Protein 2EKG (pdb70)

GO terms:
  GO:0071949 FAD binding (F, IDA)
  GO:0004657 proline dehydrogenase activity (F, IDA)
  GO:0042803 protein homodimerization activity (F, IDA)
  GO:0006562 L-proline catabolic process (P, IDA)

Solvent-accessible surface area: 26560 Å² total

Nearest PDB structures (foldseek):
  2g37-assembly1_A  TM=1.003E+00  e=1.013E-52  Thermus thermophilus HB27
  2ekg-assembly1_B  TM=9.801E-01  e=4.721E-52  Thermus thermophilus HB27
  5m42-assembly1_A  TM=9.997E-01  e=8.543E-42  Thermus thermophilus HB27
  4h6r-assembly1_A  TM=9.701E-01  e=1.235E-29  Deinococcus radiodurans R1 = ATCC 13939 = DSM 20539
  5ur2-assembly2_C  TM=8.873E-01  e=3.168E-20  Bdellovibrio bacteriovorus HD100

Radius of gyration: 29.41 Å; Cα contacts (8 Å, |Δi|>4): 914; chains: 2; bounding box: 54×85×44 Å

InterPro domains:
  IPR002872 Proline dehydrogenase domain [PF01619] (44-292)
  IPR008219 Proline dehydrogenase, bacteria and archaea [PIRSF000196] (6-304)
  IPR015659 Proline oxidase family [PTHR13914] (111-297)
  IPR029041 FAD-linked oxidoreductase-like [SSF51730] (38-303)

Foldseek 3Di:
DVLLVVLVVVLPDPVNVVCCVPPVVVLLCQFAQEADLVSVVVVQVVCVVLLAGAEEEEDDPQDDDQVQLVVLLVVLLVNLVVCQPVPDQAEYEDASSNVVVPDLVSSLVSVLVSLVSRVVRNHAYEYEDDDPVCPVSSVVSVVVVLVVPRDRYAYEAAQFFPCRVVVLVVCLVSLGAYEYYNDDDDDDVVTGPPDPVNSLVSSLVVVVVCVVSQHQYEHEDPDVVSVVVVVVVCVVVVPDLVRYAYEYARNRPVVVQSVCSVVVHHYYYYHYHHDPCSVVSSCVSSVD/DADPHGRDVLVVLLVVLCVQLPPPVNVVCCVPPVVVVLCQFAQEADLVSQVVVQVVCVVLQAGAEEEEDDDQDDDQVQLVVLLVVLLVNLVVCLPDPDQAEYEDASSNVCVPDLVSRLVSVLVSLVSNQVSNHAYEYEDDDDVCVVSSLVSVVVNVVVPGQSYAYEAALFFPCRVVVCVVCLVSLGAYEYYNDQDDDDVVTGPPDPVNSLVSSLVVVVVNQVSQHQYEHEDPDVVSVVVVVVVCVVVVPDLVRYAYEYARNRPVVVQSVCSVVPHHYYYYHYHHPCSSVVVSVVSSGD

Secondary structure (DSSP, 8-state):
-HHHHHHHHHHTSHHHHHHHHHH-HHHHHHH---SSHHHHHHHHHHHHHTT-EEEEEEE-SPP-SHHHHHHHHHHHHHHHHHHTT-SS-EEEE--GGGTTTT-HHHHHHHHHHHHHHHGGGTEEEEE----GGGHHHHHHHHHHHHHTT--SEEEEEETTBTTHHHHHHHHGGG---EEEE---S---TTTB-S-HHHHHHHHHHHHHHHHHTT--EEEE---HHHHHHHHHHHHHTT--GGGEEEEEETTSSHHHHHHHHHTT-EEEEEEEEETTHHHHHHHHHHH-/-EETTEE-HHHHHHHHHHHHHHSHHHHHHHHHH-HHH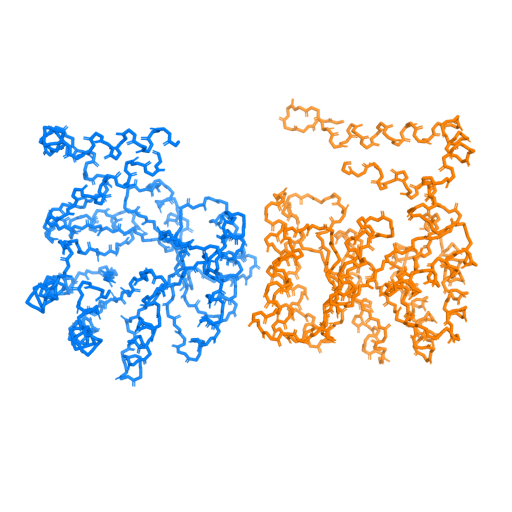HHHHS--SSHHHHHHHHHHHHHTT-EEEEEE--SPP-SHHHHHHHHHHHHHHHHHHTT-SS-EEEE--GGGTTTT-HHHHHHHHHHHHHHHGGGTEEEEE----GGGHHHHHHHHHHHHHTT--SEEEEEETTBTTHHHHHHHHGGG---EEEE---S---TTTB---HHHHHHHHHHHHHHHHHHT--EEEE---HHHHHHHHHHHHHTT--GGGEEEEEETTSSHHHHHHHHHTT--EEEEEEESTTHHHHHHHHHT--

Organism: Thermus thermophilus (strain ATCC BAA-163 / DSM 7039 / HB27) (NCBI:txid262724)

CATH classification: 6.10.250.3270 (+1 more: 3.20.20.220)

B-factor: mean 32.66, std 6.43, range [18.38, 64.25]

Structure (mmCIF, N/CA/C/O backbone):
data_2EKG
#
_entry.id   2EKG
#
_cell.length_a   82.383
_cell.length_b   90.104
_cell.length_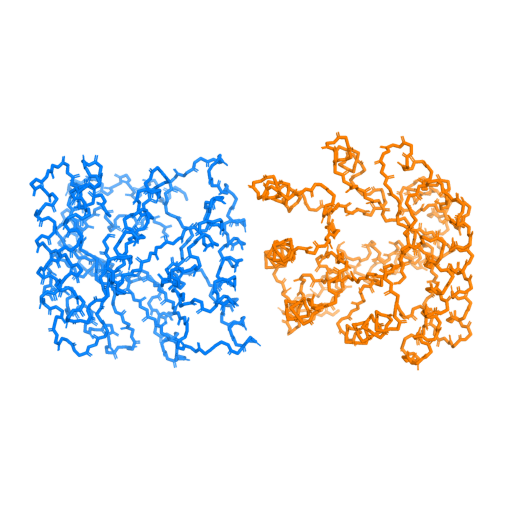c   94.830
_cell.angle_alpha   90.000
_cell.angle_beta   90.000
_cell.angle_gamma   90.000
#
_symmetry.space_group_name_H-M   'P 21 21 21'
#
loop_
_entity.id
_entity.type
_entity.pdbx_description
1 polymer 'Proline dehydrogenase/delta-1-pyrroline-5-carboxylate dehydrogenase'
2 non-polymer 'FLAVIN-ADENINE DINUCLEOTIDE'
3 non-polymer (4S)-2-METHYL-2,4-PENTANEDIOL
4 water water
#
loop_
_atom_site.group_PDB
_atom_site.id
_atom_site.type_symbol
_atom_site.label_atom_id
_atom_site.label_alt_id
_atom_site.label_comp_id
_atom_site.label_asym_id
_atom_site.label_entity_id
_atom_site.label_seq_id
_atom_site.pdbx_PDB_ins_code
_atom_site.Cartn_x
_atom_site.Cartn_y
_atom_site.Cartn_z
_atom_site.occupancy
_atom_site.B_iso_or_equiv
_atom_site.auth_seq_id
_atom_site.auth_comp_id
_atom_site.auth_asym_id
_atom_site.auth_atom_id
_atom_site.pdbx_PDB_model_num
ATOM 1 N N . LEU A 1 25 ? 6.096 18.798 27.060 1.00 51.23 5 LEU A N 1
ATOM 2 C CA . LEU A 1 25 ? 7.114 18.264 28.013 1.00 51.29 5 LEU A CA 1
ATOM 3 C C . LEU A 1 25 ? 6.512 17.215 28.951 1.00 51.32 5 LEU A C 1
ATOM 4 O O . LEU A 1 25 ? 7.142 16.190 29.226 1.00 51.33 5 LEU A O 1
ATOM 9 N N . ALA A 1 26 ? 5.299 17.479 29.439 1.00 51.32 6 ALA A N 1
ATOM 10 C CA . ALA A 1 26 ? 4.568 16.531 30.287 1.00 51.33 6 ALA A CA 1
ATOM 11 C C . ALA A 1 26 ? 4.136 15.291 29.502 1.00 51.34 6 ALA A C 1
ATOM 12 O O . ALA A 1 26 ? 4.038 14.198 30.061 1.00 51.11 6 ALA A O 1
ATOM 14 N N . TYR A 1 27 ? 3.874 15.479 28.209 1.00 51.49 7 TYR A N 1
ATOM 15 C CA . TYR A 1 27 ? 3.527 14.381 27.309 1.00 51.74 7 TYR A CA 1
ATOM 16 C C . TYR A 1 27 ? 4.692 13.395 27.148 1.00 51.80 7 TYR A C 1
ATOM 17 O O . TYR A 1 27 ? 4.480 12.177 27.115 1.00 51.84 7 TYR A O 1
ATOM 26 N N . ARG A 1 28 ? 5.908 13.934 27.042 1.00 51.79 8 ARG A N 1
ATOM 27 C CA . ARG A 1 28 ? 7.131 13.133 26.933 1.00 51.85 8 ARG A CA 1
ATOM 28 C C . ARG A 1 28 ? 7.311 12.212 28.139 1.00 51.79 8 ARG A C 1
ATOM 29 O O . ARG A 1 28 ? 7.472 11.002 27.974 1.00 51.90 8 ARG A O 1
ATOM 37 N N . SER A 1 29 ? 7.283 12.796 29.340 1.00 51.68 9 SER A N 1
ATOM 38 C CA . SER A 1 29 ? 7.391 12.045 30.596 1.00 51.74 9 SER A CA 1
ATOM 39 C C . SER A 1 29 ? 6.384 10.895 30.662 1.00 51.67 9 SER A C 1
ATOM 40 O O . SER A 1 29 ? 6.776 9.739 30.847 1.00 51.86 9 SER A O 1
ATOM 43 N N . PHE A 1 30 ? 5.100 11.225 30.489 1.00 51.43 10 PHE A N 1
ATOM 44 C CA . PHE A 1 30 ? 4.003 10.249 30.475 1.00 51.13 10 PHE A CA 1
ATOM 45 C C . PHE A 1 30 ? 4.272 9.081 29.527 1.00 50.95 10 PHE A C 1
ATOM 46 O O . PHE A 1 30 ? 4.172 7.921 29.931 1.00 50.80 10 PHE A O 1
ATOM 54 N N . VAL A 1 31 ? 4.610 9.399 28.276 1.00 50.65 11 VAL A N 1
ATOM 55 C CA . VAL A 1 31 ? 4.887 8.385 27.256 1.00 50.38 11 VAL A CA 1
ATOM 56 C C . VAL A 1 31 ? 6.035 7.469 27.685 1.00 50.15 11 VAL A C 1
ATOM 57 O O . VAL A 1 31 ? 5.844 6.258 27.822 1.00 50.11 11 VAL A O 1
ATOM 59 N N . LEU A 1 32 ? 7.211 8.048 27.924 1.00 49.77 12 LEU A N 1
ATOM 60 C CA . LEU A 1 32 ? 8.370 7.282 28.394 1.00 49.75 12 LEU A CA 1
ATOM 61 C C . LEU A 1 32 ? 8.051 6.445 29.646 1.00 49.70 12 LEU A C 1
ATOM 62 O O . LEU A 1 32 ? 8.532 5.317 29.785 1.00 49.51 12 LEU A O 1
ATOM 64 N N . GLY A 1 33 ? 7.230 7.007 30.535 1.00 49.58 13 GLY A N 1
ATOM 65 C CA . GLY A 1 33 ? 6.796 6.334 31.762 1.00 49.72 13 GLY A CA 1
ATOM 66 C C . GLY A 1 33 ? 5.896 5.132 31.529 1.00 49.76 13 GLY A C 1
ATOM 67 O O . GLY A 1 33 ? 6.182 4.031 32.006 1.00 50.16 13 GLY A O 1
ATOM 68 N N . VAL A 1 34 ? 4.810 5.338 30.788 1.00 49.72 14 VAL A N 1
ATOM 69 C CA . VAL A 1 34 ? 3.847 4.268 30.496 1.00 49.72 14 VAL A CA 1
ATOM 70 C C . VAL A 1 34 ? 4.459 3.143 29.641 1.00 49.41 14 VAL A C 1
ATOM 71 O O . VAL A 1 34 ? 4.159 1.964 29.847 1.00 49.29 14 VAL A O 1
ATOM 75 N N . ALA A 1 35 ? 5.343 3.524 28.717 1.00 49.18 15 ALA A N 1
ATOM 76 C CA . ALA A 1 35 ? 5.902 2.614 27.710 1.00 48.70 15 ALA A CA 1
ATOM 77 C C . ALA A 1 35 ? 6.581 1.354 28.259 1.00 48.24 15 ALA A C 1
ATOM 78 O O . ALA A 1 35 ? 6.464 0.282 27.664 1.00 48.35 15 ALA A O 1
ATOM 80 N N . GLY A 1 36 ? 7.274 1.486 29.390 1.00 47.80 16 GLY A N 1
ATOM 81 C CA . GLY A 1 36 ? 8.041 0.380 29.980 1.00 46.94 16 GLY A CA 1
ATOM 82 C C . GLY A 1 36 ? 7.258 -0.784 30.578 1.00 46.50 16 GLY A C 1
ATOM 83 O O . GLY A 1 36 ? 7.827 -1.845 30.848 1.00 46.58 16 GLY A O 1
ATOM 84 N N . HIS A 1 37 ? 5.958 -0.587 30.790 1.00 45.80 17 HIS A N 1
ATOM 85 C CA . HIS A 1 37 ? 5.091 -1.593 31.410 1.00 45.08 17 HIS A CA 1
ATOM 86 C C . HIS A 1 37 ? 4.804 -2.743 30.435 1.00 44.54 17 HIS A C 1
ATOM 87 O O . HIS A 1 37 ? 4.449 -2.489 29.283 1.00 44.70 17 HIS A O 1
ATOM 94 N N . PRO A 1 38 ? 4.961 -4.006 30.889 1.00 43.87 18 PRO A N 1
ATOM 95 C CA . PRO A 1 38 ? 4.788 -5.202 30.045 1.00 43.37 18 PRO A CA 1
ATOM 96 C C . PRO A 1 38 ? 3.412 -5.360 29.384 1.00 42.77 18 PRO A C 1
ATOM 97 O O . PRO A 1 38 ? 3.331 -5.874 28.260 1.00 42.79 18 PRO A O 1
ATOM 101 N N . GLN A 1 39 ? 2.354 -4.939 30.075 1.00 41.69 19 GLN A N 1
ATOM 102 C CA . GLN A 1 39 ? 0.988 -5.017 29.545 1.00 40.66 19 GLN A CA 1
ATOM 103 C C . GLN A 1 39 ? 0.764 -3.992 28.434 1.00 39.84 19 GLN A C 1
ATOM 104 O O . GLN A 1 39 ? -0.026 -4.221 27.515 1.00 39.64 19 GLN A O 1
ATOM 106 N N . VAL A 1 40 ? 1.463 -2.864 28.537 1.00 38.79 20 VAL A N 1
ATOM 107 C CA . VAL A 1 40 ? 1.474 -1.849 27.493 1.00 37.93 20 VAL A CA 1
ATOM 108 C C . VAL A 1 40 ? 2.171 -2.398 26.242 1.00 37.54 20 VAL A C 1
ATOM 109 O O . VAL A 1 40 ? 1.648 -2.277 25.135 1.00 37.30 20 VAL A O 1
ATOM 113 N N . GLU A 1 41 ? 3.331 -3.026 26.433 1.00 37.03 21 GLU A N 1
ATOM 114 C CA . GLU A 1 41 ? 4.086 -3.639 25.335 1.00 36.67 21 GLU A CA 1
ATOM 115 C C . GLU A 1 41 ? 3.286 -4.743 24.638 1.00 36.23 21 GLU A C 1
ATOM 116 O O . GLU A 1 41 ? 3.331 -4.867 23.414 1.00 36.17 21 GLU A O 1
ATOM 122 N N . ARG A 1 42 ? 2.548 -5.528 25.421 1.00 35.66 22 ARG A N 1
ATOM 123 C CA . ARG A 1 42 ? 1.679 -6.569 24.880 1.00 35.11 22 ARG A CA 1
ATOM 124 C C . ARG A 1 42 ? 0.543 -5.975 24.045 1.00 34.84 22 ARG A C 1
ATOM 125 O O . ARG A 1 42 ? 0.198 -6.512 22.987 1.00 34.73 22 ARG A O 1
ATOM 127 N N . LEU A 1 43 ? -0.022 -4.865 24.520 1.00 34.49 23 LEU A N 1
ATOM 128 C CA . LEU A 1 43 ? -1.119 -4.184 23.828 1.00 34.27 23 LEU A CA 1
ATOM 129 C C . LEU A 1 43 ? -0.664 -3.612 22.488 1.00 33.85 23 LEU A C 1
ATOM 130 O O . LEU A 1 43 ? -1.352 -3.753 21.480 1.00 33.53 23 LEU A O 1
ATOM 135 N N . ILE A 1 44 ? 0.497 -2.964 22.495 1.00 33.50 24 ILE A N 1
ATOM 136 C CA . ILE A 1 44 ? 1.063 -2.354 21.296 1.00 33.33 24 ILE A CA 1
ATOM 137 C C . ILE A 1 44 ? 1.386 -3.414 20.237 1.00 33.19 24 ILE A C 1
ATOM 138 O O . ILE A 1 44 ? 1.106 -3.220 19.051 1.00 33.18 24 ILE A O 1
ATOM 143 N N . LYS A 1 45 ? 1.942 -4.538 20.680 1.00 32.98 25 LYS A N 1
ATOM 144 C CA . LYS A 1 45 ? 2.330 -5.630 19.786 1.00 32.99 25 LYS A CA 1
ATOM 145 C C . LYS A 1 45 ? 1.144 -6.370 19.173 1.00 32.50 25 LYS A C 1
ATOM 146 O O . LYS A 1 45 ? 1.257 -6.934 18.079 1.00 32.73 25 LYS A O 1
ATOM 152 N N . HIS A 1 46 ? 0.013 -6.361 19.875 1.00 31.59 26 HIS A N 1
ATOM 153 C CA . HIS A 1 46 ? -1.182 -7.060 19.416 1.00 30.88 26 HIS A CA 1
ATOM 154 C C . HIS A 1 46 ? -2.239 -6.136 18.807 1.00 30.26 26 HIS A C 1
ATOM 155 O O . HIS A 1 46 ? -2.935 -6.523 17.867 1.00 30.64 26 HIS A O 1
ATOM 157 N N . ARG A 1 47 ? -2.355 -4.923 19.339 1.00 29.13 27 ARG A N 1
ATOM 158 C CA . ARG A 1 47 ? -3.485 -4.050 19.029 1.00 28.36 27 ARG A CA 1
ATOM 159 C C . ARG A 1 47 ? -3.101 -2.794 18.264 1.00 27.20 27 ARG A C 1
ATOM 160 O O . ARG A 1 47 ? -3.960 -2.147 17.665 1.00 26.81 27 ARG A O 1
ATOM 168 N N . ALA A 1 48 ? -1.817 -2.450 18.278 1.00 26.19 28 ALA A N 1
ATOM 169 C CA . ALA A 1 48 ? -1.356 -1.239 17.617 1.00 25.48 28 ALA A CA 1
ATOM 170 C C . ALA A 1 48 ? -0.312 -1.534 16.530 1.00 24.76 28 ALA A C 1
ATOM 171 O O . ALA A 1 48 ? 0.636 -0.783 16.371 1.00 23.79 28 ALA A O 1
ATOM 173 N N . LYS A 1 49 ? -0.514 -2.615 15.771 1.00 24.60 29 LYS A N 1
ATOM 174 C CA . LYS A 1 49 ? 0.398 -2.971 14.674 1.00 24.77 29 LYS A CA 1
ATOM 175 C C . LYS A 1 49 ? 0.481 -1.877 13.614 1.00 24.19 29 LYS A C 1
ATOM 176 O O . LYS A 1 49 ? 1.531 -1.680 13.015 1.00 24.04 29 LYS A O 1
ATOM 182 N N . GLY A 1 50 ? -0.638 -1.201 13.360 1.00 24.04 30 GLY A N 1
ATOM 183 C CA . GLY A 1 50 ? -0.658 -0.084 12.415 1.00 24.91 30 GLY A CA 1
ATOM 184 C C . GLY A 1 50 ? 0.234 1.050 12.884 1.00 25.43 30 GLY A C 1
ATOM 185 O O . GLY A 1 50 ? 0.909 1.699 12.080 1.00 26.06 30 GLY A O 1
ATOM 186 N N . LEU A 1 51 ? 0.257 1.290 14.192 1.00 25.31 31 LEU A N 1
ATOM 187 C CA . LEU A 1 51 ? 1.137 2.317 14.745 1.00 25.25 31 LEU A CA 1
ATOM 188 C C . LEU A 1 51 ? 2.600 1.914 14.597 1.00 24.75 31 LEU A C 1
ATOM 189 O O . LEU A 1 51 ? 3.425 2.709 14.152 1.00 25.03 31 LEU A O 1
ATOM 194 N N . VAL A 1 52 ? 2.922 0.681 14.986 1.00 24.13 32 VAL A N 1
ATOM 195 C CA . VAL A 1 52 ? 4.290 0.174 14.897 1.00 23.63 32 VAL A CA 1
ATOM 196 C C . VAL A 1 52 ? 4.818 0.275 13.462 1.00 23.39 32 VAL A C 1
ATOM 197 O O . VAL A 1 52 ? 5.906 0.797 13.221 1.00 22.54 32 VAL A O 1
ATOM 201 N N . ARG A 1 53 ? 4.021 -0.200 12.510 1.00 23.58 33 ARG A N 1
ATOM 202 C CA . ARG A 1 53 ? 4.460 -0.282 11.131 1.00 24.38 33 ARG A CA 1
ATOM 203 C C . ARG A 1 53 ? 4.599 1.069 10.436 1.00 24.79 33 ARG A C 1
ATOM 204 O O . ARG A 1 53 ? 5.190 1.147 9.358 1.00 25.61 33 ARG A O 1
ATOM 212 N N . ARG A 1 54 ? 4.086 2.127 11.056 1.00 24.95 34 ARG A N 1
ATOM 213 C CA . ARG A 1 54 ? 4.309 3.475 10.537 1.00 27.28 34 ARG A CA 1
ATOM 214 C C . ARG A 1 54 ? 5.793 3.859 10.676 1.00 26.99 34 ARG A C 1
ATOM 215 O O . ARG A 1 54 ? 6.357 4.550 9.806 1.00 27.01 34 ARG A O 1
ATOM 223 N N . TYR A 1 55 ? 6.417 3.394 11.759 1.00 26.73 35 TYR A N 1
ATOM 224 C CA . TYR A 1 55 ? 7.759 3.862 12.139 1.00 27.32 35 TYR A CA 1
ATOM 225 C C . TYR A 1 55 ? 8.870 2.830 11.996 1.00 27.17 35 TYR A C 1
ATOM 226 O O . TYR A 1 55 ? 10.046 3.191 11.973 1.00 26.58 35 TYR A O 1
ATOM 235 N N . VAL A 1 56 ? 8.503 1.558 11.945 1.00 26.82 36 VAL A N 1
ATOM 236 C CA . VAL A 1 56 ? 9.491 0.486 11.776 1.00 28.43 36 VAL A CA 1
ATOM 237 C C . VAL A 1 56 ? 8.956 -0.512 10.759 1.00 29.13 36 VAL A C 1
ATOM 238 O O . VAL A 1 56 ? 7.751 -0.742 10.690 1.00 29.10 36 VAL A O 1
ATOM 242 N N . ALA A 1 57 ? 9.843 -1.097 9.965 1.00 29.93 37 ALA A N 1
ATOM 243 C CA . ALA A 1 57 ? 9.398 -1.986 8.889 1.00 31.73 37 ALA A CA 1
ATOM 244 C C . ALA A 1 57 ? 8.937 -3.344 9.416 1.00 32.23 37 ALA A C 1
ATOM 245 O O . ALA A 1 57 ? 8.088 -4.003 8.811 1.00 33.38 37 ALA A O 1
ATOM 247 N N . GLY A 1 58 ? 9.483 -3.741 10.557 1.00 32.64 38 GLY A N 1
ATOM 248 C CA . GLY A 1 58 ? 9.163 -5.024 11.170 1.00 32.98 38 GLY A CA 1
ATOM 249 C C . GLY A 1 58 ? 10.392 -5.603 11.835 1.00 32.96 38 GLY A C 1
ATOM 250 O O . GLY A 1 58 ? 11.397 -4.910 12.023 1.00 32.29 38 GLY A O 1
ATOM 251 N N . GLU A 1 59 ? 10.315 -6.886 12.175 1.00 32.41 39 GLU A N 1
ATOM 252 C CA . GLU A 1 59 ? 11.398 -7.555 12.877 1.00 32.54 39 GLU A CA 1
ATOM 253 C C . GLU A 1 59 ? 12.402 -8.211 11.945 1.00 32.18 39 GLU A C 1
ATOM 254 O O . GLU A 1 59 ? 13.500 -8.569 12.373 1.00 32.10 39 GLU A O 1
ATOM 260 N N . THR A 1 60 ? 12.025 -8.369 10.678 1.00 31.56 40 THR A N 1
ATOM 261 C CA . THR A 1 60 ? 12.832 -9.139 9.736 1.00 31.29 40 THR A CA 1
ATOM 262 C C . THR A 1 60 ? 13.301 -8.322 8.535 1.00 31.40 40 THR A C 1
ATOM 263 O O . THR A 1 60 ? 12.676 -7.321 8.133 1.00 30.68 40 THR A O 1
ATOM 267 N N . LEU A 1 61 ? 14.416 -8.774 7.968 1.00 31.50 41 LEU A N 1
ATOM 268 C CA . LEU A 1 61 ? 14.976 -8.213 6.749 1.00 31.20 41 LEU A CA 1
ATOM 269 C C . LEU A 1 61 ? 13.956 -8.274 5.603 1.00 31.31 41 LEU A C 1
ATOM 270 O O . LEU A 1 61 ? 13.816 -7.332 4.839 1.00 30.50 41 LEU A O 1
ATOM 275 N N . GLU A 1 62 ? 13.233 -9.388 5.518 1.00 31.39 42 GLU A N 1
ATOM 276 C CA . GLU A 1 62 ? 12.173 -9.574 4.525 1.00 32.17 42 GLU A CA 1
ATOM 277 C C . GLU A 1 62 ? 11.176 -8.412 4.574 1.00 31.75 42 GLU A C 1
ATOM 278 O O . GLU A 1 62 ? 10.802 -7.852 3.540 1.00 31.45 42 GLU A O 1
ATOM 284 N N . GLU A 1 63 ? 10.783 -8.023 5.784 1.00 31.74 43 GLU A N 1
ATOM 285 C CA . GLU A 1 63 ? 9.835 -6.918 5.963 1.00 31.89 43 GLU A CA 1
ATOM 286 C C . GLU A 1 63 ? 10.467 -5.574 5.602 1.00 31.27 43 GLU A C 1
ATOM 287 O O . GLU A 1 63 ? 9.799 -4.705 5.028 1.00 30.91 43 GLU A O 1
ATOM 293 N N . ALA A 1 64 ? 11.748 -5.397 5.942 1.00 30.52 44 ALA A N 1
ATOM 294 C CA . ALA A 1 64 ? 12.461 -4.173 5.564 1.00 30.07 44 ALA A CA 1
ATOM 295 C C . ALA A 1 64 ? 12.514 -3.976 4.034 1.00 29.34 44 ALA A C 1
ATOM 296 O O . ALA A 1 64 ? 12.291 -2.874 3.532 1.00 28.97 44 ALA A O 1
ATOM 298 N N . LEU A 1 65 ? 12.819 -5.042 3.307 1.00 28.88 45 LEU A N 1
ATOM 299 C CA . LEU A 1 65 ? 12.883 -4.976 1.844 1.00 28.75 45 LEU A CA 1
ATOM 300 C C . LEU A 1 65 ? 11.518 -4.620 1.242 1.00 28.58 45 LEU A C 1
ATOM 301 O O . LEU A 1 65 ? 11.428 -3.790 0.332 1.00 28.23 45 LEU A O 1
ATOM 306 N N . LYS A 1 66 ? 10.452 -5.205 1.785 1.00 28.28 46 LYS A N 1
ATOM 307 C CA . LYS A 1 66 ? 9.091 -4.876 1.347 1.00 28.75 46 LYS A CA 1
ATOM 308 C C . LYS A 1 66 ? 8.744 -3.417 1.613 1.00 28.44 46 LYS A C 1
ATOM 309 O O . LYS A 1 66 ? 8.062 -2.789 0.801 1.00 28.80 46 LYS A O 1
ATOM 315 N N . ALA A 1 67 ? 9.197 -2.893 2.755 1.00 27.71 47 ALA A N 1
ATOM 316 C CA . ALA A 1 67 ? 9.008 -1.474 3.084 1.00 27.70 47 ALA A CA 1
ATOM 317 C C . ALA A 1 67 ? 9.749 -0.578 2.098 1.00 27.33 47 ALA A C 1
ATOM 318 O O . ALA A 1 67 ? 9.218 0.449 1.654 1.00 26.50 47 ALA A O 1
ATOM 320 N N . ALA A 1 68 ? 10.983 -0.956 1.770 1.00 27.94 48 ALA A N 1
ATOM 321 C CA . ALA A 1 68 ? 11.765 -0.227 0.768 1.00 28.26 48 ALA A CA 1
ATOM 322 C C . ALA A 1 68 ? 11.083 -0.240 -0.616 1.00 28.63 48 ALA A C 1
ATOM 323 O O . ALA A 1 68 ? 11.035 0.790 -1.291 1.00 28.34 48 ALA A O 1
ATOM 325 N N . GLU A 1 69 ? 10.550 -1.390 -1.035 1.00 29.16 49 GLU A N 1
ATOM 326 C CA . GLU A 1 69 ? 9.801 -1.474 -2.309 1.00 29.92 49 GLU A CA 1
ATOM 327 C C . GLU A 1 69 ? 8.605 -0.515 -2.313 1.00 29.43 49 GLU A C 1
ATOM 328 O O . GLU A 1 69 ? 8.356 0.185 -3.309 1.00 29.19 49 GLU A O 1
ATOM 334 N N . ALA A 1 70 ? 7.879 -0.461 -1.195 1.00 28.81 50 ALA A N 1
ATOM 335 C CA . ALA A 1 70 ? 6.695 0.414 -1.092 1.00 28.90 50 ALA A CA 1
ATOM 336 C C . ALA A 1 70 ? 7.053 1.897 -1.225 1.00 28.09 50 ALA A C 1
ATOM 337 O O . ALA A 1 70 ? 6.354 2.669 -1.896 1.00 27.81 50 ALA A O 1
ATOM 339 N N . LEU A 1 71 ? 8.142 2.288 -0.580 1.00 27.75 51 LEU A N 1
ATOM 340 C CA . LEU A 1 71 ? 8.669 3.643 -0.699 1.00 27.56 51 LEU A CA 1
ATOM 341 C C . LEU A 1 71 ? 9.024 3.958 -2.146 1.00 27.44 51 LEU A C 1
ATOM 342 O O . LEU A 1 71 ? 8.653 5.018 -2.674 1.00 27.05 51 LEU A O 1
ATOM 347 N N . GLU A 1 72 ? 9.721 3.021 -2.791 1.00 27.18 52 GLU A N 1
ATOM 348 C CA . GLU A 1 72 ? 10.203 3.216 -4.163 1.00 27.88 52 GLU A CA 1
ATOM 349 C C . GLU A 1 72 ? 9.066 3.420 -5.156 1.00 28.36 52 GLU A C 1
ATOM 350 O O . GLU A 1 72 ? 9.198 4.169 -6.131 1.00 27.79 52 GLU A O 1
ATOM 356 N N . ARG A 1 73 ? 7.950 2.750 -4.898 1.00 28.86 53 ARG A N 1
ATOM 357 C CA . ARG A 1 73 ? 6.739 2.949 -5.695 1.00 29.74 53 ARG A CA 1
ATOM 358 C C . ARG A 1 73 ? 6.194 4.389 -5.635 1.00 30.00 53 ARG A C 1
ATOM 359 O O . ARG A 1 73 ? 5.495 4.825 -6.562 1.00 30.71 53 ARG A O 1
ATOM 367 N N . GLU A 1 74 ? 6.524 5.110 -4.558 1.00 30.34 54 GLU A N 1
ATOM 368 C CA . GLU A 1 74 ? 6.170 6.525 -4.365 1.00 30.27 54 GLU A CA 1
ATOM 369 C C . GLU A 1 74 ? 7.307 7.502 -4.733 1.00 29.74 54 GLU A C 1
ATOM 370 O O . GLU A 1 74 ? 7.170 8.714 -4.521 1.00 30.02 54 GLU A O 1
ATOM 376 N N . GLY A 1 75 ? 8.419 6.986 -5.264 1.00 28.52 55 GLY A N 1
ATOM 377 C CA . GLY A 1 75 ? 9.553 7.818 -5.677 1.00 27.47 55 GLY A CA 1
ATOM 378 C C . GLY A 1 75 ? 10.475 8.221 -4.532 1.00 26.72 55 GLY A C 1
ATOM 379 O O . GLY A 1 75 ? 11.320 9.100 -4.687 1.00 26.80 55 GLY A O 1
ATOM 380 N N . VAL A 1 76 ? 10.323 7.553 -3.397 1.00 26.40 56 VAL A N 1
ATOM 381 C CA . VAL A 1 76 ? 11.134 7.812 -2.210 1.00 26.61 56 VAL A CA 1
ATOM 382 C C . VAL A 1 76 ? 12.092 6.632 -2.039 1.00 26.86 56 VAL A C 1
ATOM 383 O O . VAL A 1 76 ? 11.705 5.471 -2.196 1.00 27.07 56 VAL A O 1
ATOM 387 N N . HIS A 1 77 ? 13.352 6.923 -1.737 1.00 27.50 57 HIS A N 1
ATOM 388 C CA . HIS A 1 77 ? 14.330 5.845 -1.540 1.00 28.25 57 HIS A CA 1
ATOM 389 C C . HIS A 1 77 ? 14.436 5.431 -0.075 1.00 28.62 57 HIS A C 1
ATOM 390 O O . HIS A 1 77 ? 13.926 6.115 0.820 1.00 28.81 57 HIS A O 1
ATOM 397 N N . ALA A 1 78 ? 15.093 4.305 0.170 1.00 28.15 58 ALA A N 1
ATOM 398 C CA . ALA A 1 78 ? 15.178 3.784 1.523 1.00 28.31 58 ALA A CA 1
ATOM 399 C C . ALA A 1 78 ? 16.613 3.724 2.018 1.00 28.52 58 ALA A C 1
ATOM 400 O O . ALA A 1 78 ? 17.523 3.402 1.251 1.00 28.59 58 ALA A O 1
ATOM 402 N N . ILE A 1 79 ? 16.794 4.045 3.302 1.00 27.66 59 ILE A N 1
ATOM 403 C CA . ILE A 1 79 ? 18.022 3.742 4.031 1.00 27.35 59 ILE A CA 1
ATOM 404 C C . ILE A 1 79 ? 17.669 2.627 5.017 1.00 27.80 59 ILE A C 1
ATOM 405 O O . ILE A 1 79 ? 16.801 2.813 5.881 1.00 28.05 59 ILE A O 1
ATOM 410 N N . LEU A 1 80 ? 18.317 1.467 4.902 1.00 27.55 60 LEU A N 1
ATOM 411 C CA . LEU A 1 80 ? 17.975 0.367 5.813 1.00 28.20 60 LEU A CA 1
ATOM 412 C C . LEU A 1 80 ? 18.857 0.325 7.080 1.00 28.96 60 LEU A C 1
ATOM 413 O O . LEU A 1 80 ? 20.086 0.287 6.983 1.00 29.30 60 LEU A O 1
ATOM 418 N N . ASP A 1 81 ? 18.219 0.376 8.258 1.00 28.63 61 ASP A N 1
ATOM 419 C CA . ASP A 1 81 ? 18.924 0.444 9.547 1.00 28.72 61 ASP A CA 1
ATOM 420 C C . ASP A 1 81 ? 18.574 -0.759 10.429 1.00 28.33 61 ASP A C 1
ATOM 421 O O . ASP A 1 81 ? 17.487 -0.819 11.001 1.00 28.47 61 ASP A O 1
ATOM 426 N N . LEU A 1 82 ? 19.510 -1.696 10.553 1.00 27.84 62 LEU A N 1
ATOM 427 C CA . LEU A 1 82 ? 19.346 -2.855 11.417 1.00 27.58 62 LEU A CA 1
ATOM 428 C C . LEU A 1 82 ? 19.370 -2.440 12.875 1.00 28.52 62 LEU A C 1
ATOM 429 O O . LEU A 1 82 ? 20.328 -1.793 13.320 1.00 28.64 62 LEU A O 1
ATOM 434 N N . LEU A 1 83 ? 18.330 -2.823 13.613 1.00 29.00 63 LEU A N 1
ATOM 435 C CA . LEU A 1 83 ? 18.263 -2.625 15.065 1.00 29.86 63 LEU A CA 1
ATOM 436 C C . LEU A 1 83 ? 18.622 -3.909 15.798 1.00 31.05 63 LEU A C 1
ATOM 437 O O . LEU A 1 83 ? 18.168 -4.982 15.427 1.00 31.81 63 LEU A O 1
ATOM 442 N N . GLY A 1 84 ? 19.431 -3.790 16.841 1.00 31.19 64 GLY A N 1
ATOM 443 C CA . GLY A 1 84 ? 19.746 -4.930 17.689 1.00 31.93 64 GLY A CA 1
ATOM 444 C C . GLY A 1 84 ? 20.027 -4.407 19.076 1.00 32.36 64 GLY A C 1
ATOM 445 O O . GLY A 1 84 ? 20.334 -3.213 19.248 1.00 31.66 64 GLY A O 1
ATOM 446 N N . GLU A 1 85 ? 19.934 -5.293 20.069 1.00 32.85 65 GLU A N 1
ATOM 447 C CA . GLU A 1 85 ? 20.281 -4.935 21.445 1.00 34.03 65 GLU A CA 1
ATOM 448 C C . GLU A 1 85 ? 21.715 -4.404 21.490 1.00 34.02 65 GLU A C 1
ATOM 449 O O . GLU A 1 85 ? 22.547 -4.722 20.623 1.00 33.13 65 GLU A O 1
ATOM 455 N N . MET A 1 86 ? 21.989 -3.571 22.487 1.00 34.81 66 MET A N 1
ATOM 456 C CA . MET A 1 86 ? 23.293 -2.928 22.610 1.00 36.55 66 MET A CA 1
ATOM 457 C C . MET A 1 86 ? 24.399 -3.975 22.679 1.00 34.77 66 MET A C 1
ATOM 458 O O . MET A 1 86 ? 24.339 -4.914 23.456 1.00 34.48 66 MET A O 1
ATOM 463 N N . VAL A 1 87 ? 25.381 -3.822 21.804 1.00 33.76 67 VAL A N 1
ATOM 464 C CA . VAL A 1 87 ? 26.517 -4.734 21.725 1.00 32.52 67 VAL A CA 1
ATOM 465 C C . VAL A 1 87 ? 27.464 -4.505 22.913 1.00 32.48 67 VAL A C 1
ATOM 466 O O . VAL A 1 87 ? 27.869 -3.371 23.169 1.00 31.96 67 VAL A O 1
ATOM 470 N N . ARG A 1 88 ? 27.791 -5.588 23.625 1.00 31.43 68 ARG A N 1
ATOM 471 C CA . ARG A 1 88 ? 28.628 -5.529 24.839 1.00 31.84 68 ARG A CA 1
ATOM 472 C C . ARG A 1 88 ? 29.857 -6.448 24.813 1.00 30.62 68 ARG A C 1
ATOM 473 O O . ARG A 1 88 ? 30.727 -6.341 25.673 1.00 30.14 68 ARG A O 1
ATOM 481 N N . THR A 1 89 ? 29.917 -7.359 23.840 1.00 29.50 69 THR A N 1
ATOM 482 C CA . THR A 1 89 ? 31.010 -8.339 23.744 1.00 28.29 69 THR A CA 1
ATOM 483 C C . THR A 1 89 ? 31.425 -8.496 22.277 1.00 28.51 69 THR A C 1
ATOM 484 O O . THR A 1 89 ? 30.675 -8.109 21.367 1.00 28.15 69 THR A O 1
ATOM 488 N N . GLU A 1 90 ? 32.612 -9.050 22.045 1.00 28.17 70 GLU A N 1
ATOM 489 C CA . GLU A 1 90 ? 33.080 -9.314 20.691 1.00 29.52 70 GLU A CA 1
ATOM 490 C C . GLU A 1 90 ? 32.124 -10.234 19.937 1.00 28.19 70 GLU A C 1
ATOM 491 O O . GLU A 1 90 ? 31.849 -10.024 18.762 1.00 27.86 70 GLU A O 1
ATOM 497 N N . GLU A 1 91 ? 31.631 -11.261 20.624 1.00 27.53 71 GLU A N 1
ATOM 498 C CA . GLU A 1 91 ? 30.661 -12.182 20.052 1.00 27.20 71 GLU A CA 1
ATOM 499 C C . GLU A 1 91 ? 29.410 -11.444 19.543 1.00 26.88 71 GLU A C 1
ATOM 500 O O . GLU A 1 91 ? 28.952 -11.670 18.416 1.00 25.43 71 GLU A O 1
ATOM 506 N N . GLU A 1 92 ? 28.886 -10.535 20.365 1.00 26.21 72 GLU A N 1
ATOM 507 C CA . GLU A 1 92 ? 27.730 -9.747 19.985 1.00 26.90 72 GLU A CA 1
ATOM 508 C C . GLU A 1 92 ? 28.037 -8.827 18.802 1.00 26.30 72 GLU A C 1
ATOM 509 O O . GLU A 1 92 ? 27.193 -8.656 17.922 1.00 26.14 72 GLU A O 1
ATOM 515 N N . ALA A 1 93 ? 29.240 -8.244 18.773 1.00 25.99 73 ALA A N 1
ATOM 516 C CA . ALA A 1 93 ? 29.666 -7.389 17.644 1.00 26.89 73 ALA A CA 1
ATOM 517 C C . ALA A 1 93 ? 29.696 -8.166 16.324 1.00 27.21 73 ALA A C 1
ATOM 518 O O . ALA A 1 93 ? 29.223 -7.693 15.287 1.00 26.62 73 ALA A O 1
ATOM 520 N N . ARG A 1 94 ? 30.250 -9.370 16.375 1.00 26.75 74 ARG A N 1
ATOM 521 C CA . ARG A 1 94 ? 30.317 -10.221 15.203 1.00 27.74 74 ARG A CA 1
ATOM 522 C C . ARG A 1 94 ? 28.937 -10.682 14.762 1.00 27.40 74 ARG A C 1
ATOM 523 O O . ARG A 1 94 ? 28.680 -10.773 13.568 1.00 27.96 74 ARG A O 1
ATOM 531 N N . ALA A 1 95 ? 28.052 -10.953 15.723 1.00 27.12 75 ALA A N 1
ATOM 532 C CA . ALA A 1 95 ? 26.653 -11.286 15.420 1.00 26.69 75 ALA A CA 1
ATOM 533 C C . ALA A 1 95 ? 25.959 -10.137 14.682 1.00 26.51 75 ALA A C 1
ATOM 534 O O . ALA A 1 95 ? 25.240 -10.362 13.711 1.00 25.89 75 ALA A O 1
ATOM 536 N N . PHE A 1 96 ? 26.188 -8.908 15.141 1.00 25.92 76 PHE A N 1
ATOM 537 C CA . PHE A 1 96 ? 25.597 -7.743 14.500 1.00 26.94 76 PHE A CA 1
ATOM 538 C C . PHE A 1 96 ? 26.144 -7.587 13.093 1.00 27.43 76 PHE A C 1
ATOM 539 O O . PHE A 1 96 ? 25.376 -7.365 12.156 1.00 27.62 76 PHE A O 1
ATOM 547 N N . GLN A 1 97 ? 27.464 -7.731 12.942 1.00 27.55 77 GLN A N 1
ATOM 548 C CA . GLN A 1 97 ? 28.099 -7.702 11.626 1.00 27.76 77 GLN A CA 1
ATOM 549 C C . GLN A 1 97 ? 27.482 -8.748 10.682 1.00 27.46 77 GLN A C 1
ATOM 550 O O . GLN A 1 97 ? 27.262 -8.461 9.507 1.00 27.40 77 GLN A O 1
ATOM 556 N N . ARG A 1 98 ? 27.199 -9.948 11.187 1.00 27.57 78 ARG A N 1
ATOM 557 C CA . ARG A 1 98 ? 26.541 -10.970 10.361 1.00 28.20 78 ARG A CA 1
ATOM 558 C C . ARG A 1 98 ? 25.163 -10.519 9.844 1.00 27.94 78 ARG A C 1
ATOM 559 O O . ARG A 1 98 ? 24.806 -10.795 8.691 1.00 27.26 78 ARG A O 1
ATOM 567 N N . GLY A 1 99 ? 24.399 -9.857 10.713 1.00 27.35 79 GLY A N 1
ATOM 568 C CA . GLY A 1 99 ? 23.110 -9.252 10.350 1.00 27.77 79 GLY A CA 1
ATOM 569 C C . GLY A 1 99 ? 23.249 -8.227 9.238 1.00 26.97 79 GLY A C 1
ATOM 570 O O . GLY A 1 99 ? 22.450 -8.223 8.301 1.00 26.52 79 GLY A O 1
ATOM 571 N N . LEU A 1 100 ? 24.264 -7.360 9.346 1.00 27.33 80 LEU A N 1
ATOM 572 C CA . LEU A 1 100 ? 24.612 -6.413 8.288 1.00 27.18 80 LEU A CA 1
ATOM 573 C C . LEU A 1 100 ? 25.020 -7.093 6.988 1.00 27.21 80 LEU A C 1
ATOM 574 O O . LEU A 1 100 ? 24.647 -6.614 5.912 1.00 27.77 80 LEU A O 1
ATOM 579 N N . LEU A 1 101 ? 25.792 -8.180 7.073 1.00 27.22 81 LEU A N 1
ATOM 580 C CA . LEU A 1 101 ? 26.199 -8.915 5.866 1.00 27.82 81 LEU A CA 1
ATOM 581 C C . LEU A 1 101 ? 24.980 -9.491 5.143 1.00 27.98 81 LEU A C 1
ATOM 582 O O . LEU A 1 101 ? 24.892 -9.430 3.909 1.00 28.35 81 LEU A O 1
ATOM 587 N N . GLU A 1 102 ? 24.031 -10.024 5.912 1.00 28.32 82 GLU A N 1
ATOM 588 C CA . GLU A 1 102 ? 22.795 -10.603 5.339 1.00 28.66 82 GLU A CA 1
ATOM 589 C C . GLU A 1 102 ? 21.985 -9.538 4.614 1.00 27.69 82 GLU A C 1
ATOM 590 O O . GLU A 1 102 ? 21.398 -9.800 3.570 1.00 26.86 82 GLU A O 1
ATOM 596 N N . LEU A 1 103 ? 21.919 -8.354 5.214 1.00 27.79 83 LEU A N 1
ATOM 597 C CA . LEU A 1 103 ? 21.304 -7.181 4.600 1.00 27.78 83 LEU A CA 1
ATOM 598 C C . LEU A 1 103 ? 21.980 -6.821 3.267 1.00 28.02 83 LEU A C 1
ATOM 599 O O . LEU A 1 103 ? 21.324 -6.712 2.225 1.00 28.70 83 LEU A O 1
ATOM 604 N N . VAL A 1 104 ? 23.299 -6.666 3.298 1.00 28.01 84 VAL A N 1
ATOM 605 C CA . VAL A 1 104 ? 24.088 -6.401 2.098 1.00 28.62 84 VAL A CA 1
ATOM 606 C C . VAL A 1 104 ? 23.867 -7.453 0.997 1.00 29.17 84 VAL A C 1
ATOM 607 O O . VAL A 1 104 ? 23.678 -7.113 -0.176 1.00 29.05 84 VAL A O 1
ATOM 611 N N . TRP A 1 105 ? 23.888 -8.726 1.375 1.00 29.80 85 TRP A N 1
ATOM 612 C CA . TRP A 1 105 ? 23.710 -9.807 0.411 1.00 30.56 85 TRP A CA 1
ATOM 613 C C . TRP A 1 105 ? 22.300 -9.802 -0.183 1.00 31.05 85 TRP A C 1
ATOM 614 O O . TRP A 1 105 ? 22.122 -10.088 -1.370 1.00 31.29 85 TRP A O 1
ATOM 625 N N . ALA A 1 106 ? 21.312 -9.438 0.632 1.00 30.87 86 ALA A N 1
ATOM 626 C CA . ALA A 1 106 ? 19.908 -9.387 0.197 1.00 30.84 86 ALA A CA 1
ATOM 627 C C . ALA A 1 106 ? 19.613 -8.190 -0.706 1.00 30.54 86 ALA A C 1
ATOM 628 O O . ALA A 1 106 ? 18.736 -8.259 -1.562 1.00 29.71 86 ALA A O 1
ATOM 630 N N . LEU A 1 107 ? 20.345 -7.101 -0.508 1.00 30.81 87 LEU A N 1
ATOM 631 C CA . LEU A 1 107 ? 20.166 -5.875 -1.293 1.00 31.90 87 LEU A CA 1
ATOM 632 C C . LEU A 1 107 ? 20.757 -6.003 -2.690 1.00 32.87 87 LEU A C 1
ATOM 633 O O . LEU A 1 107 ? 20.376 -5.273 -3.609 1.00 33.43 87 LEU A O 1
ATOM 638 N N . ALA A 1 108 ? 21.689 -6.937 -2.845 1.00 34.01 88 ALA A N 1
ATOM 639 C CA . ALA A 1 108 ? 22.343 -7.170 -4.117 1.00 34.17 88 ALA A CA 1
ATOM 640 C C . ALA A 1 108 ? 21.317 -7.454 -5.210 1.00 34.55 88 ALA A C 1
ATOM 641 O O . ALA A 1 108 ? 20.407 -8.289 -5.046 1.00 34.13 88 ALA A O 1
ATOM 643 N N . GLY A 1 109 ? 21.447 -6.743 -6.319 1.00 34.25 89 GLY A N 1
ATOM 644 C CA . GLY A 1 109 ? 20.569 -7.004 -7.467 1.00 35.11 89 GLY A CA 1
ATOM 645 C C . GLY A 1 109 ? 19.189 -6.369 -7.392 1.00 35.29 89 GLY A C 1
ATOM 646 O O . GLY A 1 109 ? 18.452 -6.400 -8.386 1.00 35.51 89 GLY A O 1
ATOM 647 N N . LYS A 1 110 ? 18.819 -5.800 -6.232 1.00 34.98 90 LYS A N 1
ATOM 648 C CA . LYS A 1 110 ? 17.609 -4.971 -6.162 1.00 35.05 90 LYS A CA 1
ATOM 649 C C . LYS A 1 110 ? 17.820 -3.851 -7.168 1.00 34.99 90 LYS A C 1
ATOM 650 O O . LYS A 1 110 ? 18.936 -3.329 -7.266 1.00 35.46 90 LYS A O 1
ATOM 656 N N . PRO A 1 111 ? 16.775 -3.485 -7.935 1.00 34.90 91 PRO A N 1
ATOM 657 C CA . PRO A 1 111 ? 17.054 -2.531 -9.012 1.00 34.79 91 PRO A CA 1
ATOM 658 C C . PRO A 1 111 ? 17.333 -1.106 -8.518 1.00 34.93 91 PRO A C 1
ATOM 659 O O . PRO A 1 111 ? 17.982 -0.327 -9.231 1.00 36.00 91 PRO A O 1
ATOM 663 N N . TRP A 1 112 ? 16.894 -0.793 -7.298 1.00 33.00 92 TRP A N 1
ATOM 664 C CA . TRP A 1 112 ? 16.855 0.579 -6.787 1.00 31.82 92 TRP A CA 1
ATOM 665 C C . TRP A 1 112 ? 18.072 0.910 -5.901 1.00 30.67 92 TRP A C 1
ATOM 666 O O . TRP A 1 112 ? 18.812 0.000 -5.525 1.00 29.96 92 TRP A O 1
ATOM 677 N N . PRO A 1 113 ? 18.300 2.211 -5.597 1.00 29.98 93 PRO A N 1
ATOM 678 C CA . PRO A 1 113 ? 19.470 2.619 -4.797 1.00 29.64 93 PRO A CA 1
ATOM 679 C C . PRO A 1 113 ? 19.577 1.910 -3.442 1.00 29.19 93 PRO A C 1
ATOM 680 O O . PRO A 1 113 ? 18.619 1.904 -2.662 1.00 29.47 93 PRO A O 1
ATOM 684 N N . LYS A 1 114 ? 20.749 1.335 -3.180 1.00 28.79 94 LYS A N 1
ATOM 685 C CA . LYS A 1 114 ? 21.004 0.522 -1.995 1.00 28.17 94 LYS A CA 1
ATOM 686 C C . LYS A 1 114 ? 21.848 1.302 -0.972 1.00 28.08 94 LYS A C 1
ATOM 687 O O . LYS A 1 114 ? 22.967 1.732 -1.255 1.00 28.08 94 LYS A O 1
ATOM 693 N N . TYR A 1 115 ? 21.296 1.504 0.222 1.00 28.03 95 TYR A N 1
ATOM 694 C CA . TYR A 1 115 ? 21.925 2.367 1.227 1.00 27.57 95 TYR A CA 1
ATOM 695 C C . TYR A 1 115 ? 21.621 1.768 2.605 1.00 27.75 95 TYR A C 1
ATOM 696 O O . TYR A 1 115 ? 20.457 1.546 2.960 1.00 28.08 95 TYR A O 1
ATOM 705 N N . ILE A 1 116 ? 22.672 1.466 3.356 1.00 26.74 96 ILE A N 1
ATOM 706 C CA . ILE A 1 116 ? 22.507 1.004 4.735 1.00 27.17 96 ILE A CA 1
ATOM 707 C C . ILE A 1 116 ? 23.195 1.957 5.714 1.00 26.98 96 ILE A C 1
ATOM 708 O O . ILE A 1 116 ? 24.125 2.687 5.339 1.00 27.11 96 ILE A O 1
ATOM 713 N N . SER A 1 117 ? 22.711 1.968 6.952 1.00 26.99 97 SER A N 1
ATOM 714 C CA . SER A 1 117 ? 23.305 2.801 8.018 1.00 27.48 97 SER A CA 1
ATOM 715 C C . SER A 1 117 ? 23.703 1.915 9.182 1.00 28.22 97 SER A C 1
ATOM 716 O O . SER A 1 117 ? 23.005 0.928 9.487 1.00 28.82 97 SER A O 1
ATOM 719 N N . LEU A 1 118 ? 24.821 2.252 9.827 1.00 28.24 98 LEU A N 1
ATOM 720 C CA . LEU A 1 118 ? 25.245 1.521 11.015 1.00 28.85 98 LEU A CA 1
ATOM 721 C C . LEU A 1 118 ? 25.892 2.417 12.065 1.00 28.60 98 LEU A C 1
ATOM 722 O O . LEU A 1 118 ? 26.409 3.486 11.736 1.00 27.60 98 LEU A O 1
ATOM 739 N N . LEU A 1 120 ? 28.897 2.462 14.848 1.00 28.30 100 LEU A N 1
ATOM 740 C CA . LEU A 1 120 ? 30.159 1.755 15.125 1.00 28.29 100 LEU A CA 1
ATOM 741 C C . LEU A 1 120 ? 30.223 1.034 16.476 1.00 27.87 100 LEU A C 1
ATOM 742 O O . LEU A 1 120 ? 30.914 0.015 16.585 1.00 27.07 100 LEU A O 1
ATOM 747 N N . THR A 1 121 ? 29.495 1.530 17.483 1.00 27.51 101 THR A N 1
ATOM 748 C CA . THR A 1 121 ? 29.431 0.814 18.777 1.00 27.89 101 THR A CA 1
ATOM 749 C C . THR A 1 121 ? 28.792 -0.563 18.616 1.00 27.56 101 THR A C 1
ATOM 750 O O . THR A 1 121 ? 29.141 -1.503 19.348 1.00 27.37 101 THR A O 1
ATOM 754 N N . GLN A 1 122 ? 27.874 -0.686 17.650 1.00 27.23 102 GLN A N 1
ATOM 755 C CA . GLN A 1 122 ? 27.296 -1.990 17.304 1.00 27.39 102 GLN A CA 1
ATOM 756 C C . GLN A 1 122 ? 28.293 -2.954 16.646 1.00 27.57 102 GLN A C 1
ATOM 757 O O . GLN A 1 122 ? 28.082 -4.161 16.674 1.00 27.60 102 GLN A O 1
ATOM 763 N N . LEU A 1 123 ? 29.391 -2.423 16.098 1.00 27.16 103 LEU A N 1
ATOM 764 C CA . LEU A 1 123 ? 30.523 -3.252 15.658 1.00 27.30 103 LEU A CA 1
ATOM 765 C C . LEU A 1 123 ? 31.689 -3.318 16.658 1.00 27.38 103 LEU A C 1
ATOM 766 O O . LEU A 1 123 ? 32.806 -3.688 16.296 1.00 27.78 103 LEU A O 1
ATOM 771 N N . GLY A 1 124 ? 31.411 -2.995 17.916 1.00 26.53 104 GLY A N 1
ATOM 772 C CA . GLY A 1 124 ? 32.384 -3.197 18.990 1.00 26.09 104 GLY A CA 1
ATOM 773 C C . GLY A 1 124 ? 33.396 -2.082 19.171 1.00 25.95 104 GLY A C 1
ATOM 774 O O . GLY A 1 124 ? 34.412 -2.277 19.820 1.00 25.60 104 GLY A O 1
ATOM 775 N N . LEU A 1 125 ? 33.104 -0.898 18.630 1.00 26.43 105 LEU A N 1
ATOM 776 C CA . LEU A 1 125 ? 33.968 0.283 18.829 1.00 27.00 105 LEU A CA 1
ATOM 777 C C . LEU A 1 125 ? 34.465 0.471 20.260 1.00 27.18 105 LEU A C 1
ATOM 778 O O . LEU A 1 125 ? 35.654 0.768 20.481 1.00 26.39 105 LEU A O 1
ATOM 783 N N . ASP A 1 126 ? 33.560 0.349 21.230 1.00 26.89 106 ASP A N 1
ATOM 784 C CA . ASP A 1 126 ? 33.926 0.583 22.630 1.00 27.82 106 ASP A CA 1
ATOM 785 C C . ASP A 1 126 ? 34.831 -0.524 23.163 1.00 27.58 106 ASP A C 1
ATOM 786 O O . ASP A 1 126 ? 35.544 -0.331 24.148 1.00 27.51 106 ASP A O 1
ATOM 791 N N . LEU A 1 127 ? 34.799 -1.680 22.506 1.00 26.41 107 LEU A N 1
ATOM 792 C CA . LEU A 1 127 ? 35.641 -2.800 22.893 1.00 26.74 107 LEU A CA 1
ATOM 793 C C . LEU A 1 127 ? 37.033 -2.628 22.317 1.00 26.71 107 LEU A C 1
ATOM 794 O O . LEU A 1 127 ? 38.012 -2.755 23.038 1.00 26.81 107 LEU A O 1
ATOM 799 N N . SER A 1 128 ? 37.107 -2.329 21.022 1.00 26.79 108 SER A N 1
ATOM 800 C CA . SER A 1 128 ? 38.389 -2.150 20.346 1.00 27.39 108 SER A CA 1
ATOM 801 C C . SER A 1 128 ? 38.147 -1.407 19.040 1.00 27.25 108 SER A C 1
ATOM 802 O O . SER A 1 128 ? 37.268 -1.796 18.256 1.00 27.38 108 SER A O 1
ATOM 805 N N . GLU A 1 129 ? 38.903 -0.333 18.796 1.00 26.55 109 GLU A N 1
ATOM 806 C CA . GLU A 1 129 ? 38.871 0.304 17.472 1.00 27.45 109 GLU A CA 1
ATOM 807 C C . GLU A 1 129 ? 39.310 -0.677 16.384 1.00 27.08 109 GLU A C 1
ATOM 808 O O . GLU A 1 129 ? 38.748 -0.668 15.306 1.00 27.07 109 GLU A O 1
ATOM 814 N N . ASP A 1 130 ? 40.303 -1.522 16.695 1.00 26.69 110 ASP A N 1
ATOM 815 C CA . ASP A 1 130 ? 40.826 -2.516 15.748 1.00 26.40 110 ASP A CA 1
ATOM 816 C C . ASP A 1 130 ? 39.717 -3.481 15.318 1.00 26.15 110 ASP A C 1
ATOM 817 O O . ASP A 1 130 ? 39.618 -3.836 14.137 1.00 25.31 110 ASP A O 1
ATOM 822 N N . LEU A 1 131 ? 38.901 -3.907 16.285 1.00 25.63 111 LEU A N 1
ATOM 823 C CA . LEU A 1 131 ? 37.789 -4.819 16.034 1.00 25.99 111 LEU A CA 1
ATOM 824 C C . LEU A 1 131 ? 36.767 -4.156 15.112 1.00 26.47 111 LEU A C 1
ATOM 825 O O . LEU A 1 131 ? 36.393 -4.740 14.103 1.00 26.55 111 LEU A O 1
ATOM 830 N N . ALA A 1 132 ? 36.319 -2.948 15.477 1.00 26.15 112 ALA A N 1
ATOM 831 C CA . ALA A 1 132 ? 35.297 -2.237 14.694 1.00 27.00 112 ALA A CA 1
ATOM 832 C C . ALA A 1 132 ? 35.782 -2.044 13.260 1.00 26.86 112 ALA A C 1
ATOM 833 O O . ALA A 1 132 ? 35.015 -2.256 12.320 1.00 27.65 112 ALA A O 1
ATOM 835 N N . LEU A 1 133 ? 37.045 -1.643 13.118 1.00 26.83 113 LEU A N 1
ATOM 836 C CA . LEU A 1 133 ? 37.677 -1.457 11.800 1.00 26.80 113 LEU A CA 1
ATOM 837 C C . LEU A 1 133 ? 37.691 -2.768 10.987 1.00 26.84 113 LEU A C 1
ATOM 838 O O . LEU A 1 133 ? 37.334 -2.755 9.806 1.00 26.45 113 LEU A O 1
ATOM 843 N N . ALA A 1 134 ? 38.096 -3.882 11.615 1.00 26.25 114 ALA A N 1
ATOM 844 C CA . ALA A 1 134 ? 38.111 -5.180 10.930 1.00 26.69 114 ALA A CA 1
ATOM 845 C C . ALA A 1 134 ? 36.702 -5.597 10.480 1.00 26.88 114 ALA A C 1
ATOM 846 O O . ALA A 1 134 ? 36.515 -6.007 9.340 1.00 26.86 114 ALA A O 1
ATOM 848 N N . LEU A 1 135 ? 35.718 -5.479 11.376 1.00 26.79 115 LEU A N 1
ATOM 849 C CA . LEU A 1 135 ? 34.342 -5.832 11.048 1.00 27.00 115 LEU A CA 1
ATOM 850 C C . LEU A 1 135 ? 33.786 -4.901 9.967 1.00 27.17 115 LEU A C 1
ATOM 851 O O . LEU A 1 135 ? 33.141 -5.358 9.032 1.00 27.98 115 LEU A O 1
ATOM 856 N N . LEU A 1 136 ? 34.068 -3.613 10.083 1.00 27.02 116 LEU A N 1
ATOM 857 C CA . LEU A 1 136 ? 33.549 -2.643 9.101 1.00 27.69 116 LEU A CA 1
ATOM 858 C C . LEU A 1 136 ? 34.187 -2.881 7.725 1.00 27.57 116 LEU A C 1
ATOM 859 O O . LEU A 1 136 ? 33.486 -2.856 6.708 1.00 26.86 1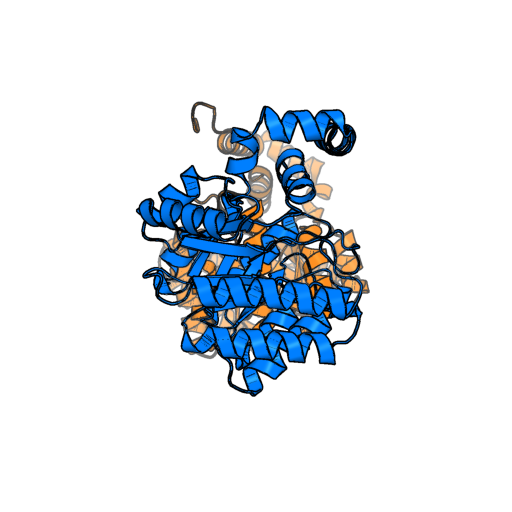16 LEU A O 1
ATOM 864 N N . ARG A 1 137 ? 35.499 -3.131 7.701 1.00 27.08 117 ARG A N 1
ATOM 865 C CA . ARG A 1 137 ? 36.196 -3.393 6.436 1.00 27.33 117 ARG A CA 1
ATOM 866 C C . ARG A 1 137 ? 35.551 -4.550 5.661 1.00 28.21 117 ARG A C 1
ATOM 867 O O . ARG A 1 137 ? 35.364 -4.461 4.443 1.00 27.74 117 ARG A O 1
ATOM 875 N N . GLU A 1 138 ? 35.219 -5.625 6.373 1.00 29.13 118 GLU A N 1
ATOM 876 C CA . GLU A 1 138 ? 34.546 -6.782 5.768 1.00 30.69 118 GLU A CA 1
ATOM 877 C C . GLU A 1 138 ? 33.183 -6.414 5.183 1.00 29.91 118 GLU A C 1
ATOM 878 O O . GLU A 1 138 ? 32.832 -6.905 4.110 1.00 30.09 118 GLU A O 1
ATOM 884 N N . VAL A 1 139 ? 32.415 -5.577 5.885 1.00 29.00 119 VAL A N 1
ATOM 885 C CA . VAL A 1 139 ? 31.101 -5.110 5.377 1.00 29.37 119 VAL A CA 1
ATOM 886 C C . VAL A 1 139 ? 31.303 -4.301 4.084 1.00 29.03 119 VAL A C 1
ATOM 887 O O . VAL A 1 139 ? 30.593 -4.521 3.094 1.00 28.77 119 VAL A O 1
ATOM 891 N N . LEU A 1 140 ? 32.284 -3.397 4.087 1.00 28.19 120 LEU A N 1
ATOM 892 C CA . LEU A 1 140 ? 32.559 -2.562 2.900 1.00 28.56 120 LEU A CA 1
ATOM 893 C C . LEU A 1 140 ? 33.048 -3.397 1.717 1.00 28.46 120 LEU A C 1
ATOM 894 O O . LEU A 1 140 ? 32.682 -3.142 0.563 1.00 28.31 120 LEU A O 1
ATOM 899 N N . ARG A 1 141 ? 33.865 -4.399 2.013 1.00 28.61 121 ARG A N 1
ATOM 900 C CA . ARG A 1 141 ? 34.312 -5.360 0.993 1.00 30.32 121 ARG A CA 1
ATOM 901 C C . ARG A 1 141 ? 33.139 -6.077 0.321 1.00 29.49 121 ARG A C 1
ATOM 902 O O . ARG A 1 141 ? 33.162 -6.301 -0.884 1.00 30.00 121 ARG A O 1
ATOM 910 N N . GLU A 1 142 ? 32.124 -6.448 1.090 1.00 29.29 122 GLU A N 1
ATOM 911 C CA . GLU A 1 142 ? 30.953 -7.110 0.494 1.00 30.00 122 GLU A CA 1
ATOM 912 C C . GLU A 1 142 ? 30.010 -6.094 -0.180 1.00 30.22 122 GLU A C 1
ATOM 913 O O . GLU A 1 142 ? 29.351 -6.411 -1.188 1.00 30.08 122 GLU A O 1
ATOM 919 N N . ALA A 1 143 ? 29.969 -4.877 0.366 1.00 30.15 123 ALA A N 1
ATOM 920 C CA . ALA A 1 143 ? 29.019 -3.849 -0.074 1.00 30.55 123 ALA A CA 1
ATOM 921 C C . ALA A 1 143 ? 29.392 -3.228 -1.407 1.00 31.90 123 ALA A C 1
ATOM 922 O O . ALA A 1 143 ? 28.543 -3.089 -2.292 1.00 31.24 123 ALA A O 1
ATOM 924 N N . GLU A 1 144 ? 30.658 -2.837 -1.554 1.00 33.57 124 GLU A N 1
ATOM 925 C CA . GLU A 1 144 ? 31.062 -2.019 -2.705 1.00 35.42 124 GLU A CA 1
ATOM 926 C C . GLU A 1 144 ? 30.796 -2.663 -4.074 1.00 35.33 124 GLU A C 1
ATOM 927 O O . GLU A 1 144 ? 30.179 -2.016 -4.929 1.00 35.62 124 GLU A O 1
ATOM 933 N N . PRO A 1 145 ? 31.232 -3.929 -4.276 1.00 35.42 125 PRO A N 1
ATOM 934 C CA . PRO A 1 145 ? 30.955 -4.657 -5.521 1.00 35.14 125 PRO A CA 1
ATOM 935 C C . PRO A 1 145 ? 29.469 -4.881 -5.797 1.00 34.37 125 PRO A C 1
ATOM 936 O O . PRO A 1 145 ? 29.093 -5.101 -6.949 1.00 34.32 125 PRO A O 1
ATOM 940 N N . ARG A 1 146 ? 28.635 -4.818 -4.758 1.00 33.09 126 ARG A N 1
ATOM 941 C CA . ARG A 1 146 ? 27.186 -4.990 -4.917 1.00 32.01 126 ARG A CA 1
ATOM 942 C C . ARG A 1 146 ? 26.429 -3.660 -5.021 1.00 31.39 126 ARG A C 1
ATOM 943 O O . ARG A 1 146 ? 25.193 -3.640 -5.089 1.00 30.60 126 ARG A O 1
ATOM 951 N N . GLY A 1 147 ? 27.180 -2.560 -5.021 1.00 30.07 127 GLY A N 1
ATOM 952 C CA . GLY A 1 147 ? 26.608 -1.220 -5.165 1.00 29.87 127 GLY A CA 1
ATOM 953 C C . GLY A 1 147 ? 25.842 -0.735 -3.945 1.00 29.31 127 GLY A C 1
ATOM 954 O O . GLY A 1 147 ? 24.951 0.099 -4.067 1.00 29.43 127 GLY A O 1
ATOM 955 N N . VAL A 1 148 ? 26.204 -1.249 -2.769 1.00 27.77 128 VAL A N 1
ATOM 956 C CA . VAL A 1 148 ? 25.544 -0.867 -1.533 1.00 27.44 128 VAL A CA 1
ATOM 957 C C . VAL A 1 148 ? 26.363 0.220 -0.852 1.00 27.29 128 VAL A C 1
ATOM 958 O O . VAL A 1 148 ? 27.545 0.017 -0.552 1.00 28.09 128 VAL A O 1
ATOM 962 N N . PHE A 1 149 ? 25.725 1.362 -0.615 1.00 27.00 129 PHE A N 1
ATOM 963 C CA . PHE A 1 149 ? 26.357 2.475 0.091 1.00 27.62 129 PHE A CA 1
ATOM 964 C C . PHE A 1 149 ? 26.208 2.265 1.585 1.00 27.48 129 PHE A C 1
ATOM 965 O O . PHE A 1 149 ? 25.181 1.789 2.030 1.00 27.67 129 PHE A O 1
ATOM 973 N N . VAL A 1 150 ? 27.237 2.621 2.350 1.00 27.63 130 VAL A N 1
ATOM 974 C CA . VAL A 1 150 ? 27.242 2.411 3.794 1.00 27.55 130 VAL A CA 1
ATOM 975 C C . VAL A 1 150 ? 27.472 3.747 4.517 1.00 27.79 130 VAL A C 1
ATOM 976 O O . VAL A 1 150 ? 28.493 4.391 4.304 1.00 28.59 130 VAL A O 1
ATOM 980 N N . ARG A 1 151 ? 26.521 4.155 5.360 1.00 27.75 131 ARG A N 1
ATOM 981 C CA . ARG A 1 151 ? 26.678 5.370 6.178 1.00 27.74 131 ARG A CA 1
ATOM 982 C C . ARG A 1 151 ? 27.116 5.011 7.606 1.00 27.48 131 ARG A C 1
ATOM 983 O O . ARG A 1 151 ? 26.484 4.185 8.279 1.00 27.67 131 ARG A O 1
ATOM 991 N N . LEU A 1 152 ? 28.167 5.670 8.066 1.00 27.67 132 LEU A N 1
ATOM 992 C CA . LEU A 1 152 ? 28.587 5.580 9.474 1.00 28.02 132 LEU A CA 1
ATOM 993 C C . LEU A 1 152 ? 27.824 6.629 10.273 1.00 28.43 132 LEU A C 1
ATOM 994 O O . LEU A 1 152 ? 28.118 7.819 10.174 1.00 28.71 132 LEU A O 1
ATOM 999 N N . ASP A 1 153 ? 26.826 6.195 11.042 1.00 28.47 133 ASP A N 1
ATOM 1000 C CA . ASP A 1 153 ? 26.015 7.140 11.801 1.00 29.70 133 ASP A CA 1
ATOM 1001 C C . ASP A 1 153 ? 26.924 7.761 12.878 1.00 30.31 133 ASP A C 1
ATOM 1002 O O . ASP A 1 153 ? 27.889 7.141 13.319 1.00 31.47 133 ASP A O 1
ATOM 1007 N N . MET A 1 154 ? 26.666 8.997 13.273 1.00 29.67 134 MET A N 1
ATOM 1008 C CA . MET A 1 154 ? 27.525 9.609 14.288 1.00 29.04 134 MET A CA 1
ATOM 1009 C C . MET A 1 154 ? 26.893 9.477 15.667 1.00 28.78 134 MET A C 1
ATOM 1010 O O . MET A 1 154 ? 25.730 9.835 15.858 1.00 28.17 134 MET A O 1
ATOM 1015 N N . GLU A 1 155 ? 27.655 8.922 16.616 1.00 28.02 135 GLU A N 1
ATOM 1016 C CA . GLU A 1 155 ? 27.177 8.776 17.979 1.00 28.05 135 GLU A CA 1
ATOM 1017 C C . GLU A 1 155 ? 27.551 9.987 18.853 1.00 28.24 135 GLU A C 1
ATOM 1018 O O . GLU A 1 155 ? 27.633 11.118 18.333 1.00 27.92 135 GLU A O 1
ATOM 1024 N N . ASP A 1 156 ? 27.705 9.794 20.159 1.00 28.53 136 ASP A N 1
ATOM 1025 C CA . ASP A 1 156 ? 27.948 10.946 21.046 1.00 29.62 136 ASP A CA 1
ATOM 1026 C C . ASP A 1 156 ? 29.367 11.522 20.933 1.00 29.41 136 ASP A C 1
ATOM 1027 O O . ASP A 1 156 ? 30.226 10.949 20.237 1.00 28.40 136 ASP A O 1
ATOM 1032 N N . SER A 1 157 ? 29.611 12.674 21.565 1.00 29.62 137 SER A N 1
ATOM 1033 C CA . SER A 1 157 ? 30.857 13.401 21.293 1.00 29.61 137 SER A CA 1
ATOM 1034 C C . SER A 1 157 ? 32.140 12.631 21.667 1.00 29.59 137 SER A C 1
ATOM 1035 O O . SER A 1 157 ? 33.152 12.787 20.975 1.00 29.97 137 SER A O 1
ATOM 1038 N N . PRO A 1 158 ? 32.107 11.795 22.737 1.00 29.39 138 PRO A N 1
ATOM 1039 C CA . PRO A 1 158 ? 33.315 11.030 23.047 1.00 29.30 138 PRO A CA 1
ATOM 1040 C C . PRO A 1 158 ? 33.721 10.033 21.968 1.00 28.71 138 PRO A C 1
ATOM 1041 O O . PRO A 1 158 ? 34.844 9.515 22.014 1.00 28.91 138 PRO A O 1
ATOM 1045 N N . ARG A 1 159 ? 32.825 9.767 21.015 1.00 28.03 139 ARG A N 1
ATOM 1046 C CA . ARG A 1 159 ? 33.093 8.799 19.924 1.00 27.74 139 ARG A CA 1
ATOM 1047 C C . ARG A 1 159 ? 33.422 9.400 18.563 1.00 27.00 139 ARG A C 1
ATOM 1048 O O . ARG A 1 159 ? 33.788 8.678 17.619 1.00 26.67 139 ARG A O 1
ATOM 1056 N N . VAL A 1 160 ? 33.330 10.720 18.461 1.00 26.96 140 VAL A N 1
ATOM 1057 C CA . VAL A 1 160 ? 33.567 11.390 17.174 1.00 27.57 140 VAL A CA 1
ATOM 1058 C C . VAL A 1 160 ? 34.974 11.111 16.643 1.00 27.23 140 VAL A C 1
ATOM 1059 O O . VAL A 1 160 ? 35.134 10.755 15.485 1.00 26.97 140 VAL A O 1
ATOM 1063 N N . GLU A 1 161 ? 35.995 11.277 17.488 1.00 27.30 141 GLU A N 1
ATOM 1064 C CA . GLU A 1 161 ? 37.370 11.145 17.016 1.00 28.11 141 GLU A CA 1
ATOM 1065 C C . GLU A 1 161 ? 37.662 9.768 16.404 1.00 28.11 141 GLU A C 1
ATOM 1066 O O . GLU A 1 161 ? 38.231 9.680 15.300 1.00 28.17 141 GLU A O 1
ATOM 1072 N N . ALA A 1 162 ? 37.289 8.703 17.122 1.00 27.71 142 ALA A N 1
ATOM 1073 C CA . ALA A 1 162 ? 37.443 7.325 16.620 1.00 27.45 142 ALA A CA 1
ATOM 1074 C C 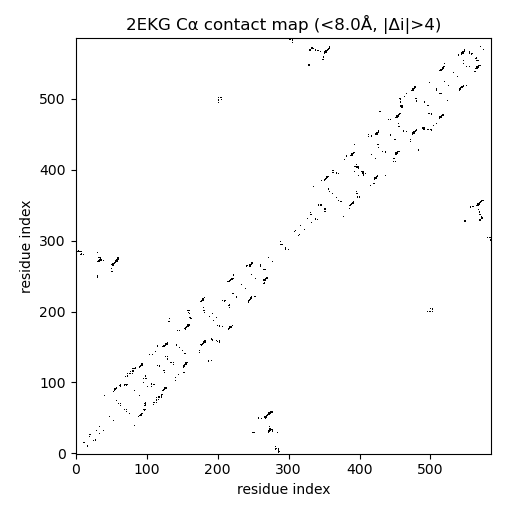. ALA A 1 162 ? 36.669 7.093 15.323 1.00 27.63 142 ALA A C 1
ATOM 1075 O O . ALA A 1 162 ? 37.170 6.431 14.408 1.00 27.16 142 ALA A O 1
ATOM 1077 N N . THR A 1 163 ? 35.449 7.634 15.236 1.00 27.76 143 THR A N 1
ATOM 1078 C CA . THR A 1 163 ? 34.627 7.485 14.030 1.00 27.97 143 THR A CA 1
ATOM 1079 C C . THR A 1 163 ? 35.332 8.087 12.818 1.00 28.09 143 THR A C 1
ATOM 1080 O O . THR A 1 163 ? 35.411 7.472 11.732 1.00 27.24 143 THR A O 1
ATOM 1084 N N . LEU A 1 164 ? 35.858 9.289 12.998 1.00 28.61 144 LEU A N 1
ATOM 1085 C CA . LEU A 1 164 ? 36.579 9.942 11.904 1.00 29.45 144 LEU A CA 1
ATOM 1086 C C . LEU A 1 164 ? 37.893 9.222 11.559 1.00 28.85 144 LEU A C 1
ATOM 1087 O O . LEU A 1 164 ? 38.240 9.121 10.385 1.00 28.82 144 LEU A O 1
ATOM 1092 N N . ARG A 1 165 ? 38.617 8.723 12.566 1.00 28.46 145 ARG A N 1
ATOM 1093 C CA . ARG A 1 165 ? 39.789 7.874 12.309 1.00 28.89 145 ARG A CA 1
ATOM 1094 C C . ARG A 1 165 ? 39.464 6.659 11.460 1.00 28.59 145 ARG A C 1
ATOM 1095 O O . ARG A 1 165 ? 40.261 6.270 10.593 1.00 28.63 145 ARG A O 1
ATOM 1103 N N . LEU A 1 166 ? 38.349 6.002 11.760 1.00 28.17 146 LEU A N 1
ATOM 1104 C CA . LEU A 1 166 ? 37.968 4.810 10.990 1.00 29.20 146 LEU A CA 1
ATOM 1105 C C . LEU A 1 166 ? 37.575 5.195 9.563 1.00 28.64 146 LEU A C 1
ATOM 1106 O O . LEU A 1 166 ? 37.971 4.521 8.596 1.00 28.62 146 LEU A O 1
ATOM 1111 N N . TYR A 1 167 ? 36.848 6.301 9.440 1.00 27.98 147 TYR A N 1
ATOM 1112 C CA . TYR A 1 167 ? 36.451 6.802 8.122 1.00 28.39 147 TYR A CA 1
ATOM 1113 C C . TYR A 1 167 ? 37.666 7.095 7.246 1.00 28.59 147 TYR A C 1
ATOM 1114 O O . TYR A 1 167 ? 37.738 6.600 6.111 1.00 27.89 147 TYR A O 1
ATOM 1123 N N . ARG A 1 168 ? 38.612 7.880 7.780 1.00 28.60 148 ARG A N 1
ATOM 1124 C CA . ARG A 1 168 ? 39.806 8.283 7.036 1.00 30.48 148 ARG A CA 1
ATOM 1125 C C . ARG A 1 168 ? 40.644 7.075 6.645 1.00 30.16 148 ARG A C 1
ATOM 1126 O O . ARG A 1 168 ? 41.129 7.003 5.515 1.00 30.16 148 ARG A O 1
ATOM 1134 N N . ALA A 1 169 ? 40.788 6.120 7.572 1.00 29.64 149 ALA A N 1
ATOM 1135 C CA . ALA A 1 169 ? 41.566 4.909 7.332 1.00 30.01 149 ALA A CA 1
ATOM 1136 C C . ALA A 1 169 ? 41.000 4.123 6.138 1.00 29.92 149 ALA A C 1
ATOM 1137 O O . ALA A 1 169 ? 41.752 3.692 5.258 1.00 29.93 149 ALA A O 1
ATOM 1139 N N . LEU A 1 170 ? 39.681 3.934 6.123 1.00 29.41 150 LEU A N 1
ATOM 1140 C CA . LEU A 1 170 ? 39.032 3.166 5.057 1.00 29.79 150 LEU A CA 1
ATOM 1141 C C . LEU A 1 170 ? 39.056 3.902 3.716 1.00 29.38 150 LEU A C 1
ATOM 1142 O O . LEU A 1 170 ? 39.223 3.269 2.669 1.00 28.73 150 LEU A O 1
ATOM 1147 N N . ARG A 1 171 ? 38.886 5.222 3.756 1.00 28.87 151 ARG A N 1
ATOM 1148 C CA . ARG A 1 171 ? 39.054 6.038 2.559 1.00 30.10 151 ARG A CA 1
ATOM 1149 C C . ARG A 1 171 ? 40.449 5.839 1.954 1.00 30.70 151 ARG A C 1
ATOM 1150 O O . ARG A 1 171 ? 40.590 5.621 0.744 1.00 30.98 151 ARG A O 1
ATOM 1158 N N . GLU A 1 172 ? 41.470 5.904 2.798 1.00 31.32 152 GLU A N 1
ATOM 1159 C CA . GLU A 1 172 ? 42.867 5.708 2.375 1.00 32.53 152 GLU A CA 1
ATOM 1160 C C . GLU A 1 172 ? 43.164 4.303 1.833 1.00 32.87 152 GLU A C 1
ATOM 1161 O O . GLU A 1 172 ? 44.058 4.127 0.999 1.00 32.26 152 GLU A O 1
ATOM 1167 N N . GLU A 1 173 ? 42.401 3.311 2.285 1.00 33.22 153 GLU A N 1
ATOM 1168 C CA . GLU A 1 173 ? 42.511 1.951 1.760 1.00 34.75 153 GLU A CA 1
ATOM 1169 C C . GLU A 1 173 ? 41.819 1.814 0.403 1.00 34.14 153 GLU A C 1
ATOM 1170 O O . GLU A 1 173 ? 41.919 0.762 -0.240 1.00 34.53 153 GLU A O 1
ATOM 1176 N N . GLY A 1 174 ? 41.094 2.857 -0.007 1.00 33.35 154 GLY A N 1
ATOM 1177 C CA . GLY A 1 174 ? 40.477 2.902 -1.327 1.00 32.75 154 GLY A CA 1
ATOM 1178 C C . GLY A 1 174 ? 38.967 2.743 -1.377 1.00 32.12 154 GLY A C 1
ATOM 1179 O O . GLY A 1 174 ? 38.389 2.775 -2.457 1.00 32.20 154 GLY A O 1
ATOM 1180 N N . PHE A 1 175 ? 38.318 2.568 -0.228 1.00 31.45 155 PHE A N 1
ATOM 1181 C CA . PHE A 1 175 ? 36.859 2.481 -0.207 1.00 31.55 155 PHE A CA 1
ATOM 1182 C C . PHE A 1 175 ? 36.238 3.838 -0.496 1.00 32.05 155 PHE A C 1
ATOM 1183 O O . PHE A 1 175 ? 36.703 4.849 0.014 1.00 32.32 155 PHE A O 1
ATOM 1191 N N . SER A 1 176 ? 35.196 3.861 -1.319 1.00 32.55 156 SER A N 1
ATOM 1192 C CA . SER A 1 176 ? 34.558 5.127 -1.683 1.00 33.88 156 SER A CA 1
ATOM 1193 C C . SER A 1 176 ? 33.067 5.203 -1.340 1.00 34.13 156 SER A C 1
ATOM 1194 O O . SER A 1 176 ? 32.523 6.306 -1.192 1.00 35.07 156 SER A O 1
ATOM 1197 N N . GLN A 1 177 ? 32.417 4.046 -1.207 1.00 33.68 157 GLN A N 1
ATOM 1198 C CA . GLN A 1 177 ? 30.961 3.990 -0.997 1.00 33.64 157 GLN A CA 1
ATOM 1199 C C . GLN A 1 177 ? 30.635 3.938 0.485 1.00 32.68 157 GLN A C 1
ATOM 1200 O O . GLN A 1 177 ? 29.840 3.114 0.964 1.00 32.85 157 GLN A O 1
ATOM 1206 N N . VAL A 1 178 ? 31.280 4.845 1.209 1.00 31.28 158 VAL A N 1
ATOM 1207 C CA . VAL A 1 178 ? 31.111 4.974 2.639 1.00 30.60 158 VAL A CA 1
ATOM 1208 C C . VAL A 1 178 ? 30.988 6.468 2.930 1.00 30.48 158 VAL A C 1
ATOM 1209 O O . VAL A 1 178 ? 31.692 7.287 2.338 1.00 31.24 158 VAL A O 1
ATOM 1213 N N . GLY A 1 179 ? 30.064 6.820 3.810 1.00 30.29 159 GLY A N 1
ATOM 1214 C CA . GLY A 1 179 ? 29.827 8.230 4.129 1.00 29.77 159 GLY A CA 1
ATOM 1215 C C . GLY A 1 179 ? 29.816 8.453 5.624 1.00 29.44 159 GLY A C 1
ATOM 1216 O O . GLY A 1 179 ? 29.794 7.489 6.420 1.00 28.11 159 GLY A O 1
ATOM 1217 N N . ILE A 1 180 ? 29.827 9.721 6.023 1.00 29.21 160 ILE A N 1
ATOM 1218 C CA . ILE A 1 180 ? 29.780 10.053 7.441 1.00 29.94 160 ILE A CA 1
ATOM 1219 C C . ILE A 1 180 ? 28.632 11.008 7.740 1.00 28.93 160 ILE A C 1
ATOM 1220 O O . ILE A 1 180 ? 27.995 11.539 6.828 1.00 29.33 160 ILE A O 1
ATOM 1225 N N . VAL A 1 181 ? 28.385 11.203 9.026 1.00 28.65 161 VAL A N 1
ATOM 1226 C CA . VAL A 1 181 ? 27.313 12.079 9.496 1.00 28.67 161 VAL A CA 1
ATOM 1227 C C . VAL A 1 181 ? 27.998 13.129 10.332 1.00 29.17 161 VAL A C 1
ATOM 1228 O O . VAL A 1 181 ? 28.827 12.794 11.176 1.00 29.18 161 VAL A O 1
ATOM 1232 N N . LEU A 1 182 ? 27.651 14.385 10.106 1.00 28.93 162 LEU A N 1
ATOM 1233 C CA . LEU A 1 182 ? 28.090 15.418 11.014 1.00 28.84 162 LEU A CA 1
ATOM 1234 C C . LEU A 1 182 ? 26.903 16.105 11.657 1.00 28.01 162 LEU A C 1
ATOM 1235 O O . LEU A 1 182 ? 25.851 16.243 11.031 1.00 27.90 162 LEU A O 1
ATOM 1240 N N . GLN A 1 183 ? 27.078 16.505 12.916 1.00 27.15 163 GLN A N 1
ATOM 1241 C CA . GLN A 1 183 ? 26.006 17.070 13.740 1.00 27.04 163 GLN A CA 1
ATOM 1242 C C . GLN A 1 183 ? 26.217 18.554 13.976 1.00 27.14 163 GLN A C 1
ATOM 1243 O O . GLN A 1 183 ? 27.269 18.964 14.499 1.00 27.70 163 GLN A O 1
ATOM 1249 N N . SER A 1 184 ? 25.220 19.351 13.606 1.00 27.63 164 SER A N 1
ATOM 1250 C CA . SER A 1 184 ? 25.354 20.810 13.671 1.00 28.05 164 SER A CA 1
ATOM 1251 C C . SER A 1 184 ? 25.436 21.351 15.088 1.00 27.40 164 SER A C 1
ATOM 1252 O O . SER A 1 184 ? 25.923 22.455 15.285 1.00 27.36 164 SER A O 1
ATOM 1255 N N . TYR A 1 185 ? 24.970 20.597 16.087 1.00 26.59 165 TYR A N 1
ATOM 1256 C CA . TYR A 1 185 ? 25.022 21.140 17.453 1.00 26.75 165 TYR A CA 1
ATOM 1257 C C . TYR A 1 185 ? 26.414 21.187 18.120 1.00 26.87 165 TYR A C 1
ATOM 1258 O O . TYR A 1 185 ? 26.563 21.847 19.131 1.00 27.79 165 TYR A O 1
ATOM 1267 N N . LEU A 1 186 ? 27.419 20.516 17.550 1.00 26.82 166 LEU A N 1
ATOM 1268 C CA . LEU A 1 186 ? 28.763 20.507 18.156 1.00 26.97 166 LEU A CA 1
ATOM 1269 C C . LEU A 1 186 ? 29.616 21.675 17.666 1.00 26.59 166 LEU A C 1
ATOM 1270 O O . LEU A 1 186 ? 29.706 21.924 16.480 1.00 26.70 166 LEU A O 1
ATOM 1275 N N . TYR A 1 187 ? 30.258 22.358 18.597 1.00 27.51 167 TYR A N 1
ATOM 1276 C CA . TYR A 1 187 ? 31.230 23.395 18.261 1.00 28.13 167 TYR A CA 1
ATOM 1277 C C . TYR A 1 187 ? 32.333 22.894 17.331 1.00 27.86 167 TYR A C 1
ATOM 1278 O O . TYR A 1 187 ? 32.805 23.645 16.491 1.00 28.58 167 TYR A O 1
ATOM 1287 N N . ARG A 1 188 ? 32.751 21.635 17.504 1.00 27.37 168 ARG A N 1
ATOM 1288 C CA . ARG A 1 188 ? 33.862 21.066 16.729 1.00 26.81 168 ARG A CA 1
ATOM 1289 C C . ARG A 1 188 ? 33.537 20.803 15.253 1.00 26.66 168 ARG A C 1
ATOM 1290 O O . ARG A 1 188 ? 34.451 20.566 14.453 1.00 26.33 168 ARG A O 1
ATOM 1298 N N . THR A 1 189 ? 32.254 20.810 14.888 1.00 25.56 169 THR A N 1
ATOM 1299 C CA . THR A 1 189 ? 31.858 20.329 13.557 1.00 26.14 169 THR A CA 1
ATOM 1300 C C . THR A 1 189 ? 32.403 21.093 12.356 1.00 26.65 169 THR A C 1
ATOM 1301 O O . THR A 1 189 ? 32.810 20.480 11.355 1.00 26.46 169 THR A O 1
ATOM 1305 N N . GLU A 1 190 ? 32.432 22.426 12.433 1.00 27.22 170 GLU A N 1
ATOM 1306 C CA . GLU A 1 190 ? 32.964 23.175 11.289 1.00 27.87 170 GLU A CA 1
ATOM 1307 C C . GLU A 1 190 ? 34.422 22.768 11.001 1.00 27.96 170 GLU A C 1
ATOM 1308 O O . GLU A 1 190 ? 34.770 22.478 9.849 1.00 27.55 170 GLU A O 1
ATOM 1314 N N . LYS A 1 191 ? 35.249 22.720 12.050 1.00 27.43 171 LYS A N 1
ATOM 1315 C CA . LYS A 1 191 ? 36.642 22.289 11.916 1.00 28.27 171 LYS A CA 1
ATOM 1316 C C . LYS A 1 191 ? 36.735 20.872 11.356 1.00 28.12 171 LYS A C 1
ATOM 1317 O O . LYS A 1 191 ? 37.536 20.623 10.460 1.00 28.28 171 LYS A O 1
ATOM 1323 N N . ASP A 1 192 ? 35.899 19.966 11.859 1.00 28.38 172 ASP A N 1
ATOM 1324 C CA . ASP A 1 192 ? 35.827 18.603 11.320 1.00 29.29 172 ASP A CA 1
ATOM 1325 C C . ASP A 1 192 ? 35.564 18.610 9.823 1.00 29.44 172 ASP A C 1
ATOM 1326 O O . ASP A 1 192 ? 36.242 17.894 9.067 1.00 29.30 172 ASP A O 1
ATOM 1331 N N . LEU A 1 193 ? 34.617 19.447 9.407 1.00 29.14 173 LEU A N 1
ATOM 1332 C CA . LEU A 1 193 ? 34.195 19.520 8.020 1.00 30.45 173 LEU A CA 1
ATOM 1333 C C . LEU A 1 193 ? 35.338 20.034 7.157 1.00 29.68 173 LEU A C 1
ATOM 1334 O O . LEU A 1 193 ? 35.650 19.455 6.116 1.00 30.07 173 LEU A O 1
ATOM 1339 N N . LEU A 1 194 ? 35.962 21.120 7.603 1.00 29.60 174 LEU A N 1
ATOM 1340 C CA . LEU A 1 194 ? 37.092 21.697 6.887 1.00 30.12 174 LEU A CA 1
ATOM 1341 C C . LEU A 1 194 ? 38.274 20.720 6.825 1.00 30.26 174 LEU A C 1
ATOM 1342 O O . LEU A 1 194 ? 38.900 20.574 5.773 1.00 30.21 174 LEU A O 1
ATOM 1347 N N . ASP A 1 195 ? 38.537 20.024 7.930 1.00 30.28 175 ASP A N 1
ATOM 1348 C CA . ASP A 1 195 ? 39.616 19.021 7.995 1.00 31.66 175 ASP A CA 1
ATOM 1349 C C . ASP A 1 195 ? 39.392 17.870 6.997 1.00 31.34 175 ASP A C 1
ATOM 1350 O O . ASP A 1 195 ? 40.354 17.266 6.495 1.00 31.11 175 ASP A O 1
ATOM 1355 N N . LEU A 1 196 ? 38.127 17.532 6.764 1.00 30.57 176 LEU A N 1
ATOM 1356 C CA . LEU A 1 196 ? 37.784 16.402 5.900 1.00 31.57 176 LEU A CA 1
ATOM 1357 C C . LEU A 1 196 ? 37.694 16.737 4.417 1.00 31.58 176 LEU A C 1
ATOM 1358 O O . LEU A 1 196 ? 37.543 15.829 3.593 1.00 31.16 176 LEU A O 1
ATOM 1363 N N . LEU A 1 197 ? 37.800 18.026 4.075 1.00 32.01 177 LEU A N 1
ATOM 1364 C CA . LEU A 1 197 ? 37.636 18.460 2.679 1.00 32.61 177 LEU A CA 1
ATOM 1365 C C . LEU A 1 197 ? 38.479 17.669 1.653 1.00 32.40 177 LEU A C 1
ATOM 1366 O O . LEU A 1 197 ? 37.929 17.292 0.612 1.00 33.05 177 LEU A O 1
ATOM 1371 N N . PRO A 1 198 ? 39.782 17.396 1.939 1.00 32.36 178 PRO A N 1
ATOM 1372 C CA . PRO A 1 198 ? 40.583 16.605 0.969 1.00 31.86 178 PRO A CA 1
ATOM 1373 C C . PRO A 1 198 ? 40.037 15.206 0.662 1.00 31.53 178 PRO A C 1
ATOM 1374 O O . PRO A 1 198 ? 40.355 14.652 -0.396 1.00 30.87 178 PRO A O 1
ATOM 1378 N N . TYR A 1 199 ? 39.243 14.641 1.575 1.00 30.49 179 TYR A N 1
ATOM 1379 C CA . TYR A 1 199 ? 38.605 13.332 1.376 1.00 30.92 179 TYR A CA 1
ATOM 1380 C C . TYR A 1 199 ? 37.370 13.392 0.488 1.00 31.41 179 TYR A C 1
ATOM 1381 O O . TYR A 1 199 ? 36.843 12.342 0.091 1.00 31.90 179 TYR A O 1
ATOM 1390 N N . ARG A 1 200 ? 36.911 14.608 0.183 1.00 31.75 180 ARG A N 1
ATOM 1391 C CA . ARG A 1 200 ? 35.677 14.820 -0.595 1.00 32.28 180 ARG A CA 1
ATOM 1392 C C . ARG A 1 200 ? 34.532 13.979 -0.016 1.00 31.91 180 ARG A C 1
ATOM 1393 O O . ARG A 1 200 ? 33.935 13.162 -0.741 1.00 31.57 180 ARG A O 1
ATOM 1401 N N . PRO A 1 201 ? 34.229 14.165 1.288 1.00 31.74 181 PRO A N 1
ATOM 1402 C CA . PRO A 1 201 ? 33.312 13.236 1.948 1.00 31.52 181 PRO A CA 1
ATOM 1403 C C . PRO A 1 201 ? 31.877 13.371 1.455 1.00 31.42 181 PRO A C 1
ATOM 1404 O O . PRO A 1 201 ? 31.412 14.483 1.133 1.00 31.36 181 PRO A O 1
ATOM 1408 N N . ASN A 1 202 ? 31.211 12.230 1.351 1.00 30.90 182 ASN A N 1
ATOM 1409 C CA . ASN A 1 202 ? 29.769 12.194 1.198 1.00 30.61 182 ASN A CA 1
ATOM 1410 C C . ASN A 1 202 ? 29.164 12.366 2.594 1.00 30.40 182 ASN A C 1
ATOM 1411 O O . ASN A 1 202 ? 29.410 11.539 3.480 1.00 30.24 182 ASN A O 1
ATOM 1416 N N . LEU A 1 203 ? 28.401 13.444 2.805 1.00 30.21 183 LEU A N 1
ATOM 1417 C CA . LEU A 1 203 ? 27.992 13.831 4.165 1.00 30.15 183 LEU A CA 1
ATOM 1418 C C . LEU A 1 203 ? 26.496 13.732 4.343 1.00 29.83 183 LEU A C 1
ATOM 1419 O O . LEU A 1 203 ? 25.743 14.147 3.461 1.00 29.09 183 LEU A O 1
ATOM 1424 N N . ARG A 1 204 ? 26.071 13.238 5.503 1.00 29.01 184 ARG A N 1
ATOM 1425 C CA . ARG A 1 204 ? 24.710 13.489 5.991 1.00 28.58 184 ARG A CA 1
ATOM 1426 C C . ARG A 1 204 ? 24.813 14.510 7.120 1.00 28.70 184 ARG A C 1
ATOM 1427 O O . ARG A 1 204 ? 25.592 14.317 8.056 1.00 29.14 184 ARG A O 1
ATOM 1435 N N . LEU A 1 205 ? 24.041 15.587 7.027 1.00 27.71 185 LEU A N 1
ATOM 1436 C CA . LEU A 1 205 ? 24.053 16.628 8.035 1.00 28.22 185 LEU A CA 1
ATOM 1437 C C . LEU A 1 205 ? 22.795 16.479 8.880 1.00 27.43 185 LEU A C 1
ATOM 1438 O O . LEU A 1 205 ? 21.692 16.450 8.346 1.00 27.22 185 LEU A O 1
ATOM 1443 N N . VAL A 1 206 ? 22.976 16.374 10.192 1.00 27.12 186 VAL A N 1
ATOM 1444 C CA . VAL A 1 206 ? 21.866 16.294 11.158 1.00 26.84 186 VAL A CA 1
ATOM 1445 C C . VAL A 1 206 ? 22.034 17.376 12.213 1.00 27.59 186 VAL A C 1
ATOM 1446 O O . VAL A 1 206 ? 23.106 17.950 12.326 1.00 27.82 186 VAL A O 1
ATOM 1450 N N . LYS A 1 207 ? 20.981 17.647 12.987 1.00 27.59 187 LYS A N 1
ATOM 1451 C CA . LYS A 1 207 ? 21.101 18.609 14.074 1.00 28.00 187 LYS A CA 1
ATOM 1452 C C . LYS A 1 207 ? 21.900 18.002 15.235 1.00 28.24 187 LYS A C 1
ATOM 1453 O O . LYS A 1 207 ? 22.747 18.688 15.810 1.00 28.26 187 LYS A O 1
ATOM 1459 N N . GLY A 1 208 ? 21.654 16.724 15.531 1.00 27.30 188 GLY A N 1
ATOM 1460 C CA . GLY A 1 208 ? 22.325 16.017 16.644 1.00 28.17 188 GLY A CA 1
ATOM 1461 C C . GLY A 1 208 ? 21.283 15.546 17.652 1.00 29.15 188 GLY A C 1
ATOM 1462 O O . GLY A 1 208 ? 20.354 16.297 17.990 1.00 29.53 188 GLY A O 1
ATOM 1463 N N . ALA A 1 209 ? 21.408 14.297 18.095 1.00 28.67 189 ALA A N 1
ATOM 1464 C CA . ALA A 1 209 ? 20.366 13.659 18.890 1.00 30.18 189 ALA A CA 1
ATOM 1465 C C . ALA A 1 209 ? 20.701 13.410 20.358 1.00 30.84 189 ALA A C 1
ATOM 1466 O O . ALA A 1 209 ? 19.838 12.962 21.120 1.00 30.30 189 ALA A O 1
ATOM 1468 N N . TYR A 1 210 ? 21.941 13.682 20.764 1.00 30.54 190 TYR A N 1
ATOM 1469 C CA . TYR A 1 210 ? 22.381 13.279 22.100 1.00 31.63 190 TYR A CA 1
ATOM 1470 C C . TYR A 1 210 ? 22.351 14.443 23.072 1.00 32.84 190 TYR A C 1
ATOM 1471 O O . TYR A 1 210 ? 22.253 15.591 22.663 1.00 32.11 190 TYR A O 1
ATOM 1480 N N . ARG A 1 211 ? 22.433 14.126 24.357 1.00 34.19 191 ARG A N 1
ATOM 1481 C CA . ARG A 1 211 ? 22.471 15.141 25.397 1.00 36.73 191 ARG A CA 1
ATOM 1482 C C . ARG A 1 211 ? 23.925 15.548 25.630 1.00 35.97 191 ARG A C 1
ATOM 1483 O O . ARG A 1 211 ? 24.689 14.821 26.254 1.00 37.51 191 ARG A O 1
ATOM 1491 N N . GLU A 1 212 ? 24.313 16.700 25.107 1.00 34.78 192 GLU A N 1
ATOM 1492 C CA . GLU A 1 212 ? 25.694 17.163 25.223 1.00 34.21 192 GLU A CA 1
ATOM 1493 C C . GLU A 1 212 ? 25.736 18.428 26.083 1.00 34.02 192 GLU A C 1
ATOM 1494 O O . GLU A 1 212 ? 24.850 19.272 25.969 1.00 34.26 192 GLU A O 1
ATOM 1500 N N . PRO A 1 213 ? 26.766 18.563 26.933 1.00 34.41 193 PRO A N 1
ATOM 1501 C CA . PRO A 1 213 ? 26.906 19.744 27.806 1.00 34.02 193 PRO A CA 1
ATOM 1502 C C . PRO A 1 213 ? 27.225 21.024 27.015 1.00 34.00 193 PRO A C 1
ATOM 1503 O O . PRO A 1 213 ? 27.652 20.954 25.865 1.00 33.36 193 PRO A O 1
ATOM 1507 N N . LYS A 1 214 ? 27.009 22.178 27.642 1.00 33.40 194 LYS A N 1
ATOM 1508 C CA . LYS A 1 214 ? 27.211 23.473 26.991 1.00 33.28 194 LYS A CA 1
ATOM 1509 C C . LYS A 1 214 ? 28.679 23.715 26.596 1.00 33.09 194 LYS A C 1
ATOM 1510 O O . LYS A 1 214 ? 28.957 24.586 25.776 1.00 32.90 194 LYS A O 1
ATOM 1516 N N . GLU A 1 215 ? 29.599 22.936 27.175 1.00 32.48 195 GLU A N 1
ATOM 1517 C CA . GLU A 1 215 ? 31.037 23.021 26.853 1.00 33.21 195 GLU A CA 1
ATOM 1518 C C . GLU A 1 215 ? 31.329 22.467 25.458 1.00 32.79 195 GLU A C 1
ATOM 1519 O O . GLU A 1 215 ? 32.312 22.843 24.812 1.00 32.27 195 GLU A O 1
ATOM 1525 N N . VAL A 1 216 ? 30.472 21.566 24.991 1.00 32.47 196 VAL A N 1
ATOM 1526 C CA . VAL A 1 216 ? 30.749 20.883 23.731 1.00 31.99 196 VAL A CA 1
ATOM 1527 C C . VAL A 1 216 ? 29.731 21.178 22.626 1.00 31.14 196 VAL A C 1
ATOM 1528 O O . VAL A 1 216 ? 30.043 20.997 21.442 1.00 29.81 196 VAL A O 1
ATOM 1532 N N . ALA A 1 217 ? 28.532 21.617 23.013 1.00 30.19 197 ALA A N 1
ATOM 1533 C CA . ALA A 1 217 ? 27.424 21.803 22.061 1.00 30.02 197 ALA A CA 1
ATOM 1534 C C . ALA A 1 217 ? 26.620 23.057 22.365 1.00 29.68 197 ALA A C 1
ATOM 1535 O O . ALA A 1 217 ? 26.382 23.361 23.528 1.00 29.64 197 ALA A O 1
ATOM 1537 N N . PHE A 1 218 ? 26.173 23.752 21.314 1.00 29.94 198 PHE A N 1
ATOM 1538 C CA . PHE A 1 218 ? 25.244 24.893 21.454 1.00 30.98 198 PHE A CA 1
ATOM 1539 C C . PHE A 1 218 ? 24.012 24.493 22.280 1.00 31.63 198 PHE A C 1
ATOM 1540 O O . PHE A 1 218 ? 23.288 23.586 21.890 1.00 32.14 198 PHE A O 1
ATOM 1548 N N . PRO A 1 219 ? 23.794 25.150 23.424 1.00 33.12 199 PRO A N 1
ATOM 1549 C CA . PRO A 1 219 ? 22.580 24.940 24.224 1.00 33.96 199 PRO A CA 1
ATOM 1550 C C . PRO A 1 219 ? 21.309 25.503 23.565 1.00 34.82 199 PRO A C 1
ATOM 1551 O O . PRO A 1 219 ? 20.216 24.997 23.832 1.00 35.52 199 PRO A O 1
ATOM 1555 N N . ASP A 1 220 ? 21.466 26.520 22.706 1.00 34.35 200 ASP A N 1
ATOM 1556 C CA . ASP A 1 220 ? 20.357 27.318 22.163 1.00 33.89 200 ASP A CA 1
ATOM 1557 C C . ASP A 1 220 ? 19.938 26.744 20.806 1.00 33.52 200 ASP A C 1
ATOM 1558 O O . ASP A 1 220 ? 20.747 26.683 19.891 1.00 31.76 200 ASP A O 1
ATOM 1563 N N . LYS A 1 221 ? 18.671 26.336 20.683 1.00 33.08 201 LYS A N 1
ATOM 1564 C CA . LYS A 1 221 ? 18.133 25.798 19.427 1.00 33.87 201 LYS A CA 1
ATOM 1565 C C . LYS A 1 221 ? 18.317 26.733 18.236 1.00 32.83 201 LYS A C 1
ATOM 1566 O O . LYS A 1 221 ? 18.514 26.276 17.114 1.00 32.21 201 LYS A O 1
ATOM 1572 N N . ARG A 1 222 ? 18.242 28.038 18.485 1.00 31.52 202 ARG A N 1
ATOM 1573 C CA . ARG A 1 222 ? 18.453 29.044 17.436 1.00 31.09 202 ARG A CA 1
ATOM 1574 C C . ARG A 1 222 ? 19.855 28.919 16.814 1.00 30.18 202 ARG A C 1
ATOM 1575 O O . ARG A 1 222 ? 20.019 29.044 15.597 1.00 29.41 202 ARG A O 1
ATOM 1583 N N . LEU A 1 223 ? 20.849 28.676 17.664 1.00 29.05 203 LEU A N 1
ATOM 1584 C CA . LEU A 1 223 ? 22.228 28.484 17.215 1.00 28.54 203 LEU A CA 1
ATOM 1585 C C . LEU A 1 223 ? 22.461 27.113 16.558 1.00 27.54 203 LEU A C 1
ATOM 1586 O O . LEU A 1 223 ? 23.232 27.012 15.610 1.00 27.24 203 LEU A O 1
ATOM 1591 N N . ILE A 1 224 ? 21.809 26.064 17.059 1.00 26.33 204 ILE A N 1
ATOM 1592 C CA . ILE A 1 224 ? 21.876 24.740 16.403 1.00 26.82 204 ILE A CA 1
ATOM 1593 C C . ILE A 1 224 ? 21.332 24.824 14.971 1.00 27.20 204 ILE A C 1
ATOM 1594 O O . ILE A 1 224 ? 21.936 24.291 14.032 1.00 27.03 204 ILE A O 1
ATOM 1599 N N . ASP A 1 225 ? 20.195 25.507 14.817 1.00 26.75 205 ASP A N 1
ATOM 1600 C CA . ASP A 1 225 ? 19.572 25.725 13.503 1.00 28.46 205 ASP A CA 1
ATOM 1601 C C . ASP A 1 225 ? 20.453 26.587 12.604 1.00 28.05 205 ASP A C 1
ATOM 1602 O O . ASP A 1 225 ? 20.635 26.271 11.426 1.00 28.06 205 ASP A O 1
ATOM 1607 N N . ALA A 1 226 ? 20.989 27.677 13.160 1.00 27.61 206 ALA A N 1
ATOM 1608 C CA . ALA A 1 226 ? 21.891 28.557 12.409 1.00 27.05 206 ALA A CA 1
ATOM 1609 C C . ALA A 1 226 ? 23.120 27.801 11.910 1.00 26.94 206 ALA A C 1
ATOM 1610 O O . ALA A 1 226 ? 23.499 27.942 10.746 1.00 26.05 206 ALA A O 1
ATOM 1612 N N . GLU A 1 227 ? 23.726 26.989 12.783 1.00 26.53 207 GLU A N 1
ATOM 1613 C CA . GLU A 1 227 ? 24.884 26.178 12.412 1.00 27.43 207 GLU A CA 1
ATOM 1614 C C . GLU A 1 227 ? 24.539 25.133 11.331 1.00 27.03 207 GLU A C 1
ATOM 1615 O O . GLU A 1 227 ? 25.354 24.857 10.448 1.00 25.93 207 GLU A O 1
ATOM 1621 N N . TYR A 1 228 ? 23.330 24.566 11.398 1.00 26.42 208 TYR A N 1
ATOM 1622 C CA . TYR A 1 228 ? 22.893 23.585 10.411 1.00 26.86 208 TYR A CA 1
ATOM 1623 C C . TYR A 1 228 ? 22.934 24.250 9.023 1.00 27.24 208 TYR A C 1
ATOM 1624 O O . TYR A 1 228 ? 23.537 23.724 8.087 1.00 27.06 208 TYR A O 1
ATOM 1633 N N . LEU A 1 229 ? 22.332 25.438 8.922 1.00 25.94 209 LEU A N 1
ATOM 1634 C CA . LEU A 1 229 ? 22.275 26.158 7.660 1.00 26.17 209 LEU A CA 1
ATOM 1635 C C . LEU A 1 229 ? 23.674 26.571 7.196 1.00 26.09 209 LEU A C 1
ATOM 1636 O O . LEU A 1 229 ? 23.985 26.426 6.028 1.00 25.88 209 LEU A O 1
ATOM 1641 N N . HIS A 1 230 ? 24.505 27.042 8.125 1.00 25.61 210 HIS A N 1
ATOM 1642 C CA . HIS A 1 230 ? 25.866 27.478 7.814 1.00 25.88 210 HIS A CA 1
ATOM 1643 C C . HIS A 1 230 ? 26.686 26.312 7.266 1.00 26.19 210 HIS A C 1
ATOM 1644 O O . HIS A 1 230 ? 27.287 26.433 6.189 1.00 25.77 210 HIS A O 1
ATOM 1651 N N . LEU A 1 231 ? 26.699 25.191 7.987 1.00 25.82 211 LEU A N 1
ATOM 1652 C CA . LEU A 1 231 ? 27.429 23.993 7.529 1.00 27.11 211 LEU A CA 1
ATOM 1653 C C . LEU A 1 231 ? 26.937 23.436 6.195 1.00 26.92 211 LEU A C 1
ATOM 1654 O O . LEU A 1 231 ? 27.758 23.025 5.357 1.00 26.84 211 LEU A O 1
ATOM 1659 N N . GLY A 1 232 ? 25.611 23.378 6.024 1.00 26.67 212 GLY A N 1
ATOM 1660 C CA . GLY A 1 232 ? 24.993 22.919 4.776 1.00 27.03 212 GLY A CA 1
ATOM 1661 C C . GLY A 1 232 ? 25.416 23.770 3.582 1.00 27.44 212 GLY A C 1
ATOM 1662 O O . GLY A 1 232 ? 25.779 23.249 2.530 1.00 26.34 212 GLY A O 1
ATOM 1663 N N . LYS A 1 233 ? 25.382 25.086 3.751 1.00 26.73 213 LYS A N 1
ATOM 1664 C CA . LYS A 1 233 ? 25.770 26.000 2.665 1.00 26.87 213 LYS A CA 1
ATOM 1665 C C . LYS A 1 233 ? 27.278 25.929 2.396 1.00 27.30 213 LYS A C 1
ATOM 1666 O O . LYS A 1 233 ? 27.703 25.981 1.243 1.00 27.08 213 LYS A O 1
ATOM 1672 N N . LEU A 1 234 ? 28.082 25.842 3.457 1.00 28.13 214 LEU A N 1
ATOM 1673 C CA . LEU A 1 234 ? 29.532 25.635 3.304 1.00 29.22 214 LEU A CA 1
ATOM 1674 C C . LEU A 1 234 ? 29.818 24.379 2.486 1.00 28.68 214 LEU A C 1
ATOM 1675 O O . LEU A 1 234 ? 30.576 24.422 1.498 1.00 29.07 214 LEU A O 1
ATOM 1680 N N . ALA A 1 235 ? 29.210 23.267 2.892 1.00 28.27 215 ALA A N 1
ATOM 1681 C CA . ALA A 1 235 ? 29.412 21.978 2.209 1.00 29.04 215 ALA A CA 1
ATOM 1682 C C . ALA A 1 235 ? 29.014 22.020 0.728 1.00 29.16 215 ALA A C 1
ATOM 1683 O O . ALA A 1 235 ? 29.727 21.476 -0.129 1.00 30.31 215 ALA A O 1
ATOM 1685 N N . LEU A 1 236 ? 27.887 22.662 0.424 1.00 29.05 216 LEU A N 1
ATOM 1686 C CA . LEU A 1 236 ? 27.407 22.789 -0.956 1.00 29.44 216 LEU A CA 1
ATOM 1687 C C . LEU A 1 236 ? 28.358 23.638 -1.776 1.00 30.29 216 LEU A C 1
ATOM 1688 O O . LEU A 1 236 ? 28.699 23.286 -2.907 1.00 31.14 216 LEU A O 1
ATOM 1693 N N . LYS A 1 237 ? 28.803 24.746 -1.192 1.00 31.21 217 LYS A N 1
ATOM 1694 C CA . LYS A 1 237 ? 29.742 25.628 -1.878 1.00 32.53 217 LYS A CA 1
ATOM 1695 C C . LYS A 1 237 ? 31.086 24.961 -2.139 1.00 32.34 217 LYS A C 1
ATOM 1696 O O . LYS A 1 237 ? 31.715 25.218 -3.167 1.00 31.61 217 LYS A O 1
ATOM 1702 N N . GLU A 1 238 ? 31.511 24.084 -1.235 1.00 32.28 218 GLU A N 1
ATOM 1703 C CA . GLU A 1 238 ? 32.711 23.280 -1.468 1.00 33.39 218 GLU A CA 1
ATOM 1704 C C . GLU A 1 238 ? 32.497 22.153 -2.483 1.00 33.50 218 GLU A C 1
ATOM 1705 O O . GLU A 1 238 ? 33.451 21.473 -2.856 1.00 34.76 218 GLU A O 1
ATOM 1711 N N . GLY A 1 239 ? 31.269 21.968 -2.949 1.00 32.84 219 GLY A N 1
ATOM 1712 C CA . GLY A 1 239 ? 30.978 20.935 -3.945 1.00 32.58 219 GLY A CA 1
ATOM 1713 C C . GLY A 1 239 ? 30.814 19.524 -3.397 1.00 31.92 219 GLY A C 1
ATOM 1714 O O . GLY A 1 239 ? 30.840 18.557 -4.157 1.00 31.84 219 GLY A O 1
ATOM 1715 N N . LEU A 1 240 ? 30.627 19.393 -2.084 1.00 30.58 220 LEU A N 1
ATOM 1716 C CA . LEU A 1 240 ? 30.335 18.093 -1.497 1.00 30.71 220 LEU A CA 1
ATOM 1717 C C . LEU A 1 240 ? 28.894 17.647 -1.739 1.00 30.68 220 LEU A C 1
ATOM 1718 O O . LEU A 1 240 ? 27.958 18.476 -1.754 1.00 30.43 220 LEU A O 1
ATOM 1723 N N . TYR A 1 241 ? 28.714 16.341 -1.940 1.00 30.15 221 TYR A N 1
ATOM 1724 C CA . TYR A 1 241 ? 27.375 15.774 -1.953 1.00 29.67 221 TYR A CA 1
ATOM 1725 C C . TYR A 1 241 ? 26.864 15.750 -0.512 1.00 29.56 221 TYR A C 1
ATOM 1726 O O . TYR A 1 241 ? 27.473 15.125 0.369 1.00 29.36 221 TYR A O 1
ATOM 1735 N N . VAL A 1 242 ? 25.739 16.414 -0.275 1.00 29.15 222 VAL A N 1
ATOM 1736 C CA . VAL A 1 242 ? 25.188 16.511 1.084 1.00 28.77 222 VAL A CA 1
ATOM 1737 C C . VAL A 1 242 ? 23.741 16.028 1.190 1.00 28.38 222 VAL A C 1
ATOM 1738 O O . VAL A 1 242 ? 22.889 16.413 0.379 1.00 27.24 222 VAL A O 1
ATOM 1742 N N . ALA A 1 243 ? 23.494 15.168 2.185 1.00 27.57 223 ALA A N 1
ATOM 1743 C CA . ALA A 1 243 ? 22.150 14.698 2.530 1.00 27.78 223 ALA A CA 1
ATOM 1744 C C . ALA A 1 243 ? 21.686 15.469 3.762 1.00 27.70 223 ALA A C 1
ATOM 1745 O O . ALA A 1 243 ? 22.294 15.373 4.850 1.00 28.82 223 ALA A O 1
ATOM 1747 N N . PHE A 1 244 ? 20.657 16.288 3.563 1.00 27.18 224 PHE A N 1
ATOM 1748 C CA . PHE A 1 244 ? 20.056 17.077 4.619 1.00 27.70 224 PHE A CA 1
ATOM 1749 C C . PHE A 1 244 ? 19.019 16.245 5.369 1.00 27.39 224 PHE A C 1
ATOM 1750 O O . PHE A 1 244 ? 17.867 16.100 4.918 1.00 27.00 224 PHE A O 1
ATOM 1758 N N . ALA A 1 245 ? 19.463 15.660 6.482 1.00 27.54 225 ALA A N 1
ATOM 1759 C CA . ALA A 1 245 ? 18.637 14.802 7.322 1.00 27.34 225 ALA A CA 1
ATOM 1760 C C . ALA A 1 245 ? 17.977 15.636 8.416 1.00 28.13 225 ALA A C 1
ATOM 1761 O O . ALA A 1 245 ? 18.515 15.811 9.527 1.00 28.66 225 ALA A O 1
ATOM 1763 N N . THR A 1 246 ? 16.801 16.158 8.083 1.00 27.85 226 THR A N 1
ATOM 1764 C CA . THR A 1 246 ? 16.075 17.056 8.971 1.00 28.22 226 THR A CA 1
ATOM 1765 C C . THR A 1 246 ? 14.609 17.022 8.585 1.00 28.37 226 THR A C 1
ATOM 1766 O O . THR A 1 246 ? 14.274 16.755 7.430 1.00 29.60 226 THR A O 1
ATOM 1770 N N . HIS A 1 247 ? 13.731 17.253 9.551 1.00 28.60 227 HIS A N 1
ATOM 1771 C CA . HIS A 1 247 ? 12.307 17.353 9.250 1.00 28.44 227 HIS A CA 1
ATOM 1772 C C . HIS A 1 247 ? 11.821 18.798 9.387 1.00 28.15 227 HIS A C 1
ATOM 1773 O O . HIS A 1 247 ? 10.624 19.061 9.289 1.00 27.83 227 HIS A O 1
ATOM 1780 N N . ASP A 1 248 ? 12.764 19.714 9.614 1.00 27.90 228 ASP A N 1
ATOM 1781 C CA . ASP A 1 248 ? 12.470 21.099 9.972 1.00 27.88 228 ASP A CA 1
ATOM 1782 C C . ASP A 1 248 ? 12.028 21.875 8.726 1.00 28.06 228 ASP A C 1
ATOM 1783 O O . ASP A 1 248 ? 12.834 22.062 7.797 1.00 27.83 228 ASP A O 1
ATOM 1788 N N . PRO A 1 249 ? 10.755 22.329 8.688 1.00 28.66 229 PRO A N 1
ATOM 1789 C CA . PRO A 1 249 ? 10.271 22.974 7.455 1.00 28.08 229 PRO A CA 1
ATOM 1790 C C . PRO A 1 249 ? 10.950 24.293 7.137 1.00 28.33 229 PRO A C 1
ATOM 1791 O O . PRO A 1 249 ? 11.036 24.659 5.963 1.00 28.30 229 PRO A O 1
ATOM 1795 N N . ARG A 1 250 ? 11.434 25.001 8.160 1.00 27.80 230 ARG A N 1
ATOM 1796 C CA . ARG A 1 250 ? 12.076 26.299 7.938 1.00 28.85 230 ARG A CA 1
ATOM 1797 C C . ARG A 1 250 ? 13.412 26.086 7.228 1.00 27.78 230 ARG A C 1
ATOM 1798 O O . ARG A 1 250 ? 13.758 26.808 6.291 1.00 27.06 230 ARG A O 1
ATOM 1806 N N . ILE A 1 251 ? 14.158 25.095 7.709 1.00 28.14 231 ILE A N 1
ATOM 1807 C CA . ILE A 1 251 ? 15.443 24.705 7.125 1.00 28.10 231 ILE A CA 1
ATOM 1808 C C . ILE A 1 251 ? 15.272 24.144 5.712 1.00 27.74 231 ILE A C 1
ATOM 1809 O O . ILE A 1 251 ? 15.978 24.563 4.791 1.00 27.32 231 ILE A O 1
ATOM 1814 N N . ILE A 1 252 ? 14.326 23.218 5.542 1.00 27.25 232 ILE A N 1
ATOM 1815 C CA . ILE A 1 252 ? 14.030 22.663 4.215 1.00 26.60 232 ILE A CA 1
ATOM 1816 C C . ILE A 1 252 ? 13.672 23.779 3.211 1.00 26.61 232 ILE A C 1
ATOM 1817 O O . ILE A 1 252 ? 14.230 23.832 2.114 1.00 25.68 232 ILE A O 1
ATOM 1822 N N . ALA A 1 253 ? 12.791 24.696 3.608 1.00 26.66 233 ALA A N 1
ATOM 1823 C CA . ALA A 1 253 ? 12.408 25.798 2.728 1.00 26.67 233 ALA A CA 1
ATOM 1824 C C . ALA A 1 253 ? 13.618 26.668 2.377 1.00 27.05 233 ALA A C 1
ATOM 1825 O O . ALA A 1 253 ? 13.769 27.107 1.231 1.00 26.24 233 ALA A O 1
ATOM 1827 N N . GLU A 1 254 ? 14.489 26.925 3.356 1.00 27.01 234 GLU A N 1
ATOM 1828 C CA . GLU A 1 254 ? 15.657 27.775 3.103 1.00 26.91 234 GLU A CA 1
ATOM 1829 C C . GLU A 1 254 ? 16.624 27.048 2.196 1.00 26.58 234 GLU A C 1
ATOM 1830 O O . GLU A 1 254 ? 17.192 27.660 1.300 1.00 26.85 234 GLU A O 1
ATOM 1836 N N . LEU A 1 255 ? 16.819 25.747 2.420 1.00 27.03 235 LEU A N 1
ATOM 1837 C CA . LEU A 1 255 ? 17.741 24.974 1.563 1.00 27.98 235 LEU A CA 1
ATOM 1838 C C . LEU A 1 255 ? 17.249 24.867 0.108 1.00 27.88 235 LEU A C 1
ATOM 1839 O O . LEU A 1 255 ? 18.038 24.954 -0.837 1.00 27.40 235 LEU A O 1
ATOM 1844 N N . LYS A 1 256 ? 15.941 24.698 -0.071 1.00 27.55 236 LYS A N 1
ATOM 1845 C CA . LYS A 1 256 ? 15.343 24.731 -1.409 1.00 27.53 236 LYS A CA 1
ATOM 1846 C C . LYS A 1 256 ? 15.571 26.083 -2.083 1.00 27.11 236 LYS A C 1
ATOM 1847 O O . LYS A 1 256 ? 15.949 26.126 -3.245 1.00 27.63 236 LYS A O 1
ATOM 1853 N N . ARG A 1 257 ? 15.348 27.176 -1.352 1.00 26.50 237 ARG A N 1
ATOM 1854 C CA . ARG A 1 257 ? 15.535 28.532 -1.899 1.00 26.78 237 ARG A CA 1
ATOM 1855 C C . ARG A 1 257 ? 16.991 28.752 -2.330 1.00 26.63 237 ARG A C 1
ATOM 1856 O O . ARG A 1 257 ? 17.265 29.263 -3.427 1.00 26.20 237 ARG A O 1
ATOM 1864 N N . TYR A 1 258 ? 17.912 28.370 -1.443 1.00 26.89 238 TYR A N 1
ATOM 1865 C CA . TYR A 1 258 ? 19.351 28.590 -1.623 1.00 26.67 238 TYR A CA 1
ATOM 1866 C C . TYR A 1 258 ? 19.895 27.820 -2.832 1.00 26.30 238 TYR A C 1
ATOM 1867 O O . TYR A 1 258 ? 20.566 28.386 -3.699 1.00 25.56 238 TYR A O 1
ATOM 1876 N N . THR A 1 259 ? 19.604 26.528 -2.877 1.00 26.71 239 THR A N 1
ATOM 1877 C CA . THR A 1 259 ? 20.037 25.690 -3.995 1.00 27.62 239 THR A CA 1
ATOM 1878 C C . THR A 1 259 ? 19.504 26.189 -5.329 1.00 28.07 239 THR A C 1
ATOM 1879 O O . THR A 1 259 ? 20.238 26.185 -6.300 1.00 29.33 239 THR A O 1
ATOM 1883 N N . GLU A 1 260 ? 18.251 26.638 -5.371 1.00 28.80 240 GLU A N 1
ATOM 1884 C CA . GLU A 1 260 ? 17.681 27.223 -6.592 1.00 29.87 240 GLU A CA 1
ATOM 1885 C C . GLU A 1 260 ? 18.394 28.513 -6.984 1.00 29.54 240 GLU A C 1
ATOM 1886 O O . GLU A 1 260 ? 18.783 28.698 -8.138 1.00 29.40 240 GLU A O 1
ATOM 1892 N N . ALA A 1 261 ? 18.576 29.405 -6.011 1.00 29.51 241 ALA A N 1
ATOM 1893 C CA . ALA A 1 261 ? 19.196 30.713 -6.265 1.00 29.57 241 ALA A CA 1
ATOM 1894 C C . ALA A 1 261 ? 20.654 30.555 -6.708 1.00 29.63 241 ALA A C 1
ATOM 1895 O O . ALA A 1 261 ? 21.140 31.323 -7.543 1.00 29.45 241 ALA A O 1
ATOM 1897 N N . MET A 1 262 ? 21.340 29.555 -6.150 1.00 29.98 242 MET A N 1
ATOM 1898 C CA . MET A 1 262 ? 22.750 29.299 -6.466 1.00 30.82 242 MET A CA 1
ATOM 1899 C C . MET A 1 262 ? 22.958 28.384 -7.685 1.00 31.48 242 MET A C 1
ATOM 1900 O O . MET A 1 262 ? 24.085 28.145 -8.097 1.00 31.91 242 MET A O 1
ATOM 1905 N N . GLY A 1 263 ? 21.873 27.868 -8.246 1.00 31.89 243 GLY A N 1
ATOM 1906 C CA . GLY A 1 263 ? 21.959 26.972 -9.402 1.00 32.52 243 GLY A CA 1
ATOM 1907 C C . GLY A 1 263 ? 22.639 25.653 -9.074 1.00 33.45 243 GLY A C 1
ATOM 1908 O O . GLY A 1 263 ? 23.394 25.119 -9.891 1.00 33.89 243 GLY A O 1
ATOM 1909 N N . ILE A 1 264 ? 22.380 25.135 -7.875 1.00 33.53 244 ILE A N 1
ATOM 1910 C CA . ILE A 1 264 ? 22.871 23.810 -7.475 1.00 33.98 244 ILE A CA 1
ATOM 1911 C C . ILE A 1 264 ? 21.859 22.768 -7.952 1.00 34.29 244 ILE A C 1
ATOM 1912 O O . ILE A 1 264 ? 20.695 22.789 -7.538 1.00 33.90 244 ILE A O 1
ATOM 1917 N N . PRO A 1 265 ? 22.297 21.863 -8.844 1.00 34.57 245 PRO A N 1
ATOM 1918 C CA . PRO A 1 265 ? 21.390 20.872 -9.420 1.00 34.79 245 PRO A CA 1
ATOM 1919 C C . PRO A 1 265 ? 20.934 19.854 -8.383 1.00 34.47 245 PRO A C 1
ATOM 1920 O O . PRO A 1 265 ? 21.647 19.577 -7.419 1.00 33.51 245 PRO A O 1
ATOM 1924 N N . ARG A 1 266 ? 19.751 19.295 -8.606 1.00 34.43 246 ARG A N 1
ATOM 1925 C CA . ARG A 1 266 ? 19.152 18.356 -7.658 1.00 34.54 246 ARG A CA 1
ATOM 1926 C C . ARG A 1 266 ? 19.940 17.063 -7.504 1.00 33.46 246 ARG A C 1
ATOM 1927 O O . ARG A 1 266 ? 19.734 16.325 -6.546 1.00 33.34 246 ARG A O 1
ATOM 1935 N N . SER A 1 267 ? 20.857 16.810 -8.438 1.00 32.98 247 SER A N 1
ATOM 1936 C CA . SER A 1 267 ? 21.769 15.656 -8.374 1.00 32.40 247 SER A CA 1
ATOM 1937 C C . SER A 1 267 ? 22.926 15.808 -7.358 1.00 32.13 247 SER A C 1
ATOM 1938 O O . SER A 1 267 ? 23.732 14.882 -7.179 1.00 31.57 247 SER A O 1
ATOM 1941 N N . ARG A 1 268 ? 23.015 16.967 -6.701 1.00 31.33 248 ARG A N 1
ATOM 1942 C CA . ARG A 1 268 ? 24.143 17.249 -5.801 1.00 31.27 248 ARG A CA 1
ATOM 1943 C C . ARG A 1 268 ? 23.792 17.278 -4.319 1.00 30.29 248 ARG A C 1
ATOM 1944 O O . ARG A 1 268 ? 24.661 17.512 -3.482 1.00 30.49 248 ARG A O 1
ATOM 1952 N N . PHE A 1 269 ? 22.528 17.035 -3.997 1.00 29.12 249 PHE A N 1
ATOM 1953 C CA . PHE A 1 269 ? 22.083 17.007 -2.607 1.00 28.18 249 PHE A CA 1
ATOM 1954 C C . PHE A 1 269 ? 20.781 16.221 -2.477 1.00 27.86 249 PHE A C 1
ATOM 1955 O O . PHE A 1 269 ? 20.113 15.932 -3.477 1.00 27.03 249 PHE A O 1
ATOM 1963 N N . GLU A 1 270 ? 20.404 15.895 -1.242 1.00 27.27 250 GLU A N 1
ATOM 1964 C CA . GLU A 1 270 ? 19.147 15.187 -1.031 1.00 27.24 250 GLU A CA 1
ATOM 1965 C C . GLU A 1 270 ? 18.578 15.546 0.326 1.00 26.97 250 GLU A C 1
ATOM 1966 O O . GLU A 1 270 ? 19.266 16.186 1.153 1.00 26.73 250 GLU A O 1
ATOM 1972 N N . PHE A 1 271 ? 17.327 15.152 0.553 1.00 26.62 251 PHE A N 1
ATOM 1973 C CA . PHE A 1 271 ? 16.695 15.285 1.869 1.00 27.03 251 PHE A CA 1
ATOM 1974 C C . PHE A 1 271 ? 16.441 13.897 2.421 1.00 27.20 251 PHE A C 1
ATOM 1975 O O . PHE A 1 271 ? 16.087 12.981 1.660 1.00 27.90 251 PHE A O 1
ATOM 1983 N N . GLN A 1 272 ? 16.616 13.728 3.732 1.00 26.88 252 GLN A N 1
ATOM 1984 C CA . GLN A 1 272 ? 16.340 12.448 4.402 1.00 27.15 252 GLN A CA 1
ATOM 1985 C C . GLN A 1 272 ? 15.451 12.691 5.603 1.00 26.52 252 GLN A C 1
ATOM 1986 O O . GLN A 1 272 ? 15.618 13.696 6.293 1.00 27.47 252 GLN A O 1
ATOM 1992 N N . PHE A 1 273 ? 14.521 11.770 5.834 1.00 26.41 253 PHE A N 1
ATOM 1993 C CA . PHE A 1 273 ? 13.516 11.841 6.897 1.00 26.95 253 PHE A CA 1
ATOM 1994 C C . PHE A 1 273 ? 13.502 10.485 7.570 1.00 26.77 253 PHE A C 1
ATOM 1995 O O . PHE A 1 273 ? 13.808 9.480 6.933 1.00 27.12 253 PHE A O 1
ATOM 2003 N N . LEU A 1 274 ? 13.118 10.443 8.843 1.00 26.56 254 LEU A N 1
ATOM 2004 C CA . LEU A 1 274 ? 12.815 9.153 9.464 1.00 26.51 254 LEU A CA 1
ATOM 2005 C C . LEU A 1 274 ? 11.561 8.569 8.808 1.00 26.69 254 LEU A C 1
ATOM 2006 O O . LEU A 1 274 ? 10.645 9.300 8.456 1.00 26.42 254 LEU A O 1
ATOM 2011 N N . TYR A 1 275 ? 11.529 7.247 8.666 1.00 26.67 255 TYR A N 1
ATOM 2012 C CA . TYR A 1 275 ? 10.356 6.526 8.171 1.00 26.79 255 TYR A CA 1
ATOM 2013 C C . TYR A 1 275 ? 9.137 6.900 9.005 1.00 27.27 255 TYR A C 1
ATOM 2014 O O . TYR A 1 275 ? 9.217 6.931 10.237 1.00 27.43 255 TYR A O 1
ATOM 2023 N N . GLY A 1 276 ? 8.049 7.258 8.319 1.00 26.87 256 GLY A N 1
ATOM 2024 C CA . GLY A 1 276 ? 6.776 7.618 8.951 1.00 27.70 256 GLY A CA 1
ATOM 2025 C C . GLY A 1 276 ? 6.668 9.033 9.501 1.00 28.01 256 GLY A C 1
ATOM 2026 O O . GLY A 1 276 ? 5.617 9.404 10.033 1.00 27.84 256 GLY A O 1
ATOM 2027 N N . VAL A 1 277 ? 7.739 9.814 9.374 1.00 27.94 257 VAL A N 1
ATOM 2028 C CA . VAL A 1 277 ? 7.769 11.193 9.866 1.00 29.09 257 VAL A CA 1
ATOM 2029 C C . VAL A 1 277 ? 7.662 12.142 8.673 1.00 28.87 257 VAL A C 1
ATOM 2030 O O . VAL A 1 277 ? 8.532 12.143 7.793 1.00 28.79 257 VAL A O 1
ATOM 2034 N N . ARG A 1 278 ? 6.590 12.937 8.673 1.00 28.50 258 ARG A N 1
ATOM 2035 C CA . ARG A 1 278 ? 6.201 13.804 7.542 1.00 29.07 258 ARG A CA 1
ATOM 2036 C C . ARG A 1 278 ? 6.197 13.043 6.197 1.00 29.40 258 ARG A C 1
ATOM 2037 O O . ARG A 1 278 ? 6.866 13.460 5.240 1.00 29.44 258 ARG A O 1
ATOM 2045 N N . PRO A 1 279 ? 5.465 11.911 6.125 1.00 29.85 259 PRO A N 1
ATOM 2046 C CA . PRO A 1 279 ? 5.491 11.135 4.881 1.00 30.15 259 PRO A CA 1
ATOM 2047 C C . PRO A 1 279 ? 4.932 11.898 3.671 1.00 30.53 259 PRO A C 1
ATOM 2048 O O . PRO A 1 279 ? 5.358 11.645 2.547 1.00 30.49 259 PRO A O 1
ATOM 2052 N N . GLU A 1 280 ? 4.005 12.829 3.893 1.00 30.94 260 GLU A N 1
ATOM 2053 C CA . GLU A 1 280 ? 3.454 13.602 2.782 1.00 31.96 260 GLU A CA 1
ATOM 2054 C C . GLU A 1 280 ? 4.489 14.538 2.177 1.00 30.99 260 GLU A C 1
ATOM 2055 O O . GLU A 1 280 ? 4.541 14.695 0.946 1.00 30.87 260 GLU A O 1
ATOM 2061 N N . GLU A 1 281 ? 5.292 15.165 3.040 1.00 30.16 261 GLU A N 1
ATOM 2062 C CA . GLU A 1 281 ? 6.409 16.000 2.598 1.00 29.62 261 GLU A CA 1
ATOM 2063 C C . GLU A 1 281 ? 7.426 15.185 1.811 1.00 29.09 261 GLU A C 1
ATOM 2064 O O . GLU A 1 281 ? 7.934 15.656 0.808 1.00 28.72 261 GLU A O 1
ATOM 2070 N N . GLN A 1 282 ? 7.740 13.970 2.277 1.00 28.24 262 GLN A N 1
ATOM 2071 C CA . GLN A 1 282 ? 8.637 13.081 1.526 1.00 27.82 262 GLN A CA 1
ATOM 2072 C C . GLN A 1 282 ? 8.135 12.896 0.093 1.00 27.87 262 GLN A C 1
ATOM 2073 O O . GLN A 1 282 ? 8.892 13.045 -0.871 1.00 27.87 262 GLN A O 1
ATOM 2079 N N . ARG A 1 283 ? 6.844 12.593 -0.045 1.00 28.16 263 ARG A N 1
ATOM 2080 C CA . ARG A 1 283 ? 6.271 12.325 -1.355 1.00 28.58 263 ARG A CA 1
ATOM 2081 C C . ARG A 1 283 ? 6.213 13.599 -2.181 1.00 28.53 263 ARG A C 1
ATOM 2082 O O . ARG A 1 283 ? 6.405 13.563 -3.403 1.00 27.54 263 ARG A O 1
ATOM 2090 N N . ARG A 1 284 ? 5.953 14.724 -1.514 1.00 28.77 264 ARG A N 1
ATOM 2091 C CA . ARG A 1 284 ? 5.871 16.008 -2.195 1.00 30.27 264 ARG A CA 1
ATOM 2092 C C . ARG A 1 284 ? 7.234 16.394 -2.775 1.00 28.97 264 ARG A C 1
ATOM 2093 O O . ARG A 1 284 ? 7.325 16.768 -3.938 1.00 28.67 264 ARG A O 1
ATOM 2101 N N . LEU A 1 285 ? 8.289 16.293 -1.967 1.00 27.89 265 LEU A N 1
ATOM 2102 C CA . LEU A 1 285 ? 9.640 16.621 -2.437 1.00 27.50 265 LEU A CA 1
ATOM 2103 C C . LEU A 1 285 ? 10.080 15.692 -3.589 1.00 27.33 265 LEU A C 1
ATOM 2104 O O . LEU A 1 285 ? 10.692 16.133 -4.577 1.00 27.17 265 LEU A O 1
ATOM 2109 N N . ALA A 1 286 ? 9.749 14.414 -3.471 1.00 27.06 266 ALA A N 1
ATOM 2110 C CA . ALA A 1 286 ? 9.970 13.474 -4.572 1.00 27.72 266 ALA A CA 1
ATOM 2111 C C . ALA A 1 286 ? 9.253 13.933 -5.859 1.00 27.96 266 ALA A C 1
ATOM 2112 O O . ALA A 1 286 ? 9.853 13.928 -6.943 1.00 27.72 266 ALA A O 1
ATOM 2114 N N . ARG A 1 287 ? 7.987 14.339 -5.741 1.00 28.26 267 ARG A N 1
ATOM 2115 C CA . ARG A 1 287 ? 7.226 14.804 -6.918 1.00 29.40 267 ARG A CA 1
ATOM 2116 C C . ARG A 1 287 ? 7.831 16.074 -7.502 1.00 29.66 267 ARG A C 1
ATOM 2117 O O . ARG A 1 287 ? 7.719 16.326 -8.698 1.00 29.51 267 ARG A O 1
ATOM 2125 N N . GLU A 1 288 ? 8.500 16.859 -6.661 1.00 30.01 268 GLU A N 1
ATOM 2126 C CA . GLU A 1 288 ? 9.180 18.075 -7.116 1.00 31.19 268 GLU A CA 1
ATOM 2127 C C . GLU A 1 288 ? 10.563 17.793 -7.732 1.00 30.71 268 GLU A C 1
ATOM 2128 O O . GLU A 1 288 ? 11.264 18.726 -8.142 1.00 31.69 268 GLU A O 1
ATOM 2134 N N . GLY A 1 289 ? 10.947 16.523 -7.797 1.00 29.54 269 GLY A N 1
ATOM 2135 C CA . GLY A 1 289 ? 12.192 16.127 -8.459 1.00 29.49 269 GLY A CA 1
ATOM 2136 C C . GLY A 1 289 ? 13.425 16.125 -7.561 1.00 29.52 269 GLY A C 1
ATOM 2137 O O . GLY A 1 289 ? 14.552 16.015 -8.045 1.00 30.00 269 GLY A O 1
ATOM 2138 N N . TYR A 1 290 ? 13.217 16.239 -6.257 1.00 29.09 270 TYR A N 1
ATOM 2139 C CA . TYR A 1 290 ? 14.323 16.098 -5.289 1.00 28.84 270 TYR A CA 1
ATOM 2140 C C . TYR A 1 290 ? 14.565 14.640 -4.987 1.00 28.94 270 TYR A C 1
ATOM 2141 O O . TYR A 1 290 ? 13.640 13.821 -5.070 1.00 28.14 270 TYR A O 1
ATOM 2150 N N . THR A 1 291 ? 15.812 14.319 -4.642 1.00 28.33 271 THR A N 1
ATOM 2151 C CA . THR A 1 291 ? 16.162 13.009 -4.118 1.00 28.24 271 THR A CA 1
ATOM 2152 C C . THR A 1 291 ? 15.753 13.018 -2.661 1.00 28.21 271 THR A C 1
ATOM 2153 O O . THR A 1 291 ? 16.139 13.924 -1.891 1.00 27.49 271 THR A O 1
ATOM 2157 N N . VAL A 1 292 ? 14.922 12.043 -2.311 1.00 27.37 272 VAL A N 1
ATOM 2158 C CA . VAL A 1 292 ? 14.422 11.902 -0.948 1.00 28.37 272 VAL A CA 1
ATOM 2159 C C . VAL A 1 292 ? 14.611 10.464 -0.493 1.00 27.55 272 VAL A C 1
ATOM 2160 O O . VAL A 1 292 ? 14.331 9.513 -1.254 1.00 27.15 272 VAL A O 1
ATOM 2164 N N . ARG A 1 293 ? 15.058 10.299 0.750 1.00 27.45 273 ARG A N 1
ATOM 2165 C CA . ARG A 1 293 ? 15.159 8.964 1.354 1.00 27.81 273 ARG A CA 1
ATOM 2166 C C . ARG A 1 293 ? 14.467 8.969 2.703 1.00 27.78 273 ARG A C 1
ATOM 2167 O O . ARG A 1 293 ? 14.465 9.982 3.411 1.00 27.70 273 ARG A O 1
ATOM 2175 N N . ALA A 1 294 ? 13.909 7.819 3.051 1.00 27.69 274 ALA A N 1
ATOM 2176 C CA . ALA A 1 294 ? 13.401 7.561 4.391 1.00 28.03 274 ALA A CA 1
ATOM 2177 C C . ALA A 1 294 ? 14.301 6.553 5.104 1.00 28.65 274 ALA A C 1
ATOM 2178 O O . ALA A 1 294 ? 14.681 5.540 4.534 1.00 28.46 274 ALA A O 1
ATOM 2180 N N . TYR A 1 295 ? 14.589 6.842 6.372 1.00 28.80 275 TYR A N 1
ATOM 2181 C CA . TYR A 1 295 ? 15.447 6.026 7.210 1.00 29.29 275 TYR A CA 1
ATOM 2182 C C . TYR A 1 295 ? 14.588 4.966 7.911 1.00 29.17 275 TYR A C 1
ATOM 2183 O O . TYR A 1 295 ? 13.818 5.273 8.835 1.00 28.29 275 TYR A O 1
ATOM 2192 N N . VAL A 1 296 ? 14.730 3.722 7.447 1.00 28.50 276 VAL A N 1
ATOM 2193 C CA . VAL A 1 296 ? 13.854 2.614 7.813 1.00 28.84 276 VAL A CA 1
ATOM 2194 C C . VAL A 1 296 ? 14.532 1.619 8.770 1.00 29.16 276 VAL A C 1
ATOM 2195 O O . VAL A 1 296 ? 15.390 0.829 8.352 1.00 29.46 276 VAL A O 1
ATOM 2199 N N . PRO A 1 297 ? 14.135 1.631 10.047 1.00 29.47 277 PRO A N 1
ATOM 2200 C CA . PRO A 1 297 ? 14.657 0.634 10.983 1.00 29.44 277 PRO A CA 1
ATOM 2201 C C . PRO A 1 297 ? 13.934 -0.698 10.867 1.00 29.27 277 PRO A C 1
ATOM 2202 O O . PRO A 1 297 ? 12.754 -0.743 10.474 1.00 28.53 277 PRO A O 1
ATOM 2206 N N . TYR A 1 298 ? 14.639 -1.773 11.203 1.00 28.71 278 TYR A N 1
ATOM 2207 C CA . TYR A 1 298 ? 14.030 -3.097 11.308 1.00 29.04 278 TYR A CA 1
ATOM 2208 C C . TYR A 1 298 ? 14.903 -3.934 12.244 1.00 28.93 278 TYR A C 1
ATOM 2209 O O . TYR A 1 298 ? 16.085 -3.640 12.429 1.00 28.48 278 TYR A O 1
ATOM 2218 N N . GLY A 1 299 ? 14.323 -4.978 12.822 1.00 29.85 279 GLY A N 1
ATOM 2219 C CA . GLY A 1 299 ? 15.076 -5.867 13.698 1.00 30.73 279 GLY A CA 1
ATOM 2220 C C . GLY A 1 299 ? 14.298 -6.235 14.938 1.00 32.66 279 GLY A C 1
ATOM 2221 O O . GLY A 1 299 ? 13.180 -5.746 15.158 1.00 32.47 279 GLY A O 1
ATOM 2222 N N . ARG A 1 300 ? 14.900 -7.097 15.753 1.00 33.53 280 ARG A N 1
ATOM 2223 C CA . ARG A 1 300 ? 14.236 -7.651 16.925 1.00 35.22 280 ARG A CA 1
ATOM 2224 C C . ARG A 1 300 ? 13.965 -6.599 18.007 1.00 35.67 280 ARG A C 1
ATOM 2225 O O . ARG A 1 300 ? 12.939 -6.671 18.688 1.00 36.61 280 ARG A O 1
ATOM 2227 N N . ASP A 1 301 ? 14.872 -5.633 18.143 1.00 35.50 281 ASP A N 1
ATOM 2228 C CA . ASP A 1 301 ? 14.858 -4.667 19.251 1.00 35.96 281 ASP A CA 1
ATOM 2229 C C . ASP A 1 301 ? 14.133 -3.342 18.920 1.00 35.89 281 ASP A C 1
ATOM 2230 O O . ASP A 1 301 ? 14.582 -2.266 19.309 1.00 35.93 281 ASP A O 1
ATOM 2235 N N . TRP A 1 302 ? 13.008 -3.421 18.215 1.00 35.94 282 TRP A N 1
ATOM 2236 C CA . TRP A 1 302 ? 12.328 -2.210 17.718 1.00 35.98 282 TRP A CA 1
ATOM 2237 C C . TRP A 1 302 ? 11.558 -1.413 18.791 1.00 36.12 282 TRP A C 1
ATOM 2238 O O . TRP A 1 302 ? 11.300 -0.224 18.616 1.00 35.87 282 TRP A O 1
ATOM 2249 N N . TYR A 1 303 ? 11.191 -2.059 19.891 1.00 36.63 283 TYR A N 1
ATOM 2250 C CA . TYR A 1 303 ? 10.325 -1.409 20.898 1.00 37.63 283 TYR A CA 1
ATOM 2251 C C . TYR A 1 303 ? 10.856 -0.109 21.569 1.00 38.07 283 TYR A C 1
ATOM 2252 O O . TYR A 1 303 ? 10.122 0.867 21.652 1.00 38.67 283 TYR A O 1
ATOM 2261 N N . PRO A 1 304 ? 12.120 -0.078 22.049 1.00 39.33 284 PRO A N 1
ATOM 2262 C CA . PRO A 1 304 ? 12.660 1.228 22.518 1.00 39.40 284 PRO A CA 1
ATOM 2263 C C . PRO A 1 304 ? 12.751 2.358 21.446 1.00 39.91 284 PRO A C 1
ATOM 2264 O O . PRO A 1 304 ? 12.481 3.521 21.759 1.00 40.24 284 PRO A O 1
ATOM 2268 N N . TYR A 1 305 ? 13.121 2.025 20.211 1.00 39.76 285 TYR A N 1
ATOM 2269 C CA . TYR A 1 305 ? 13.124 3.000 19.106 1.00 40.25 285 TYR A CA 1
ATOM 2270 C C . TYR A 1 305 ? 11.732 3.633 18.921 1.00 40.73 285 TYR A C 1
ATOM 2271 O O . TYR A 1 305 ? 11.605 4.861 18.780 1.00 40.80 285 TYR A O 1
ATOM 2280 N N . LEU A 1 306 ? 10.698 2.793 18.947 1.00 41.03 286 LEU A N 1
ATOM 2281 C CA . LEU A 1 306 ? 9.328 3.229 18.680 1.00 41.34 286 LEU A CA 1
ATOM 2282 C C . LEU A 1 306 ? 8.888 4.260 19.720 1.00 41.47 286 LEU A C 1
ATOM 2283 O O . LEU A 1 306 ? 8.204 5.227 19.387 1.00 41.14 286 LEU A O 1
ATOM 2288 N N . THR A 1 307 ? 9.311 4.053 20.969 1.00 41.77 287 THR A N 1
ATOM 2289 C CA . THR A 1 307 ? 8.879 4.886 22.092 1.00 42.26 287 THR A CA 1
ATOM 2290 C C . THR A 1 307 ? 9.395 6.310 21.944 1.00 42.51 287 THR A C 1
ATOM 2291 O O . THR A 1 307 ? 8.689 7.272 22.261 1.00 42.67 287 THR A O 1
ATOM 2295 N N . ARG A 1 308 ? 10.629 6.428 21.463 1.00 42.73 288 ARG A N 1
ATOM 2296 C CA . ARG A 1 308 ? 11.244 7.723 21.214 1.00 43.06 288 ARG A CA 1
ATOM 2297 C C . ARG A 1 308 ? 10.550 8.457 20.067 1.00 43.04 288 ARG A C 1
ATOM 2298 O O . ARG A 1 308 ? 10.501 9.684 20.062 1.00 43.03 288 ARG A O 1
ATOM 2306 N N . ARG A 1 309 ? 9.994 7.700 19.119 1.00 42.85 289 ARG A N 1
ATOM 2307 C CA . ARG A 1 309 ? 9.229 8.276 18.001 1.00 42.90 289 ARG A CA 1
ATOM 2308 C C . ARG A 1 309 ? 7.917 8.891 18.498 1.00 42.87 289 ARG A C 1
ATOM 2309 O O . ARG A 1 309 ? 7.579 10.029 18.152 1.00 42.83 289 ARG A O 1
ATOM 2317 N N . ILE A 1 310 ? 7.201 8.130 19.325 1.00 42.79 290 ILE A N 1
ATOM 2318 C CA . ILE A 1 310 ? 5.949 8.576 19.937 1.00 42.58 290 ILE A CA 1
ATOM 2319 C C . ILE A 1 310 ? 6.172 9.766 20.887 1.00 42.71 290 ILE A C 1
ATOM 2320 O O . ILE A 1 310 ? 5.481 10.787 20.777 1.00 42.44 290 ILE A O 1
ATOM 2325 N N . ALA A 1 311 ? 7.145 9.636 21.791 1.00 42.60 291 ALA A N 1
ATOM 2326 C CA . ALA A 1 311 ? 7.445 10.674 22.790 1.00 43.00 291 ALA A CA 1
ATOM 2327 C C . ALA A 1 311 ? 7.888 12.016 22.195 1.00 43.13 291 ALA A C 1
ATOM 2328 O O . ALA A 1 311 ? 7.539 13.073 22.727 1.00 43.10 291 ALA A O 1
ATOM 2330 N N . GLU A 1 312 ? 8.645 11.965 21.096 1.00 43.32 292 GLU A N 1
ATOM 2331 C CA . GLU A 1 312 ? 9.264 13.156 20.497 1.00 43.64 292 GLU A CA 1
ATOM 2332 C C . GLU A 1 312 ? 8.280 14.269 20.116 1.00 43.84 292 GLU A C 1
ATOM 2333 O O . GLU A 1 312 ? 8.533 15.441 20.393 1.00 43.98 292 GLU A O 1
ATOM 2335 N N . ARG A 1 313 ? 7.167 13.900 19.483 1.00 44.13 293 ARG A N 1
ATOM 2336 C CA . ARG A 1 313 ? 6.175 14.878 19.027 1.00 44.28 293 ARG A CA 1
ATOM 2337 C C . ARG A 1 313 ? 4.807 14.660 19.678 1.00 44.35 293 ARG A C 1
ATOM 2338 O O . ARG A 1 313 ? 4.107 13.689 19.376 1.00 44.57 293 ARG A O 1
ATOM 2340 N N . LEU B 1 15 ? -2.574 51.274 6.488 1.00 36.05 -5 LEU B N 1
ATOM 2341 C CA . LEU B 1 15 ? -2.808 50.121 5.569 1.00 35.69 -5 LEU B CA 1
ATOM 2342 C C . LEU B 1 15 ? -3.131 48.841 6.348 1.00 35.63 -5 LEU B C 1
ATOM 2343 O O . LEU B 1 15 ? -3.059 48.803 7.596 1.00 35.28 -5 LEU B O 1
ATOM 2345 N N . TYR B 1 16 ? -3.492 47.802 5.594 1.00 35.58 -4 TYR B N 1
ATOM 2346 C CA . TYR B 1 16 ? -3.779 46.486 6.150 1.00 35.62 -4 TYR B CA 1
ATOM 2347 C C . TYR B 1 16 ? -2.797 45.450 5.608 1.00 35.54 -4 TYR B C 1
ATOM 2348 O O . TYR B 1 16 ? -2.313 45.569 4.449 1.00 35.61 -4 TYR B O 1
ATOM 2357 N N . PHE B 1 17 ? -2.489 44.449 6.458 1.00 35.43 -3 PHE B N 1
ATOM 2358 C CA . PHE B 1 17 ? -1.680 43.319 6.019 1.00 35.39 -3 PHE B CA 1
ATOM 2359 C C . PHE B 1 17 ? -2.253 41.981 6.488 1.00 35.18 -3 PHE B C 1
ATOM 2360 O O . PHE B 1 17 ? -2.359 41.717 7.694 1.00 34.95 -3 PHE B O 1
ATOM 2368 N N . GLN B 1 18 ? -2.619 41.149 5.511 1.00 35.06 -2 GLN B N 1
ATOM 2369 C CA . GLN B 1 18 ? -3.148 39.799 5.742 1.00 34.87 -2 GLN B CA 1
ATOM 2370 C C . GLN B 1 18 ? -4.419 39.772 6.603 1.00 34.61 -2 GLN B C 1
ATOM 2371 O O . GLN B 1 18 ? -4.596 38.884 7.440 1.00 34.71 -2 GLN B O 1
ATOM 2373 N N . GLY B 1 19 ? -5.299 40.745 6.383 1.00 34.32 -1 GLY B N 1
ATOM 2374 C CA . GLY B 1 19 ? -6.595 40.784 7.056 1.00 34.03 -1 GLY B CA 1
ATOM 2375 C C . GLY B 1 19 ? -6.615 41.662 8.288 1.00 33.75 -1 GLY B C 1
ATOM 2376 O O . GLY B 1 19 ? -7.680 41.955 8.829 1.00 33.55 -1 GLY B O 1
ATOM 2377 N N . HIS B 1 20 ? -5.432 42.083 8.728 1.00 33.75 0 HIS B N 1
ATOM 2378 C CA . HIS B 1 20 ? -5.295 42.932 9.910 1.00 33.76 0 HIS B CA 1
ATOM 2379 C C . HIS B 1 20 ? -4.512 44.189 9.571 1.00 33.97 0 HIS B C 1
ATOM 2380 O O . HIS B 1 20 ? -3.721 44.196 8.633 1.00 33.78 0 HIS B O 1
ATOM 2387 N N . MET B 1 21 ? -4.728 45.246 10.348 1.00 34.14 1 MET B N 1
ATOM 2388 C CA . MET B 1 21 ? -3.995 46.496 10.176 1.00 34.89 1 MET B CA 1
ATOM 2389 C C . MET B 1 21 ? -2.485 46.252 10.142 1.00 33.97 1 MET B C 1
ATOM 2390 O O . MET B 1 21 ? -1.969 45.418 10.888 1.00 33.72 1 MET B O 1
ATOM 2395 N N . ASN B 1 22 ? -1.790 46.962 9.254 1.00 33.46 2 ASN B N 1
ATOM 2396 C CA . ASN B 1 22 ? -0.333 46.909 9.195 1.00 32.96 2 ASN B CA 1
ATOM 2397 C C . ASN B 1 22 ? 0.231 47.685 10.380 1.00 32.95 2 ASN B C 1
ATOM 2398 O O . ASN B 1 22 ? 0.217 48.918 10.384 1.00 32.85 2 ASN B O 1
ATOM 2403 N N . LEU B 1 23 ? 0.711 46.945 11.380 1.00 33.16 3 LEU B N 1
ATOM 2404 C CA . LEU B 1 23 ? 1.164 47.507 12.663 1.00 33.34 3 LEU B CA 1
ATOM 2405 C C . LEU B 1 23 ? 2.463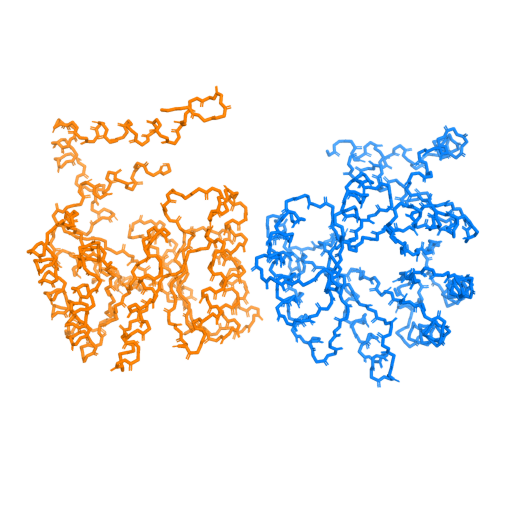 48.287 12.531 1.00 33.62 3 LEU B C 1
ATOM 2406 O O . LEU B 1 23 ? 2.643 49.329 13.164 1.00 33.15 3 LEU B O 1
ATOM 2411 N N . ASP B 1 24 ? 3.369 47.754 11.714 1.00 34.20 4 ASP B N 1
ATOM 2412 C CA . ASP B 1 24 ? 4.613 48.423 11.370 1.00 34.96 4 ASP B CA 1
ATOM 2413 C C . ASP B 1 24 ? 4.285 49.812 10.815 1.00 35.03 4 ASP B C 1
ATOM 2414 O O . ASP B 1 24 ? 4.795 50.820 11.308 1.00 34.88 4 ASP B O 1
ATOM 2419 N N . LEU B 1 25 ? 3.399 49.852 9.818 1.00 35.33 5 LEU B N 1
ATOM 2420 C CA . LEU B 1 25 ? 2.935 51.101 9.208 1.00 35.40 5 LEU B CA 1
ATOM 2421 C C . LEU B 1 25 ? 2.265 52.041 10.218 1.00 35.29 5 LEU B C 1
ATOM 2422 O O . LEU B 1 25 ? 2.571 53.235 10.252 1.00 34.98 5 LEU B O 1
ATOM 2427 N N . ALA B 1 26 ? 1.364 51.502 11.039 1.00 35.45 6 ALA B N 1
ATOM 2428 C CA . ALA B 1 26 ? 0.663 52.306 12.048 1.00 35.77 6 ALA B CA 1
ATOM 2429 C C . ALA B 1 26 ? 1.645 52.963 13.020 1.00 36.11 6 ALA B C 1
ATOM 2430 O O . ALA B 1 26 ? 1.527 54.154 13.322 1.00 36.06 6 ALA B O 1
ATOM 2432 N N . TYR B 1 27 ? 2.622 52.186 13.485 1.00 36.70 7 TYR B N 1
ATOM 2433 C CA . TYR B 1 27 ? 3.622 52.681 14.435 1.00 37.32 7 TYR B CA 1
ATOM 2434 C C . TYR B 1 27 ? 4.481 53.786 13.817 1.00 37.29 7 TYR B C 1
ATOM 2435 O O . TYR B 1 27 ? 4.623 54.856 14.407 1.00 37.38 7 TYR B O 1
ATOM 2444 N N . ARG B 1 28 ? 5.034 53.522 12.634 1.00 37.23 8 ARG B N 1
ATOM 2445 C CA . ARG B 1 28 ? 5.827 54.507 11.894 1.00 37.27 8 ARG B CA 1
ATOM 2446 C C . ARG B 1 28 ? 5.077 55.829 11.719 1.00 37.21 8 ARG B C 1
ATOM 2447 O O . ARG B 1 28 ? 5.613 56.898 12.022 1.00 37.18 8 ARG B O 1
ATOM 2449 N N . SER B 1 29 ? 3.828 55.737 11.263 1.00 36.96 9 SER B N 1
ATOM 2450 C CA . SER B 1 29 ? 2.991 56.907 10.981 1.00 36.74 9 SER B CA 1
ATOM 2451 C C . SER B 1 29 ? 2.662 57.727 12.225 1.00 36.55 9 SER B C 1
ATOM 2452 O O . SER B 1 29 ? 2.570 58.955 12.152 1.00 36.44 9 SER B O 1
ATOM 2455 N N . PHE B 1 30 ? 2.487 57.049 13.357 1.00 36.38 10 PHE B N 1
ATOM 2456 C CA . PHE B 1 30 ? 2.216 57.726 14.618 1.00 36.50 10 PHE B CA 1
ATOM 2457 C C . PHE B 1 30 ? 3.435 58.494 15.135 1.00 36.56 10 PHE B C 1
ATOM 2458 O O . PHE B 1 30 ? 3.333 59.685 15.423 1.00 36.48 10 PHE B O 1
ATOM 2466 N N . VAL B 1 31 ? 4.576 57.819 15.252 1.00 36.71 11 VAL B N 1
ATOM 2467 C CA . VAL B 1 31 ? 5.807 58.499 15.670 1.00 37.27 11 VAL B CA 1
ATOM 2468 C C . VAL B 1 31 ? 6.149 59.677 14.740 1.00 37.35 11 VAL B C 1
ATOM 2469 O O . VAL B 1 31 ? 6.469 60.764 15.225 1.00 37.46 11 VAL B O 1
ATOM 2473 N N . LEU B 1 32 ? 6.029 59.484 13.425 1.00 37.63 12 LEU B N 1
ATOM 2474 C CA . LEU B 1 32 ? 6.281 60.574 12.465 1.00 37.79 12 LEU B CA 1
ATOM 2475 C C . LEU B 1 32 ? 5.317 61.757 12.635 1.00 37.70 12 LEU B C 1
ATOM 2476 O O . LEU B 1 32 ? 5.727 62.916 12.553 1.00 37.57 12 LEU B O 1
ATOM 2481 N N . GLY B 1 33 ? 4.041 61.457 12.871 1.00 37.68 13 GLY B N 1
ATOM 2482 C CA . GLY B 1 33 ? 3.030 62.486 13.118 1.00 37.56 13 GLY B CA 1
ATOM 2483 C C . GLY B 1 33 ? 3.289 63.227 14.417 1.00 37.55 13 GLY B C 1
ATOM 2484 O O . GLY B 1 33 ? 3.226 64.458 14.463 1.00 37.53 13 GLY B O 1
ATOM 2485 N N . VAL B 1 34 ? 3.594 62.467 15.469 1.00 37.59 14 VAL B N 1
ATOM 2486 C CA . VAL B 1 34 ? 3.886 63.022 16.793 1.00 37.71 14 VAL B CA 1
ATOM 2487 C C . VAL B 1 34 ? 5.166 63.860 16.775 1.00 37.82 14 VAL B C 1
ATOM 2488 O O . VAL B 1 34 ? 5.174 64.978 17.285 1.00 37.85 14 VAL B O 1
ATOM 2492 N N . ALA B 1 35 ? 6.230 63.332 16.167 1.00 38.13 15 ALA B N 1
ATOM 2493 C CA . ALA B 1 35 ? 7.502 64.055 16.072 1.00 38.33 15 ALA B CA 1
ATOM 2494 C C . ALA B 1 35 ? 7.407 65.3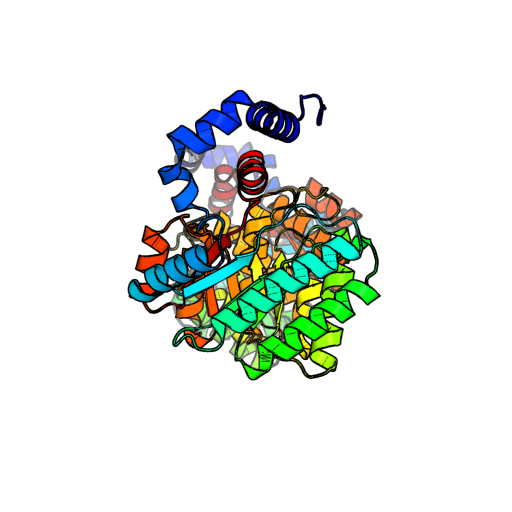14 15.202 1.00 38.64 15 ALA B C 1
ATOM 2495 O O . ALA B 1 35 ? 8.090 66.304 15.461 1.00 38.70 15 ALA B O 1
ATOM 2497 N N . GLY B 1 36 ? 6.556 65.269 14.181 1.00 38.86 16 GLY B N 1
ATOM 2498 C CA . GLY B 1 36 ? 6.385 66.387 13.255 1.00 39.46 16 GLY B CA 1
ATOM 2499 C C . GLY B 1 36 ? 5.593 67.550 13.819 1.00 39.97 16 GLY B C 1
ATOM 2500 O O . GLY B 1 36 ? 5.593 68.645 13.247 1.00 40.15 16 GLY B O 1
ATOM 2501 N N . HIS B 1 37 ? 4.906 67.310 14.936 1.00 40.27 17 HIS B N 1
ATOM 2502 C CA . HIS B 1 37 ? 4.141 68.341 15.624 1.00 40.57 17 HIS B CA 1
ATOM 2503 C C . HIS B 1 37 ? 5.086 69.381 16.235 1.00 40.85 17 HIS B C 1
ATOM 2504 O O . HIS B 1 37 ? 5.985 69.024 17.004 1.00 40.90 17 HIS B O 1
ATOM 2511 N N . PRO B 1 38 ? 4.881 70.672 15.899 1.00 41.25 18 PRO B N 1
ATOM 2512 C CA . PRO B 1 38 ? 5.803 71.753 16.277 1.00 41.56 18 PRO B CA 1
ATOM 2513 C C . PRO B 1 38 ? 6.061 71.835 17.782 1.00 41.92 18 PRO B C 1
ATOM 2514 O O . PRO B 1 38 ? 7.168 72.194 18.200 1.00 41.93 18 PRO B O 1
ATOM 2518 N N . GLN B 1 39 ? 5.046 71.488 18.573 1.00 42.29 19 GLN B N 1
ATOM 2519 C CA . GLN B 1 39 ? 5.125 71.524 20.030 1.00 42.90 19 GLN B CA 1
ATOM 2520 C C . GLN B 1 39 ? 6.076 70.470 20.599 1.00 43.14 19 GLN B C 1
ATOM 2521 O O . GLN B 1 39 ? 6.961 70.801 21.391 1.00 43.31 19 GLN B O 1
ATOM 2527 N N . VAL B 1 40 ? 5.905 69.211 20.187 1.00 43.46 20 VAL B N 1
ATOM 2528 C CA . VAL B 1 40 ? 6.729 68.115 20.720 1.00 43.72 20 VAL B CA 1
ATOM 2529 C C . VAL B 1 40 ? 8.204 68.272 20.330 1.00 44.10 20 VAL B C 1
ATOM 2530 O O . VAL B 1 40 ? 9.090 67.877 21.086 1.00 44.07 20 VAL B O 1
ATOM 2534 N N . GLU B 1 41 ? 8.451 68.858 19.159 1.00 44.57 21 GLU B N 1
ATOM 2535 C CA . GLU B 1 41 ? 9.806 69.173 18.720 1.00 45.24 21 GLU B CA 1
ATOM 2536 C C . GLU B 1 41 ? 10.406 70.291 19.571 1.00 45.25 21 GLU B C 1
ATOM 2537 O O . GLU B 1 41 ? 11.561 70.199 19.994 1.00 45.31 21 GLU B O 1
ATOM 2543 N N . ARG B 1 42 ? 9.615 71.339 19.814 1.00 45.33 22 ARG B N 1
ATOM 2544 C CA . ARG B 1 42 ? 10.028 72.433 20.685 1.00 45.40 22 ARG B CA 1
ATOM 2545 C C . ARG B 1 42 ? 10.420 71.917 22.070 1.00 45.54 22 ARG B C 1
ATOM 2546 O O . ARG B 1 42 ? 11.443 72.347 22.634 1.00 45.50 22 ARG B O 1
ATOM 2548 N N . LEU B 1 43 ? 9.622 70.980 22.604 1.00 45.65 23 LEU B N 1
ATOM 2549 C CA . LEU B 1 43 ? 9.879 70.451 23.944 1.00 45.78 23 LEU B CA 1
ATOM 2550 C C . LEU B 1 43 ? 11.040 69.459 23.998 1.00 45.77 23 LEU B C 1
ATOM 2551 O O . LEU B 1 43 ? 11.748 69.399 25.003 1.00 45.67 23 LEU B O 1
ATOM 2556 N N . ILE B 1 44 ? 11.234 68.687 22.926 1.00 45.88 24 ILE B N 1
ATOM 2557 C CA . ILE B 1 44 ? 12.368 67.760 22.842 1.00 45.85 24 ILE B CA 1
ATOM 2558 C C . ILE B 1 44 ? 13.702 68.517 22.803 1.00 45.89 24 ILE B C 1
ATOM 2559 O O . ILE B 1 44 ? 14.645 68.154 23.513 1.00 46.00 24 ILE B O 1
ATOM 2564 N N . LYS B 1 45 ? 13.770 69.568 21.985 1.00 45.99 25 LYS B N 1
ATOM 2565 C CA . LYS B 1 45 ? 14.972 70.403 21.894 1.00 46.12 25 LYS B CA 1
ATOM 2566 C C . LYS B 1 45 ? 15.303 71.071 23.229 1.00 46.01 25 LYS B C 1
ATOM 2567 O O . LYS B 1 45 ? 16.488 71.211 23.577 1.00 46.25 25 LYS B O 1
ATOM 2573 N N . HIS B 1 46 ? 14.249 71.469 23.964 1.00 45.63 26 HIS B N 1
ATOM 2574 C CA . HIS B 1 46 ? 14.396 72.231 25.204 1.00 45.33 26 HIS B CA 1
ATOM 2575 C C . HIS B 1 46 ? 14.536 71.358 26.454 1.00 45.06 26 HIS B C 1
ATOM 2576 O O . HIS B 1 46 ? 15.464 71.622 27.271 1.00 45.23 26 HIS B O 1
ATOM 2578 N N . ARG B 1 47 ? 13.626 70.320 26.602 1.00 44.78 27 ARG B N 1
ATOM 2579 C CA . ARG B 1 47 ? 13.630 69.503 27.828 1.00 44.22 27 ARG B CA 1
ATOM 2580 C C . ARG B 1 47 ? 14.413 68.167 27.784 1.00 43.67 27 ARG B C 1
ATOM 2581 O O . ARG B 1 47 ? 14.848 67.613 28.871 1.00 44.18 27 ARG B O 1
ATOM 2583 N N . ALA B 1 48 ? 14.848 67.685 26.509 1.00 42.64 28 ALA B N 1
ATOM 2584 C CA . ALA B 1 48 ? 15.436 66.366 26.340 1.00 41.47 28 ALA B CA 1
ATOM 2585 C C . ALA B 1 48 ? 16.902 66.434 25.838 1.00 40.72 28 ALA B C 1
ATOM 2586 O O . ALA B 1 48 ? 17.367 65.424 25.271 1.00 40.21 28 ALA B O 1
ATOM 2588 N N . LYS B 1 49 ? 17.628 67.546 26.076 1.00 39.77 29 LYS B N 1
ATOM 2589 C CA . LYS B 1 49 ? 19.030 67.700 25.598 1.00 38.89 29 LYS B CA 1
ATOM 2590 C C . LYS B 1 49 ? 19.980 66.563 26.018 1.00 38.37 29 LYS B C 1
ATOM 2591 O O . LYS B 1 49 ? 20.805 66.102 25.211 1.00 38.20 29 LYS B O 1
ATOM 2593 N N . GLY B 1 50 ? 19.870 66.125 27.273 1.00 37.52 30 GLY B N 1
ATOM 2594 C CA . GLY B 1 50 ? 20.704 65.032 27.795 1.00 36.83 30 GLY B CA 1
ATOM 2595 C C . GLY B 1 50 ? 20.461 63.698 27.100 1.00 36.18 30 GLY B C 1
ATOM 2596 O O . GLY B 1 50 ? 21.408 62.975 26.743 1.00 35.85 30 GLY B O 1
ATOM 2597 N N . LEU B 1 51 ? 19.187 63.364 26.907 1.00 35.47 31 LEU B N 1
ATOM 2598 C CA . LEU B 1 51 ? 18.826 62.133 26.214 1.00 35.36 31 LEU B CA 1
ATOM 2599 C C . LEU B 1 51 ? 19.394 62.129 24.797 1.00 34.47 31 LEU B C 1
ATOM 2600 O O . LEU B 1 51 ? 20.001 61.146 24.369 1.00 34.87 31 LEU B O 1
ATOM 2605 N N . VAL B 1 52 ? 19.190 63.233 24.083 1.00 33.55 32 VAL B N 1
ATOM 2606 C CA . VAL B 1 52 ? 19.619 63.355 22.688 1.00 32.34 32 VAL B CA 1
ATOM 2607 C C . VAL B 1 52 ? 21.125 63.192 22.554 1.00 31.70 32 VAL B C 1
ATOM 2608 O O . VAL B 1 52 ? 21.593 62.476 21.677 1.00 31.32 32 VAL B O 1
ATOM 2612 N N . ARG B 1 53 ? 21.876 63.844 23.441 1.00 31.03 33 ARG B N 1
ATOM 2613 C CA . ARG B 1 53 ? 23.341 63.797 23.387 1.00 30.77 33 ARG B CA 1
ATOM 2614 C C . ARG B 1 53 ? 23.931 62.428 23.743 1.00 29.60 33 ARG B C 1
ATOM 2615 O O . ARG B 1 53 ? 25.129 62.218 23.588 1.00 28.73 33 ARG B O 1
ATOM 2623 N N . ARG B 1 54 ? 23.100 61.496 24.208 1.00 29.00 34 ARG B N 1
ATOM 2624 C CA . ARG B 1 54 ? 23.578 60.119 24.391 1.00 29.11 34 ARG B CA 1
ATOM 2625 C C . ARG B 1 54 ? 23.750 59.426 23.040 1.00 28.18 34 ARG B C 1
ATOM 2626 O O . ARG B 1 54 ? 24.595 58.538 22.889 1.00 27.20 34 ARG B O 1
ATOM 2634 N N . TYR B 1 55 ? 22.946 59.842 22.066 1.00 27.81 35 TYR B N 1
ATOM 2635 C CA . TYR B 1 55 ? 22.895 59.165 20.767 1.00 28.14 35 TYR B CA 1
ATOM 2636 C C . TYR B 1 55 ? 23.470 59.946 19.606 1.00 28.00 35 TYR B C 1
ATOM 2637 O O . TYR B 1 55 ? 23.816 59.367 18.571 1.00 26.64 35 TYR B O 1
ATOM 2646 N N . VAL B 1 56 ? 23.546 61.264 19.762 1.00 28.73 36 VAL B N 1
ATOM 2647 C CA . VAL B 1 56 ? 24.088 62.130 18.723 1.00 29.86 36 VAL B CA 1
ATOM 2648 C C . VAL B 1 56 ? 25.117 63.042 19.385 1.00 30.35 36 VAL B C 1
ATOM 2649 O O . VAL B 1 56 ? 24.869 63.558 20.478 1.00 31.01 36 VAL B O 1
ATOM 2653 N N . ALA B 1 57 ? 26.272 63.220 18.751 1.00 30.41 37 ALA B N 1
ATOM 2654 C CA . ALA B 1 57 ? 27.358 63.976 19.386 1.00 31.18 37 ALA B CA 1
ATOM 2655 C C . ALA B 1 57 ? 26.947 65.422 19.657 1.00 31.50 37 ALA B C 1
ATOM 2656 O O . ALA B 1 57 ? 27.165 65.956 20.756 1.00 32.33 37 ALA B O 1
ATOM 2658 N N . GLY B 1 58 ? 26.298 66.034 18.674 1.00 31.02 38 GLY B N 1
ATOM 2659 C CA . GLY B 1 58 ? 25.875 67.427 18.753 1.00 30.82 38 GLY B CA 1
ATOM 2660 C C . GLY B 1 58 ? 25.538 67.867 17.346 1.00 30.57 38 GLY B C 1
ATOM 2661 O O . GLY B 1 58 ? 25.418 67.036 16.430 1.00 29.37 38 GLY B O 1
ATOM 2662 N N . GLU B 1 59 ? 25.404 69.170 17.157 1.00 30.39 39 GLU B N 1
ATOM 2663 C CA . GLU B 1 59 ? 25.092 69.700 15.842 1.00 31.05 39 GLU B CA 1
ATOM 2664 C C . GLU B 1 59 ? 26.353 70.015 15.039 1.00 30.53 39 GLU B C 1
ATOM 2665 O O . GLU B 1 59 ? 26.281 70.272 13.837 1.00 31.06 39 GLU B O 1
ATOM 2671 N N . THR B 1 60 ? 27.507 69.979 15.695 1.00 29.90 40 THR B N 1
ATOM 2672 C CA . THR B 1 60 ? 28.728 70.491 15.071 1.00 29.33 40 THR B CA 1
ATOM 2673 C C . THR B 1 60 ? 29.828 69.456 14.954 1.00 29.59 40 THR B C 1
ATOM 2674 O O . THR B 1 60 ? 29.874 68.474 15.718 1.00 28.96 40 THR B O 1
ATOM 2678 N N . LEU B 1 61 ? 30.715 69.689 13.989 1.00 29.62 41 LEU B N 1
ATOM 2679 C CA . LEU B 1 61 ? 31.913 68.874 13.812 1.00 30.59 41 LEU B CA 1
ATOM 2680 C C . LEU B 1 61 ? 32.801 68.912 15.063 1.00 30.51 41 LEU B C 1
ATOM 2681 O O . LEU B 1 61 ? 33.402 67.898 15.435 1.00 30.05 41 LEU B O 1
ATOM 2686 N N . GLU B 1 62 ? 32.861 70.084 15.699 1.00 30.21 42 GLU B N 1
ATOM 2687 C CA . GLU B 1 62 ? 33.611 70.293 16.938 1.00 31.18 42 GLU B CA 1
ATOM 2688 C C . GLU B 1 62 ? 33.123 69.372 18.060 1.00 31.13 42 GLU B C 1
ATOM 2689 O O . GLU B 1 62 ? 33.933 68.726 18.735 1.00 31.22 42 GLU B O 1
ATOM 2695 N N . GLU B 1 63 ? 31.802 69.309 18.243 1.00 31.01 43 GLU B N 1
ATOM 2696 C CA . GLU B 1 63 ? 31.173 68.389 19.200 1.00 31.44 43 GLU B CA 1
ATOM 2697 C C . GLU B 1 63 ? 31.441 66.921 18.872 1.00 30.56 43 GLU B C 1
ATOM 2698 O O . GLU B 1 63 ? 31.670 66.116 19.784 1.00 30.82 43 GLU B O 1
ATOM 2704 N N . ALA B 1 64 ? 31.415 66.574 17.584 1.00 29.59 44 ALA B N 1
ATOM 2705 C CA . ALA B 1 64 ? 31.729 65.209 17.133 1.00 29.28 44 ALA B CA 1
ATOM 2706 C C . ALA B 1 64 ? 33.140 64.787 17.524 1.00 29.20 44 ALA B C 1
ATOM 2707 O O . ALA B 1 64 ? 33.345 63.676 18.024 1.00 28.93 44 ALA B O 1
ATOM 2709 N N . LEU B 1 65 ? 34.106 65.677 17.301 1.00 28.53 45 LEU B N 1
ATOM 2710 C CA . LEU B 1 65 ? 35.507 65.387 17.611 1.00 28.87 45 LEU B CA 1
ATOM 2711 C C . LEU B 1 65 ? 35.736 65.242 19.120 1.00 28.71 45 LEU B C 1
ATOM 2712 O O . LEU B 1 65 ? 36.501 64.377 19.552 1.00 28.97 45 LEU B O 1
ATOM 2717 N N . LYS B 1 66 ? 35.070 66.077 19.917 1.00 28.30 46 LYS B N 1
ATOM 2718 C CA . LYS B 1 66 ? 35.124 65.935 21.373 1.00 28.54 46 LYS B CA 1
ATOM 2719 C C . LYS B 1 66 ? 34.573 64.578 21.815 1.00 28.48 46 LYS B C 1
ATOM 2720 O O . LYS B 1 66 ? 35.190 63.895 22.654 1.00 27.94 46 LYS B O 1
ATOM 2726 N N . ALA B 1 67 ? 33.446 64.172 21.220 1.00 28.09 47 ALA B N 1
ATOM 2727 C CA . ALA B 1 67 ? 32.844 62.851 21.471 1.00 28.31 47 ALA B CA 1
ATOM 2728 C C . ALA B 1 67 ? 33.802 61.713 21.122 1.00 28.41 47 ALA B C 1
ATOM 2729 O O . ALA B 1 67 ? 33.932 60.762 21.890 1.00 28.06 47 ALA B O 1
ATOM 2731 N N . ALA B 1 68 ? 34.468 61.818 19.969 1.00 28.46 48 ALA B N 1
ATOM 2732 C CA . ALA B 1 68 ? 35.493 60.849 19.573 1.00 28.83 48 ALA B CA 1
ATOM 2733 C C . ALA B 1 68 ? 36.637 60.795 20.594 1.00 28.90 48 ALA B C 1
ATOM 2734 O O . ALA B 1 68 ? 37.091 59.709 20.961 1.00 28.97 48 ALA B O 1
ATOM 2736 N N . GLU B 1 69 ? 37.092 61.960 21.054 1.00 28.85 49 GLU B N 1
ATOM 2737 C CA . GLU B 1 69 ? 38.161 62.034 22.055 1.00 29.04 49 GLU B CA 1
ATOM 2738 C C . GLU B 1 69 ? 37.736 61.360 23.359 1.00 27.94 49 GLU B C 1
ATOM 2739 O O . GLU B 1 69 ? 38.522 60.644 23.969 1.00 27.19 49 GLU B O 1
ATOM 2745 N N . ALA B 1 70 ? 36.490 61.588 23.770 1.00 27.14 50 ALA B N 1
ATOM 2746 C CA . ALA B 1 70 ? 35.938 60.980 24.986 1.00 26.64 50 ALA B CA 1
ATOM 2747 C C . ALA B 1 70 ? 35.824 59.456 24.847 1.00 26.25 50 ALA B C 1
ATOM 2748 O O . ALA B 1 70 ? 36.062 58.712 25.807 1.00 26.46 50 ALA B O 1
ATOM 2750 N N . LEU B 1 71 ? 35.493 58.989 23.649 1.00 26.02 51 LEU B N 1
ATOM 2751 C CA . LEU B 1 71 ? 35.471 57.538 23.390 1.00 26.34 51 LEU B CA 1
ATOM 2752 C C . LEU B 1 71 ? 36.876 56.941 23.484 1.00 26.35 51 LEU B C 1
ATOM 2753 O O . LEU B 1 71 ? 37.080 55.931 24.166 1.00 25.89 51 LEU B O 1
ATOM 2758 N N . GLU B 1 72 ? 37.834 57.587 22.816 1.00 26.84 52 GLU B N 1
ATOM 2759 C CA . GLU B 1 72 ? 39.225 57.137 22.786 1.00 27.59 52 GLU B CA 1
ATOM 2760 C C . GLU B 1 72 ? 39.843 57.040 24.174 1.00 27.87 52 GLU B C 1
ATOM 2761 O O . GLU B 1 72 ? 40.589 56.091 24.459 1.00 27.76 52 GLU B O 1
ATOM 2767 N N . ARG B 1 73 ? 39.518 57.997 25.041 1.00 27.78 53 ARG B N 1
ATOM 2768 C CA . ARG B 1 73 ? 39.991 57.952 26.436 1.00 29.03 53 ARG B CA 1
ATOM 2769 C C . ARG B 1 73 ? 39.510 56.700 27.179 1.00 28.51 53 ARG B C 1
ATOM 2770 O O . ARG B 1 73 ? 40.178 56.229 28.100 1.00 28.58 53 ARG B O 1
ATOM 2778 N N . GLU B 1 74 ? 38.350 56.183 26.774 1.00 27.98 54 GLU B N 1
ATOM 2779 C CA . GLU B 1 74 ? 37.786 54.962 27.358 1.00 28.29 54 GLU B CA 1
ATOM 2780 C C . GLU B 1 74 ? 38.177 53.699 26.598 1.00 27.45 54 GLU B C 1
ATOM 2781 O O . GLU B 1 74 ? 37.721 52.608 26.946 1.00 27.85 54 GLU B O 1
ATOM 2787 N N . GLY B 1 75 ? 39.003 53.841 25.559 1.00 27.04 55 GLY B N 1
ATOM 2788 C CA . GLY B 1 75 ? 39.515 52.687 24.821 1.00 26.20 55 GLY B CA 1
ATOM 2789 C C . GLY B 1 75 ? 38.643 52.226 23.662 1.00 26.04 55 GLY B C 1
ATOM 2790 O O . GLY B 1 75 ? 38.818 51.123 23.159 1.00 25.81 55 GLY B O 1
ATOM 2791 N N . VAL B 1 76 ? 37.701 53.067 23.257 1.00 25.78 56 VAL B N 1
ATOM 2792 C CA . VAL B 1 76 ? 36.757 52.755 22.177 1.00 26.31 56 VAL B CA 1
ATOM 2793 C C . VAL B 1 76 ? 36.987 53.750 21.042 1.00 26.62 56 VAL B C 1
ATOM 2794 O O . VAL B 1 76 ? 37.186 54.954 21.274 1.00 26.64 56 VAL B O 1
ATOM 2798 N N . HIS B 1 77 ? 36.989 53.249 19.819 1.00 26.98 57 HIS B N 1
ATOM 2799 C CA . HIS B 1 77 ? 37.245 54.109 18.656 1.00 27.83 57 HIS B CA 1
ATOM 2800 C C . HIS B 1 77 ? 35.948 54.726 18.106 1.00 27.78 57 HIS B C 1
ATOM 2801 O O . HIS B 1 77 ? 34.862 54.334 18.500 1.00 27.38 57 HIS B O 1
ATOM 2808 N N . ALA B 1 78 ? 36.084 55.732 17.243 1.00 27.52 58 ALA B N 1
ATOM 2809 C CA . ALA B 1 78 ? 34.937 56.461 16.725 1.00 27.58 58 ALA B CA 1
ATOM 2810 C C . ALA B 1 78 ? 34.800 56.321 15.211 1.00 27.71 58 ALA B C 1
ATOM 2811 O O . ALA B 1 78 ? 35.797 56.367 14.488 1.00 28.40 58 ALA B O 1
ATOM 2813 N N . ILE B 1 79 ? 33.561 56.157 14.756 1.00 27.43 59 ILE B N 1
ATOM 2814 C CA . ILE B 1 79 ? 33.186 56.330 13.349 1.00 27.63 59 ILE B CA 1
ATOM 2815 C C . ILE B 1 79 ? 32.344 57.615 13.262 1.00 28.21 59 ILE B C 1
ATOM 2816 O O . ILE B 1 79 ? 31.325 57.728 13.949 1.00 28.66 59 ILE B O 1
ATOM 2821 N N . LEU B 1 80 ? 32.775 58.598 12.474 1.00 28.41 60 LEU B N 1
ATOM 2822 C CA . LEU B 1 80 ? 32.030 59.876 12.445 1.00 29.47 60 LEU B CA 1
ATOM 2823 C C . LEU B 1 80 ? 31.102 59.918 11.247 1.00 30.01 60 LEU B C 1
ATOM 2824 O O . LEU B 1 80 ? 31.542 59.693 10.114 1.00 30.31 60 LEU B O 1
ATOM 2829 N N . ASP B 1 81 ? 29.812 60.161 11.515 1.00 30.69 61 ASP B N 1
ATOM 2830 C CA . ASP B 1 81 ? 28.742 60.110 10.501 1.00 30.80 61 ASP B CA 1
ATOM 2831 C C . ASP B 1 81 ? 28.032 61.468 10.410 1.00 30.59 61 ASP B C 1
ATOM 2832 O O . ASP B 1 81 ? 27.229 61.818 11.273 1.00 30.44 61 ASP B O 1
ATOM 2837 N N . LEU B 1 82 ? 28.339 62.221 9.367 1.00 30.35 62 LEU B N 1
ATOM 2838 C CA . LEU B 1 82 ? 27.707 63.527 9.145 1.00 30.67 62 LEU B CA 1
ATOM 2839 C C . LEU B 1 82 ? 26.251 63.361 8.730 1.00 31.10 62 LEU B C 1
ATOM 2840 O O . LEU B 1 82 ? 25.949 62.671 7.764 1.00 30.67 62 LEU B O 1
ATOM 2845 N N . LEU B 1 83 ? 25.357 64.002 9.472 1.00 31.70 63 LEU B N 1
ATOM 2846 C CA . LEU B 1 83 ? 23.938 63.968 9.164 1.00 32.37 63 LEU B CA 1
ATOM 2847 C C . LEU B 1 83 ? 23.573 65.188 8.354 1.00 33.06 63 LEU B C 1
ATOM 2848 O O . LEU B 1 83 ? 24.122 66.258 8.560 1.00 33.85 63 LEU B O 1
ATOM 2853 N N . GLY B 1 84 ? 22.632 65.032 7.443 1.00 33.79 64 GLY B N 1
ATOM 2854 C CA . GLY B 1 84 ? 22.166 66.156 6.638 1.00 35.19 64 GLY B CA 1
ATOM 2855 C C . GLY B 1 84 ? 20.804 65.835 6.084 1.00 36.06 64 GLY B C 1
ATOM 2856 O O . GLY B 1 84 ? 20.429 64.668 5.981 1.00 36.14 64 GLY B O 1
ATOM 2857 N N . GLU B 1 85 ? 20.062 66.873 5.726 1.00 36.59 65 GLU B N 1
ATOM 2858 C CA . GLU B 1 85 ? 18.769 66.694 5.085 1.00 37.67 65 GLU B CA 1
ATOM 2859 C C . GLU B 1 85 ? 18.942 65.899 3.790 1.00 37.51 65 GLU B C 1
ATOM 2860 O O . GLU B 1 85 ? 20.007 65.939 3.175 1.00 36.91 65 GLU B O 1
ATOM 2866 N N . MET B 1 86 ? 17.907 65.154 3.406 1.00 38.26 66 MET B N 1
ATOM 2867 C CA . MET B 1 86 ? 17.927 64.351 2.178 1.00 39.33 66 MET B CA 1
ATOM 2868 C C . MET B 1 86 ? 18.343 65.225 0.995 1.00 38.08 66 MET B C 1
ATOM 2869 O O . MET B 1 86 ? 17.754 66.285 0.757 1.00 37.79 66 MET B O 1
ATOM 2874 N N . VAL B 1 87 ? 19.382 64.779 0.291 1.00 37.04 67 VAL B N 1
ATOM 2875 C CA . VAL B 1 87 ? 19.935 65.470 -0.874 1.00 35.69 67 VAL B CA 1
ATOM 2876 C C . VAL B 1 87 ? 19.053 65.216 -2.090 1.00 35.63 67 VAL B C 1
ATOM 2877 O O . VAL B 1 87 ? 18.805 64.068 -2.450 1.00 34.90 67 VAL B O 1
ATOM 2881 N N . ARG B 1 88 ? 18.591 66.300 -2.712 1.00 34.95 68 ARG B N 1
ATOM 2882 C CA . ARG B 1 88 ? 17.658 66.227 -3.834 1.00 35.51 68 ARG B CA 1
ATOM 2883 C C . ARG B 1 88 ? 18.145 66.949 -5.101 1.00 34.82 68 ARG B C 1
ATOM 2884 O O . ARG B 1 88 ? 17.565 66.768 -6.170 1.00 35.40 68 ARG B O 1
ATOM 2892 N N . THR B 1 89 ? 19.188 67.773 -4.983 1.00 33.83 69 THR B N 1
ATOM 2893 C CA . THR B 1 89 ? 19.742 68.502 -6.135 1.00 33.07 69 THR B CA 1
ATOM 2894 C C . THR B 1 89 ? 21.261 68.383 -6.194 1.00 32.98 69 THR B C 1
ATOM 2895 O O . THR B 1 89 ? 21.902 68.112 -5.176 1.00 31.87 69 THR B O 1
ATOM 2899 N N . GLU B 1 90 ? 21.844 68.626 -7.371 1.00 32.66 70 GLU B N 1
ATOM 2900 C CA . GLU B 1 90 ? 23.303 68.589 -7.500 1.00 33.00 70 GLU B CA 1
ATOM 2901 C C . GLU B 1 90 ? 23.964 69.556 -6.513 1.00 32.18 70 GLU B C 1
ATOM 2902 O O . GLU B 1 90 ? 25.002 69.247 -5.924 1.00 31.43 70 GLU B O 1
ATOM 2908 N N . GLU B 1 91 ? 23.340 70.717 -6.321 1.00 31.57 71 GLU B N 1
ATOM 2909 C CA . GLU B 1 91 ? 23.845 71.727 -5.388 1.00 31.68 71 GLU B CA 1
ATOM 2910 C C . GLU B 1 91 ? 23.929 71.201 -3.955 1.00 30.85 71 GLU B C 1
ATOM 2911 O O . GLU B 1 91 ? 24.888 71.487 -3.235 1.00 30.13 71 GLU B O 1
ATOM 2917 N N . GLU B 1 92 ? 22.909 70.451 -3.548 1.00 30.05 72 GLU B N 1
ATOM 2918 C CA . GLU B 1 92 ? 22.857 69.884 -2.209 1.00 30.14 72 GLU B CA 1
ATOM 2919 C C . GLU B 1 92 ? 23.910 68.797 -2.024 1.00 29.56 72 GLU B C 1
ATOM 2920 O O . GLU B 1 92 ? 24.504 68.694 -0.953 1.00 29.81 72 GLU B O 1
ATOM 2926 N N . ALA B 1 93 ? 24.142 67.996 -3.067 1.00 29.60 73 ALA B N 1
ATOM 2927 C CA . ALA B 1 93 ? 25.172 66.938 -3.027 1.00 28.92 73 ALA B CA 1
ATOM 2928 C C . ALA B 1 93 ? 26.569 67.532 -2.836 1.00 28.94 73 ALA B C 1
ATOM 2929 O O . ALA B 1 93 ? 27.384 67.010 -2.081 1.00 28.70 73 ALA B O 1
ATOM 2931 N N . ARG B 1 94 ? 26.827 68.643 -3.519 1.00 29.20 74 ARG B N 1
ATOM 2932 C CA . ARG B 1 94 ? 28.100 69.352 -3.399 1.00 29.57 74 ARG B CA 1
ATOM 2933 C C . ARG B 1 94 ? 28.282 69.991 -2.026 1.00 29.37 74 ARG B C 1
ATOM 2934 O O . ARG B 1 94 ? 29.375 69.940 -1.458 1.00 29.69 74 ARG B O 1
ATOM 2942 N N . ALA B 1 95 ? 27.208 70.571 -1.493 1.00 29.21 75 ALA B N 1
ATOM 2943 C CA . ALA B 1 95 ? 27.212 71.127 -0.135 1.00 28.99 75 ALA B CA 1
ATOM 2944 C C . ALA B 1 95 ? 27.477 70.053 0.924 1.00 29.23 75 ALA B C 1
ATOM 2945 O O . ALA B 1 95 ? 28.177 70.303 1.911 1.00 29.24 75 ALA B O 1
ATOM 2947 N N . PHE B 1 96 ? 26.923 68.859 0.717 1.00 28.68 76 PHE B N 1
ATOM 2948 C CA . PHE B 1 96 ? 27.162 67.735 1.623 1.00 28.76 76 PHE B CA 1
ATOM 2949 C C . PHE B 1 96 ? 28.606 67.242 1.515 1.00 29.13 76 PHE B C 1
ATOM 2950 O O . PHE B 1 96 ? 29.246 66.943 2.528 1.00 29.10 76 PHE B O 1
ATOM 2958 N N . GLN B 1 97 ? 29.120 67.169 0.289 1.00 29.14 77 GLN B N 1
ATOM 2959 C CA . GLN B 1 97 ? 30.511 66.780 0.080 1.00 29.47 77 GLN B CA 1
ATOM 2960 C C . GLN B 1 97 ? 31.447 67.760 0.779 1.00 29.59 77 GLN B C 1
ATOM 2961 O O . GLN B 1 97 ? 32.466 67.359 1.345 1.00 28.67 77 GLN B O 1
ATOM 2967 N N . ARG B 1 98 ? 31.094 69.044 0.720 1.00 29.87 78 ARG B N 1
ATOM 2968 C CA . ARG B 1 98 ? 31.833 70.089 1.420 1.00 30.85 78 ARG B CA 1
ATOM 2969 C C . ARG B 1 98 ? 31.953 69.759 2.909 1.00 30.70 78 ARG B C 1
ATOM 2970 O O . ARG B 1 98 ? 33.040 69.886 3.491 1.00 31.36 78 ARG B O 1
ATOM 2978 N N . GLY B 1 99 ? 30.841 69.331 3.511 1.00 30.05 79 GLY B N 1
ATOM 2979 C CA . GLY B 1 99 ? 30.802 68.965 4.923 1.00 29.44 79 GLY B CA 1
ATOM 2980 C C . GLY B 1 99 ? 31.686 67.770 5.206 1.00 29.44 79 GLY B C 1
ATOM 2981 O O . GLY B 1 99 ? 32.380 67.723 6.234 1.00 28.98 79 GLY B O 1
ATOM 2982 N N . LEU B 1 100 ? 31.646 66.795 4.297 1.00 28.99 80 LEU B N 1
ATOM 2983 C CA . LEU B 1 100 ? 32.522 65.626 4.383 1.00 29.38 80 LEU B CA 1
ATOM 2984 C C . LEU B 1 100 ? 34.007 66.007 4.296 1.00 29.48 80 LEU B C 1
ATOM 2985 O O . LEU B 1 100 ? 34.819 65.481 5.053 1.00 29.86 80 LEU B O 1
ATOM 2990 N N . LEU B 1 101 ? 34.352 66.918 3.388 1.00 29.42 81 LEU B N 1
ATOM 2991 C CA . LEU B 1 101 ? 35.734 67.391 3.264 1.00 29.56 81 LEU B CA 1
ATOM 2992 C C . LEU B 1 101 ? 36.248 68.073 4.549 1.00 29.65 81 LEU B C 1
ATOM 2993 O O . LEU B 1 101 ? 37.376 67.816 4.972 1.00 29.15 81 LEU B O 1
ATOM 2998 N N . GLU B 1 102 ? 35.416 68.907 5.179 1.00 29.85 82 GLU B N 1
ATOM 2999 C CA . GLU B 1 102 ? 35.792 69.544 6.453 1.00 30.50 82 GLU B CA 1
ATOM 3000 C C . GLU B 1 102 ? 36.090 68.494 7.524 1.00 30.20 82 GLU B C 1
ATOM 3001 O O . GLU B 1 102 ? 37.033 68.649 8.302 1.00 30.09 82 GLU B O 1
ATOM 3007 N N . LEU B 1 103 ? 35.271 67.447 7.562 1.00 29.89 83 LEU B N 1
ATOM 3008 C CA . LEU B 1 103 ? 35.468 66.319 8.478 1.00 29.98 83 LEU B CA 1
ATOM 3009 C C . LEU B 1 103 ? 36.819 65.632 8.230 1.00 30.06 83 LEU B C 1
ATOM 3010 O O . LEU B 1 103 ? 37.598 65.421 9.170 1.00 30.14 83 LEU B O 1
ATOM 3015 N N . VAL B 1 104 ? 37.079 65.279 6.969 1.00 29.87 84 VAL B N 1
ATOM 3016 C CA . VAL B 1 104 ? 38.351 64.668 6.562 1.00 30.11 84 VAL B CA 1
ATOM 3017 C C . VAL B 1 104 ? 39.552 65.546 6.934 1.00 30.22 84 VAL B C 1
ATOM 3018 O O . VAL B 1 104 ? 40.538 65.055 7.495 1.00 30.28 84 VAL B O 1
ATOM 3022 N N . TRP B 1 105 ? 39.472 66.840 6.634 1.00 30.74 85 TRP B N 1
ATOM 3023 C CA . TRP B 1 105 ? 40.571 67.752 6.960 1.00 31.46 85 TRP B CA 1
ATOM 3024 C C . TRP B 1 105 ? 40.765 67.922 8.464 1.00 31.76 85 TRP B C 1
ATOM 3025 O O . TRP B 1 105 ? 41.896 68.032 8.930 1.00 32.34 85 TRP B O 1
ATOM 3036 N N . ALA B 1 106 ? 39.666 67.918 9.215 1.00 31.93 86 ALA B N 1
ATOM 3037 C CA . ALA B 1 106 ? 39.702 68.068 10.673 1.00 32.25 86 ALA B CA 1
ATOM 3038 C C . ALA B 1 106 ? 40.270 66.831 11.368 1.00 32.61 86 ALA B C 1
ATOM 3039 O O . ALA B 1 106 ? 40.884 66.932 12.432 1.00 32.55 86 ALA B O 1
ATOM 3041 N N . LEU B 1 107 ? 40.076 65.666 10.762 1.00 32.62 87 LEU B N 1
ATOM 3042 C CA . LEU B 1 107 ? 40.583 64.415 11.337 1.00 33.54 87 LEU B CA 1
ATOM 3043 C C . LEU B 1 107 ? 42.078 64.214 11.087 1.00 34.23 87 LEU B C 1
ATOM 3044 O O . LEU B 1 107 ? 42.722 63.414 11.773 1.00 34.47 87 LEU B O 1
ATOM 3049 N N . ALA B 1 108 ? 42.619 64.969 10.129 1.00 35.16 88 ALA B N 1
ATOM 3050 C CA . ALA B 1 108 ? 43.949 64.730 9.560 1.00 35.92 88 ALA B CA 1
ATOM 3051 C C . ALA B 1 108 ? 45.088 64.616 10.570 1.00 36.58 88 ALA B C 1
ATOM 3052 O O . ALA B 1 108 ? 45.983 63.782 10.399 1.00 37.27 88 ALA B O 1
ATOM 3054 N N . GLY B 1 109 ? 45.060 65.438 11.616 1.00 36.61 89 GLY B N 1
ATOM 3055 C CA . GLY B 1 109 ? 46.128 65.405 12.613 1.00 37.23 89 GLY B CA 1
ATOM 3056 C C . GLY B 1 109 ? 45.970 64.417 13.760 1.00 37.39 89 GLY B C 1
ATOM 3057 O O . GLY B 1 109 ? 46.950 64.117 14.464 1.00 37.49 89 GLY B O 1
ATOM 3058 N N . LYS B 1 110 ? 44.749 63.905 13.941 1.00 37.24 90 LYS B N 1
ATOM 3059 C CA . LYS B 1 110 ? 44.366 63.200 15.160 1.00 37.00 90 LYS B CA 1
ATOM 3060 C C . LYS B 1 110 ? 45.246 61.984 15.431 1.00 37.06 90 LYS B C 1
ATOM 3061 O O . LYS B 1 110 ? 45.609 61.265 14.507 1.00 37.22 90 LYS B O 1
ATOM 3067 N N . PRO B 1 111 ? 45.627 61.773 16.701 1.00 37.02 91 PRO B N 1
ATOM 3068 C CA . PRO B 1 111 ? 46.510 60.647 17.015 1.00 36.72 91 PRO B CA 1
ATOM 3069 C C . PRO B 1 111 ? 45.814 59.275 16.970 1.00 36.17 91 PRO B C 1
ATOM 3070 O O . PRO B 1 111 ? 46.485 58.238 17.028 1.00 37.32 91 PRO B O 1
ATOM 3074 N N . TRP B 1 112 ? 44.496 59.270 16.817 1.00 34.74 92 TRP B N 1
ATOM 3075 C CA . TRP B 1 112 ? 43.721 58.042 16.890 1.00 33.36 92 TRP B CA 1
ATOM 3076 C C . TRP B 1 112 ? 43.175 57.612 15.513 1.00 32.37 92 TRP B C 1
ATOM 3077 O O . TRP B 1 112 ? 43.248 58.394 14.566 1.00 31.82 92 TRP B O 1
ATOM 3088 N N . PRO B 1 113 ? 42.672 56.358 15.388 1.00 31.71 93 PRO B N 1
ATOM 3089 C CA . PRO B 1 113 ? 42.140 55.883 14.101 1.00 31.00 93 PRO B CA 1
ATOM 3090 C C . PRO B 1 113 ? 41.022 56.759 13.537 1.00 30.09 93 PRO B C 1
ATOM 3091 O O . PRO B 1 113 ? 40.090 57.125 14.259 1.00 29.63 93 PRO B O 1
ATOM 3095 N N . LYS B 1 114 ? 41.123 57.078 12.247 1.00 29.20 94 LYS B N 1
ATOM 3096 C CA . LYS B 1 114 ? 40.200 58.004 11.583 1.00 28.76 94 LYS B CA 1
ATOM 3097 C C . LYS B 1 114 ? 39.305 57.235 10.608 1.00 28.32 94 LYS B C 1
ATOM 3098 O O . LYS B 1 114 ? 39.789 56.583 9.676 1.00 28.13 94 LYS B O 1
ATOM 3104 N N . TYR B 1 115 ? 38.000 57.336 10.815 1.00 28.18 95 TYR B N 1
ATOM 3105 C CA . TYR B 1 115 ? 37.039 56.503 10.099 1.00 27.75 95 TYR B CA 1
ATOM 3106 C C . TYR B 1 115 ? 35.770 57.334 9.947 1.00 27.83 95 TYR B C 1
ATOM 3107 O O . TYR B 1 115 ? 35.211 57.824 10.941 1.00 28.56 95 TYR B O 1
ATOM 3116 N N . ILE B 1 116 ? 35.358 57.567 8.704 1.00 27.27 96 ILE B N 1
ATOM 3117 C CA . ILE B 1 116 ? 34.089 58.241 8.452 1.00 27.76 96 ILE B CA 1
ATOM 3118 C C . ILE B 1 116 ? 33.136 57.299 7.708 1.00 28.02 96 ILE B C 1
ATOM 3119 O O . ILE B 1 116 ? 33.583 56.361 7.034 1.00 27.78 96 ILE B O 1
ATOM 3124 N N . SER B 1 117 ? 31.830 57.533 7.866 1.00 28.69 97 SER B N 1
ATOM 3125 C CA . SER B 1 117 ? 30.794 56.798 7.107 1.00 29.09 97 SER B CA 1
ATOM 3126 C C . SER B 1 117 ? 29.967 57.773 6.285 1.00 29.22 97 SER B C 1
ATOM 3127 O O . SER B 1 117 ? 29.687 58.888 6.735 1.00 29.48 97 SER B O 1
ATOM 3130 N N . LEU B 1 118 ? 29.561 57.361 5.089 1.00 29.15 98 LEU B N 1
ATOM 3131 C CA . LEU B 1 118 ? 28.693 58.199 4.259 1.00 29.48 98 LEU B CA 1
ATOM 3132 C C . LEU B 1 118 ? 27.721 57.349 3.438 1.00 29.42 98 LEU B C 1
ATOM 3133 O O . LEU B 1 118 ? 28.013 56.180 3.132 1.00 27.90 98 LEU B O 1
ATOM 3150 N N . LEU B 1 120 ? 25.713 57.114 -0.166 1.00 28.88 100 LEU B N 1
ATOM 3151 C CA . LEU B 1 120 ? 25.902 57.592 -1.538 1.00 28.73 100 LEU B CA 1
ATOM 3152 C C . LEU B 1 120 ? 24.780 58.493 -2.059 1.00 28.38 100 LEU B C 1
ATOM 3153 O O . LEU B 1 120 ? 25.032 59.396 -2.860 1.00 27.33 100 LEU B O 1
ATOM 3158 N N . THR B 1 121 ? 23.548 58.258 -1.606 1.00 28.37 101 THR B N 1
ATOM 3159 C CA . THR B 1 121 ? 22.443 59.172 -1.963 1.00 28.28 101 THR B CA 1
ATOM 3160 C C . THR B 1 121 ? 22.750 60.618 -1.558 1.00 27.98 101 THR B C 1
ATOM 3161 O O . THR B 1 121 ? 22.313 61.557 -2.217 1.00 27.12 101 THR B O 1
ATOM 3165 N N . GLN B 1 122 ? 23.529 60.788 -0.490 1.00 27.71 102 GLN B N 1
ATOM 3166 C CA . GLN B 1 122 ? 23.897 62.121 -0.019 1.00 28.23 102 GLN B CA 1
ATOM 3167 C C . GLN B 1 122 ? 24.939 62.782 -0.925 1.00 28.04 102 GLN B C 1
ATOM 3168 O O . GLN B 1 122 ? 25.148 63.991 -0.863 1.00 28.91 102 GLN B O 1
ATOM 3174 N N . LEU B 1 123 ? 25.569 61.981 -1.780 1.00 27.98 103 LEU B N 1
ATOM 3175 C CA . LEU B 1 123 ? 26.461 62.486 -2.821 1.00 27.83 103 LEU B CA 1
ATOM 3176 C C . LEU B 1 123 ? 25.759 62.505 -4.196 1.00 27.72 103 LEU B C 1
ATOM 3177 O O . LEU B 1 123 ? 26.406 62.609 -5.238 1.00 27.86 103 LEU B O 1
ATOM 3182 N N . GLY B 1 124 ? 24.428 62.431 -4.174 1.00 27.63 104 GLY B N 1
ATOM 3183 C CA . GLY B 1 124 ? 23.599 62.569 -5.373 1.00 27.95 104 GLY B CA 1
ATOM 3184 C C . GLY B 1 124 ? 23.446 61.342 -6.254 1.00 28.56 104 GLY B C 1
ATOM 3185 O O . GLY B 1 124 ? 23.138 61.474 -7.440 1.00 28.83 104 GLY B O 1
ATOM 3186 N N . LEU B 1 125 ? 23.630 60.151 -5.682 1.00 29.02 105 LEU B N 1
ATOM 3187 C CA . LEU B 1 125 ? 23.503 58.890 -6.424 1.00 29.90 105 LEU B CA 1
ATOM 3188 C C . LEU B 1 125 ? 22.217 58.767 -7.254 1.00 30.97 105 LEU B C 1
ATOM 3189 O O . LEU B 1 125 ? 22.263 58.324 -8.405 1.00 31.40 105 LEU B O 1
ATOM 3194 N N . ASP B 1 126 ? 21.079 59.150 -6.669 1.00 32.10 106 ASP B N 1
ATOM 3195 C CA . ASP B 1 126 ? 19.777 59.052 -7.347 1.00 33.10 106 ASP B CA 1
ATOM 3196 C C . ASP B 1 126 ? 19.642 60.036 -8.503 1.00 33.45 106 ASP B C 1
ATOM 3197 O O . ASP B 1 126 ? 18.841 59.826 -9.425 1.00 33.72 106 ASP B O 1
ATOM 3202 N N . LEU B 1 127 ? 20.410 61.121 -8.443 1.00 33.62 107 LEU B N 1
ATOM 3203 C CA . LEU B 1 127 ? 20.413 62.120 -9.510 1.00 33.70 107 LEU B CA 1
ATOM 3204 C C . LEU B 1 127 ? 21.319 61.680 -10.641 1.00 33.43 107 LEU B C 1
ATOM 3205 O O . LEU B 1 127 ? 20.944 61.775 -11.804 1.00 32.86 107 LEU B O 1
ATOM 3210 N N . SER B 1 128 ? 22.510 61.196 -10.285 1.00 33.05 108 SER B N 1
ATOM 3211 C CA . SER B 1 128 ? 23.507 60.765 -11.254 1.00 32.86 108 SER B CA 1
ATOM 3212 C C . SER B 1 128 ? 24.561 59.896 -10.582 1.00 32.68 108 SER B C 1
ATOM 3213 O O . SER B 1 128 ? 25.225 60.339 -9.646 1.00 32.69 108 SER B O 1
ATOM 3216 N N . GLU B 1 129 ? 24.720 58.669 -11.069 1.00 32.04 109 GLU B N 1
ATOM 3217 C CA . GLU B 1 129 ? 25.780 57.775 -10.584 1.00 32.33 109 GLU B CA 1
ATOM 3218 C C . GLU B 1 129 ? 27.166 58.359 -10.920 1.00 31.91 109 GLU B C 1
ATOM 3219 O O . GLU B 1 129 ? 28.110 58.234 -10.138 1.00 31.94 109 GLU B O 1
ATOM 3225 N N . ASP B 1 130 ? 27.266 59.025 -12.070 1.00 31.47 110 ASP B N 1
ATOM 3226 C CA . ASP B 1 130 ? 28.484 59.737 -12.450 1.00 31.37 110 ASP B CA 1
ATOM 3227 C C . ASP B 1 130 ? 28.833 60.851 -11.470 1.00 30.62 110 ASP B C 1
ATOM 3228 O O . ASP B 1 130 ? 30.004 61.026 -11.128 1.00 29.87 110 ASP B O 1
ATOM 3233 N N . LEU B 1 131 ? 27.820 61.606 -11.036 1.00 30.18 111 LEU B N 1
ATOM 3234 C CA . LEU B 1 131 ? 28.018 62.658 -10.038 1.00 29.82 111 LEU B CA 1
ATOM 3235 C C . LEU B 1 131 ? 28.525 62.070 -8.734 1.00 29.46 111 LEU B C 1
ATOM 3236 O O . LEU B 1 131 ? 29.539 62.527 -8.213 1.00 29.77 111 LEU B O 1
ATOM 3241 N N . ALA B 1 132 ? 27.831 61.058 -8.214 1.00 29.26 112 ALA B N 1
ATOM 3242 C CA . ALA B 1 132 ? 28.233 60.424 -6.963 1.00 29.30 112 ALA B CA 1
ATOM 3243 C C . ALA B 1 132 ? 29.692 59.948 -6.991 1.00 29.14 112 ALA B C 1
ATOM 3244 O O . ALA B 1 132 ? 30.454 60.218 -6.059 1.00 28.90 112 ALA B O 1
ATOM 3246 N N . LEU B 1 133 ? 30.080 59.261 -8.061 1.00 29.27 113 LEU B N 1
ATOM 3247 C CA . LEU B 1 133 ? 31.447 58.753 -8.201 1.00 29.41 113 LEU B CA 1
ATOM 3248 C C . LEU B 1 133 ? 32.484 59.878 -8.210 1.00 29.42 113 LEU B C 1
ATOM 3249 O O . LEU B 1 133 ? 33.506 59.779 -7.536 1.00 29.87 113 LEU B O 1
ATOM 3254 N N . ALA B 1 134 ? 32.205 60.944 -8.958 1.00 29.24 114 ALA B N 1
ATOM 3255 C CA . ALA B 1 134 ? 33.092 62.107 -9.031 1.00 29.23 114 ALA B CA 1
ATOM 3256 C C . ALA B 1 134 ? 33.302 62.754 -7.658 1.00 29.22 114 ALA B C 1
ATOM 3257 O O . ALA B 1 134 ? 34.433 63.065 -7.269 1.00 28.98 114 ALA B O 1
ATOM 3259 N N . LEU B 1 135 ? 32.207 62.926 -6.919 1.00 28.92 115 LEU B N 1
ATOM 3260 C CA . LEU B 1 135 ? 32.250 63.545 -5.600 1.00 28.74 115 LEU B CA 1
ATOM 3261 C C . LEU B 1 135 ? 32.926 62.633 -4.581 1.00 28.93 115 LEU B C 1
ATOM 3262 O O . LEU B 1 135 ? 33.686 63.095 -3.736 1.00 28.83 115 LEU B O 1
ATOM 3267 N N . LEU B 1 136 ? 32.644 61.338 -4.673 1.00 28.85 116 LEU B N 1
ATOM 3268 C CA . LEU B 1 136 ? 33.248 60.359 -3.781 1.00 29.10 116 LEU B CA 1
ATOM 3269 C C . LEU B 1 136 ? 34.760 60.283 -4.018 1.00 29.09 116 LEU B C 1
ATOM 3270 O O . LEU B 1 136 ? 35.541 60.301 -3.076 1.00 28.33 116 LEU B O 1
ATOM 3275 N N . ARG B 1 137 ? 35.161 60.209 -5.283 1.00 29.13 117 ARG B N 1
ATOM 3276 C CA . ARG B 1 137 ? 36.583 60.152 -5.627 1.00 29.90 117 ARG B CA 1
ATOM 3277 C C . ARG B 1 137 ? 37.357 61.346 -5.057 1.00 29.94 117 ARG B C 1
ATOM 3278 O O . ARG B 1 137 ? 38.484 61.188 -4.577 1.00 30.18 117 ARG B O 1
ATOM 3286 N N . GLU B 1 138 ? 36.745 62.528 -5.105 1.00 29.87 118 GLU B N 1
ATOM 3287 C CA . GLU B 1 138 ? 37.335 63.734 -4.521 1.00 30.51 118 GLU B CA 1
ATOM 3288 C C . GLU B 1 138 ? 37.475 63.610 -2.987 1.00 29.87 118 GLU B C 1
ATOM 3289 O O . GLU B 1 138 ? 38.451 64.084 -2.412 1.00 29.75 118 GLU B O 1
ATOM 3295 N N . VAL B 1 139 ? 36.522 62.944 -2.335 1.00 29.35 119 VAL B N 1
ATOM 3296 C CA . VAL B 1 139 ? 36.634 62.677 -0.898 1.00 29.59 119 VAL B CA 1
ATOM 3297 C C . VAL B 1 139 ? 37.791 61.710 -0.600 1.00 29.68 119 VAL B C 1
ATOM 3298 O O . VAL B 1 139 ? 38.604 61.965 0.290 1.00 29.21 119 VAL B O 1
ATOM 3302 N N . LEU B 1 140 ? 37.858 60.613 -1.353 1.00 30.15 120 LEU B N 1
ATOM 3303 C CA . LEU B 1 140 ? 38.936 59.633 -1.197 1.00 31.14 120 LEU B CA 1
ATOM 3304 C C . LEU B 1 140 ? 40.319 60.208 -1.482 1.00 31.07 120 LEU B C 1
ATOM 3305 O O . LEU B 1 140 ? 41.284 59.838 -0.823 1.00 30.22 120 LEU B O 1
ATOM 3310 N N . ARG B 1 141 ? 40.411 61.106 -2.461 1.00 31.97 121 ARG B N 1
ATOM 3311 C CA . ARG B 1 141 ? 41.672 61.800 -2.761 1.00 33.15 121 ARG B CA 1
ATOM 3312 C C . ARG B 1 141 ? 42.238 62.531 -1.544 1.00 33.65 121 ARG B C 1
ATOM 3313 O O . ARG B 1 141 ? 43.452 62.544 -1.327 1.00 33.96 121 ARG B O 1
ATOM 3321 N N . GLU B 1 142 ? 41.350 63.150 -0.767 1.00 33.86 122 GLU B N 1
ATOM 3322 C CA . GLU B 1 142 ? 41.729 63.877 0.444 1.00 33.96 122 GLU B CA 1
ATOM 3323 C C . GLU B 1 142 ? 41.969 62.921 1.604 1.00 33.90 122 GLU B C 1
ATOM 3324 O O . GLU B 1 142 ? 42.911 63.102 2.375 1.00 33.70 122 GLU B O 1
ATOM 3330 N N . ALA B 1 143 ? 41.105 61.914 1.713 1.00 34.05 123 ALA B N 1
ATOM 3331 C CA . ALA B 1 143 ? 41.094 61.006 2.854 1.00 34.63 123 ALA B CA 1
ATOM 3332 C C . ALA B 1 143 ? 42.325 60.106 2.898 1.00 35.34 123 ALA B C 1
ATOM 3333 O O . ALA B 1 143 ? 42.961 59.969 3.947 1.00 35.21 123 ALA B O 1
ATOM 3335 N N . GLU B 1 144 ? 42.656 59.496 1.760 1.00 36.08 124 GLU B N 1
ATOM 3336 C CA . GLU B 1 144 ? 43.643 58.420 1.755 1.00 37.09 124 GLU B CA 1
ATOM 3337 C C . GLU B 1 144 ? 45.051 58.844 2.207 1.00 36.72 124 GLU B C 1
ATOM 3338 O O . GLU B 1 144 ? 45.627 58.182 3.070 1.00 37.50 124 GLU B O 1
ATOM 3344 N N . PRO B 1 145 ? 45.598 59.953 1.665 1.00 36.61 125 PRO B N 1
ATOM 3345 C CA . PRO B 1 145 ? 46.919 60.358 2.164 1.00 35.99 125 PRO B CA 1
ATOM 3346 C C . PRO B 1 145 ? 46.895 60.786 3.633 1.00 35.55 125 PRO B C 1
ATOM 3347 O O . PRO B 1 145 ? 47.941 60.777 4.288 1.00 35.55 125 PRO B O 1
ATOM 3351 N N . ARG B 1 146 ? 45.718 61.156 4.139 1.00 34.44 126 ARG B N 1
ATOM 3352 C CA . ARG B 1 146 ? 45.569 61.565 5.536 1.00 33.68 126 ARG B CA 1
ATOM 3353 C C . ARG B 1 146 ? 45.300 60.390 6.474 1.00 32.74 126 ARG B C 1
ATOM 3354 O O . ARG B 1 146 ? 45.187 60.571 7.688 1.00 32.86 126 ARG B O 1
ATOM 3362 N N . GLY B 1 147 ? 45.199 59.192 5.908 1.00 32.03 127 GLY B N 1
ATOM 3363 C CA . GLY B 1 147 ? 44.919 57.979 6.683 1.00 31.48 127 GLY B CA 1
ATOM 3364 C C . GLY B 1 147 ? 43.497 57.916 7.210 1.00 30.63 127 GLY B C 1
ATOM 3365 O O . GLY B 1 147 ? 43.245 57.331 8.267 1.00 30.77 127 GLY B O 1
ATOM 3366 N N . VAL B 1 148 ? 42.568 58.535 6.483 1.00 29.58 128 VAL B N 1
ATOM 3367 C CA . VAL B 1 148 ? 41.171 58.532 6.883 1.00 28.94 128 VAL B CA 1
ATOM 3368 C C . VAL B 1 148 ? 40.442 57.450 6.092 1.00 29.07 128 VAL B C 1
ATOM 3369 O O . VAL B 1 148 ? 40.406 57.503 4.859 1.00 29.45 128 VAL B O 1
ATOM 3373 N N . PHE B 1 149 ? 39.874 56.481 6.805 1.00 28.29 129 PHE B N 1
ATOM 3374 C CA . PHE B 1 149 ? 39.089 55.399 6.203 1.00 28.24 129 PHE B CA 1
ATOM 3375 C C . PHE B 1 149 ? 37.664 55.858 5.934 1.00 28.24 129 PHE B C 1
ATOM 3376 O O . PHE B 1 149 ? 37.050 56.531 6.775 1.00 28.14 129 PHE B O 1
ATOM 3384 N N . VAL B 1 150 ? 37.153 55.496 4.757 1.00 27.99 130 VAL B N 1
ATOM 3385 C CA . VAL B 1 150 ? 35.806 55.871 4.321 1.00 28.66 130 VAL B CA 1
ATOM 3386 C C . VAL B 1 150 ? 34.940 54.630 4.108 1.00 28.91 130 VAL B C 1
ATOM 3387 O O . VAL B 1 150 ? 35.232 53.812 3.233 1.00 29.46 130 VAL B O 1
ATOM 3391 N N . ARG B 1 151 ? 33.876 54.491 4.901 1.00 28.40 131 ARG B N 1
ATOM 3392 C CA . ARG B 1 151 ? 32.923 53.403 4.709 1.00 28.77 131 ARG B CA 1
ATOM 3393 C C . ARG B 1 151 ? 31.730 53.841 3.836 1.00 29.01 131 ARG B C 1
ATOM 3394 O O . ARG B 1 151 ? 31.083 54.865 4.106 1.00 28.72 131 ARG B O 1
ATOM 3402 N N . LEU B 1 152 ? 31.437 53.051 2.809 1.00 28.82 132 LEU B N 1
ATOM 3403 C CA . LEU B 1 152 ? 30.216 53.264 2.023 1.00 29.64 132 LEU B CA 1
ATOM 3404 C C . LEU B 1 152 ? 29.087 52.497 2.696 1.00 29.73 132 LEU B C 1
ATOM 3405 O O . LEU B 1 152 ? 29.047 51.264 2.619 1.00 30.16 132 LEU B O 1
ATOM 3410 N N . ASP B 1 153 ? 28.219 53.216 3.407 1.00 29.89 133 ASP B N 1
ATOM 3411 C CA . ASP B 1 153 ? 27.076 52.595 4.082 1.00 30.31 133 ASP B CA 1
ATOM 3412 C C . ASP B 1 153 ? 26.143 52.011 3.032 1.00 30.14 133 ASP B C 1
ATOM 3413 O O . ASP B 1 153 ? 26.073 52.528 1.924 1.00 30.79 133 ASP B O 1
ATOM 3418 N N . MET B 1 154 ? 25.460 50.920 3.351 1.00 29.52 134 MET B N 1
ATOM 3419 C CA . MET B 1 154 ? 24.597 50.311 2.351 1.00 29.54 134 MET B CA 1
ATOM 3420 C C . MET B 1 154 ? 23.170 50.761 2.590 1.00 29.12 134 MET B C 1
ATOM 3421 O O . MET B 1 154 ? 22.624 50.628 3.695 1.00 29.14 134 MET B O 1
ATOM 3426 N N . GLU B 1 155 ? 22.558 51.297 1.544 1.00 28.97 135 GLU B N 1
ATOM 3427 C CA . GLU B 1 155 ? 21.185 51.757 1.653 1.00 29.08 135 GLU B CA 1
ATOM 3428 C C . GLU B 1 155 ? 20.229 50.629 1.241 1.00 29.21 135 GLU B C 1
ATOM 3429 O O . GLU B 1 155 ? 20.563 49.456 1.436 1.00 29.25 135 GLU B O 1
ATOM 3435 N N . ASP B 1 156 ? 19.058 50.956 0.705 1.00 28.78 136 ASP B N 1
ATOM 3436 C CA . ASP B 1 156 ? 18.056 49.911 0.418 1.00 29.37 136 ASP B CA 1
ATOM 3437 C C . ASP B 1 156 ? 18.382 49.097 -0.855 1.00 29.08 136 ASP B C 1
ATOM 3438 O O . ASP B 1 156 ? 19.293 49.449 -1.610 1.00 28.27 136 ASP B O 1
ATOM 3443 N N . SER B 1 157 ? 17.662 47.997 -1.068 1.00 29.22 137 SER B N 1
ATOM 3444 C CA . SER B 1 157 ? 18.018 47.024 -2.117 1.00 29.04 137 SER B CA 1
ATOM 3445 C C . SER B 1 157 ? 18.192 47.588 -3.549 1.00 29.18 137 SER B C 1
ATOM 3446 O O . SER B 1 157 ? 19.081 47.130 -4.270 1.00 29.34 137 SER B O 1
ATOM 3449 N N . PRO B 1 158 ? 17.352 48.563 -3.979 1.00 29.27 138 PRO B N 1
ATOM 3450 C CA . PRO B 1 158 ? 17.545 49.105 -5.341 1.00 29.18 138 PRO B CA 1
ATOM 3451 C C . PRO B 1 158 ? 18.872 49.841 -5.565 1.00 29.14 138 PRO B C 1
ATOM 3452 O O . PRO B 1 158 ? 19.209 50.168 -6.710 1.00 29.55 138 PRO B O 1
ATOM 3456 N N . ARG B 1 159 ? 19.585 50.146 -4.486 1.00 28.26 139 ARG B N 1
ATOM 3457 C CA . ARG B 1 159 ? 20.832 50.908 -4.561 1.00 28.86 139 ARG B CA 1
ATOM 3458 C C . ARG B 1 159 ? 22.091 50.064 -4.371 1.00 28.07 139 ARG B C 1
ATOM 3459 O O . ARG B 1 159 ? 23.201 50.583 -4.468 1.00 27.95 139 ARG B O 1
ATOM 3467 N N . VAL B 1 160 ? 21.915 48.764 -4.141 1.00 27.74 140 VAL B N 1
ATOM 3468 C CA . VAL B 1 160 ? 23.047 47.862 -3.876 1.00 27.38 140 VAL B CA 1
ATOM 3469 C C . VAL B 1 160 ? 23.984 47.741 -5.087 1.00 27.45 140 VAL B C 1
ATOM 3470 O O . VAL B 1 160 ? 25.193 47.850 -4.935 1.00 26.96 140 VAL B O 1
ATOM 3474 N N . GLU B 1 161 ? 23.431 47.493 -6.279 1.00 27.84 141 GLU B N 1
ATOM 3475 C CA . GLU B 1 161 ? 24.274 47.293 -7.470 1.00 28.71 141 GLU B CA 1
ATOM 3476 C C . GLU B 1 161 ? 25.154 48.497 -7.758 1.00 28.17 141 GLU B C 1
ATOM 3477 O O . GLU B 1 161 ? 26.341 48.339 -8.052 1.00 28.19 141 GLU B O 1
ATOM 3483 N N . ALA B 1 162 ? 24.574 49.694 -7.678 1.00 27.47 142 ALA B N 1
ATOM 3484 C CA . ALA B 1 162 ? 25.331 50.915 -7.919 1.00 27.38 142 ALA B CA 1
ATOM 3485 C C . ALA B 1 162 ? 26.406 51.104 -6.861 1.00 27.10 142 ALA B C 1
ATOM 3486 O O . ALA B 1 162 ? 27.506 51.538 -7.174 1.00 27.59 142 ALA B O 1
ATOM 3488 N N . THR B 1 163 ? 26.074 50.796 -5.607 1.00 27.45 143 THR B N 1
ATOM 3489 C CA . THR B 1 163 ? 27.012 50.948 -4.494 1.00 27.60 143 THR B CA 1
ATOM 3490 C C . THR B 1 163 ? 28.230 50.052 -4.695 1.00 27.91 143 THR B C 1
ATOM 3491 O O . THR B 1 163 ? 29.372 50.514 -4.568 1.00 27.80 143 THR B O 1
ATOM 3495 N N . LEU B 1 164 ? 27.979 48.779 -5.012 1.00 27.55 144 LEU B N 1
ATOM 3496 C CA . LEU B 1 164 ? 29.051 47.833 -5.355 1.00 28.25 144 LEU B CA 1
ATOM 3497 C C . LEU B 1 164 ? 29.862 48.253 -6.577 1.00 28.20 144 LEU B C 1
ATOM 3498 O O . LEU B 1 164 ? 31.087 48.124 -6.575 1.00 28.43 144 LEU B O 1
ATOM 3503 N N . ARG B 1 165 ? 29.186 48.756 -7.613 1.00 27.81 145 ARG B N 1
ATOM 3504 C CA . ARG B 1 165 ? 29.874 49.277 -8.796 1.00 27.95 145 ARG B CA 1
ATOM 3505 C C . ARG B 1 165 ? 30.882 50.376 -8.438 1.00 27.64 145 ARG B C 1
ATOM 3506 O O . ARG B 1 165 ? 32.014 50.377 -8.932 1.00 27.29 145 ARG B O 1
ATOM 3514 N N . LEU B 1 166 ? 30.456 51.319 -7.605 1.00 27.31 146 LEU B N 1
ATOM 3515 C CA . LEU B 1 166 ? 31.298 52.468 -7.241 1.00 27.93 146 LEU B CA 1
ATOM 3516 C C . LEU B 1 166 ? 32.464 52.026 -6.351 1.00 27.95 146 LEU B C 1
ATOM 3517 O O . LEU B 1 166 ? 33.581 52.519 -6.489 1.00 27.82 146 LEU B O 1
ATOM 3522 N N . TYR B 1 167 ? 32.199 51.089 -5.450 1.00 27.86 147 TYR B N 1
ATOM 3523 C CA . TYR B 1 167 ? 33.268 50.472 -4.678 1.00 28.28 147 TYR B CA 1
ATOM 3524 C C . TYR B 1 167 ? 34.349 49.838 -5.577 1.00 28.49 147 TYR B C 1
ATOM 3525 O O . TYR B 1 167 ? 35.537 50.079 -5.382 1.00 28.21 147 TYR B O 1
ATOM 3534 N N . ARG B 1 168 ? 33.931 49.017 -6.540 1.00 28.86 148 ARG B N 1
ATOM 3535 C CA . ARG B 1 168 ? 34.872 48.324 -7.415 1.00 29.72 148 ARG B CA 1
ATOM 3536 C C . ARG B 1 168 ? 35.644 49.337 -8.249 1.00 28.98 148 ARG B C 1
ATOM 3537 O O . ARG B 1 168 ? 36.853 49.209 -8.422 1.00 28.73 148 ARG B O 1
ATOM 3545 N N . ALA B 1 169 ? 34.939 50.360 -8.729 1.00 29.04 149 ALA B N 1
ATOM 3546 C CA . ALA B 1 169 ? 35.544 51.420 -9.531 1.00 28.92 149 ALA B CA 1
ATOM 3547 C C . ALA B 1 169 ? 36.684 52.099 -8.775 1.00 29.00 149 ALA B C 1
ATOM 3548 O O . ALA B 1 169 ? 37.764 52.287 -9.318 1.00 29.11 149 ALA B O 1
ATOM 3550 N N . LEU B 1 170 ? 36.440 52.445 -7.515 1.00 28.87 150 LEU B N 1
ATOM 3551 C CA . LEU B 1 170 ? 37.434 53.145 -6.712 1.00 28.86 150 LEU B CA 1
ATOM 3552 C C . LEU B 1 170 ? 38.626 52.257 -6.353 1.00 28.25 150 LEU B C 1
ATOM 3553 O O . LEU B 1 170 ? 39.761 52.713 -6.392 1.00 27.89 150 LEU B O 1
ATOM 3558 N N . ARG B 1 171 ? 38.355 51.007 -5.987 1.00 28.01 151 ARG B N 1
ATOM 3559 C CA . ARG B 1 171 ? 39.420 50.015 -5.778 1.00 28.80 151 ARG B CA 1
ATOM 3560 C C . ARG B 1 171 ? 40.294 49.875 -7.018 1.00 29.16 151 ARG B C 1
ATOM 3561 O O . ARG B 1 171 ? 41.525 49.823 -6.923 1.00 29.42 151 ARG B O 1
ATOM 3569 N N . GLU B 1 172 ? 39.650 49.825 -8.181 1.00 29.61 152 GLU B N 1
ATOM 3570 C CA . GLU B 1 172 ? 40.363 49.653 -9.443 1.00 30.31 152 GLU B CA 1
ATOM 3571 C C . GLU B 1 172 ? 41.158 50.882 -9.870 1.00 30.66 152 GLU B C 1
ATOM 3572 O O . GLU B 1 172 ? 42.065 50.775 -10.700 1.00 30.50 152 GLU B O 1
ATOM 3578 N N . GLU B 1 173 ? 40.804 52.043 -9.315 1.00 31.37 153 GLU B N 1
ATOM 3579 C CA . GLU B 1 173 ? 41.547 53.290 -9.535 1.00 32.64 153 GLU B CA 1
ATOM 3580 C C . GLU B 1 173 ? 42.704 53.430 -8.545 1.00 32.08 153 GLU B C 1
ATOM 3581 O O . GLU B 1 173 ? 43.476 54.381 -8.623 1.00 32.16 153 GLU B O 1
ATOM 3587 N N . GLY B 1 174 ? 42.815 52.488 -7.613 1.00 31.82 154 GLY B N 1
ATOM 3588 C CA . GLY B 1 174 ? 43.975 52.421 -6.731 1.00 31.60 154 GLY B CA 1
ATOM 3589 C C . GLY B 1 174 ? 43.739 52.760 -5.273 1.00 31.59 154 GLY B C 1
ATOM 3590 O O . GLY B 1 174 ? 44.670 52.714 -4.473 1.00 31.80 154 GLY B O 1
ATOM 3591 N N . PHE B 1 175 ? 42.504 53.109 -4.925 1.00 31.16 155 PHE B N 1
ATOM 3592 C CA . PHE B 1 175 ? 42.163 53.455 -3.543 1.00 31.82 155 PHE B CA 1
ATOM 3593 C C . PHE B 1 175 ? 42.029 52.214 -2.673 1.00 32.09 155 PHE B C 1
ATOM 3594 O O . PHE B 1 175 ? 41.440 51.234 -3.105 1.00 32.25 155 PHE B O 1
ATOM 3602 N N . SER B 1 176 ? 42.566 52.259 -1.450 1.00 32.72 156 SER B N 1
ATOM 3603 C CA . SER B 1 176 ? 42.456 51.122 -0.528 1.00 33.26 156 SER B CA 1
ATOM 3604 C C . SER B 1 176 ? 41.786 51.486 0.798 1.00 33.37 156 SER B C 1
ATOM 3605 O O . SER B 1 176 ? 41.364 50.606 1.553 1.00 33.14 156 SER B O 1
ATOM 3608 N N . GLN B 1 177 ? 41.688 52.785 1.064 1.00 32.66 157 GLN B N 1
ATOM 3609 C CA . GLN B 1 177 ? 41.121 53.292 2.308 1.00 33.60 157 GLN B CA 1
ATOM 3610 C C . GLN B 1 177 ? 39.596 53.426 2.210 1.00 32.29 157 GLN B C 1
ATOM 3611 O O . GLN B 1 177 ? 39.005 54.416 2.665 1.00 32.10 157 GLN B O 1
ATOM 3617 N N . VAL B 1 178 ? 38.962 52.427 1.604 1.00 31.21 158 VAL B N 1
ATOM 3618 C CA . VAL B 1 178 ? 37.513 52.453 1.394 1.00 30.65 158 VAL B CA 1
ATOM 3619 C C . VAL B 1 178 ? 36.946 51.059 1.657 1.00 30.40 158 VAL B C 1
ATOM 3620 O O . VAL B 1 178 ? 37.567 50.047 1.309 1.00 30.07 158 VAL B O 1
ATOM 3624 N N . GLY B 1 179 ? 35.789 51.008 2.313 1.00 30.14 159 GLY B N 1
ATOM 3625 C CA . GLY B 1 179 ? 35.168 49.726 2.641 1.00 29.56 159 GLY B CA 1
ATOM 3626 C C . GLY B 1 179 ? 33.690 49.756 2.318 1.00 29.55 159 GLY B C 1
ATOM 3627 O O . GLY B 1 179 ? 33.127 50.822 2.009 1.00 29.28 159 GLY B O 1
ATOM 3628 N N . ILE B 1 180 ? 33.057 48.589 2.400 1.00 29.41 160 ILE B N 1
ATOM 3629 C CA . ILE B 1 180 ? 31.635 48.469 2.107 1.00 30.58 160 ILE B CA 1
ATOM 3630 C C . ILE B 1 180 ? 30.876 47.845 3.261 1.00 29.63 160 ILE B C 1
ATOM 3631 O O . ILE B 1 180 ? 31.472 47.309 4.193 1.00 29.09 160 ILE B O 1
ATOM 3636 N N . VAL B 1 181 ? 29.552 47.916 3.173 1.00 29.32 161 VAL B N 1
ATOM 3637 C CA . VAL B 1 181 ? 28.681 47.304 4.153 1.00 29.09 161 VAL B CA 1
ATOM 3638 C C . VAL B 1 181 ? 27.883 46.248 3.425 1.00 29.01 161 VAL B C 1
ATOM 3639 O O . VAL B 1 181 ? 27.355 46.521 2.331 1.00 29.14 161 VAL B O 1
ATOM 3643 N N . LEU B 1 182 ? 27.786 45.056 4.009 1.00 28.04 162 LEU B N 1
ATOM 3644 C CA . LEU B 1 182 ? 26.833 44.074 3.490 1.00 27.78 162 LEU B CA 1
ATOM 3645 C C . LEU B 1 182 ? 25.764 43.753 4.532 1.00 26.69 162 LEU B C 1
ATOM 3646 O O . LEU B 1 182 ? 26.051 43.743 5.725 1.00 26.82 162 LEU B O 1
ATOM 3651 N N . GLN B 1 183 ? 24.548 43.481 4.067 1.00 26.84 163 GLN B N 1
ATOM 3652 C CA . GLN B 1 183 ? 23.379 43.275 4.923 1.00 26.08 163 GLN B CA 1
ATOM 3653 C C . GLN B 1 183 ? 22.918 41.811 4.904 1.00 26.21 163 GLN B C 1
ATOM 3654 O O . GLN B 1 183 ? 22.557 41.264 3.847 1.00 25.96 163 GLN B O 1
ATOM 3660 N N . SER B 1 184 ? 22.919 41.177 6.072 1.00 26.67 164 SER B N 1
ATOM 3661 C CA . SER B 1 184 ? 22.602 39.744 6.138 1.00 26.37 164 SER B CA 1
ATOM 3662 C C . SER B 1 184 ? 21.144 39.407 5.786 1.00 26.43 164 SER B C 1
ATOM 3663 O O . SER B 1 184 ? 20.840 38.251 5.474 1.00 25.47 164 SER B O 1
ATOM 3666 N N . TYR B 1 185 ? 20.238 40.390 5.816 1.00 26.28 165 TYR B N 1
ATOM 3667 C CA . TYR B 1 185 ? 18.831 40.075 5.481 1.00 26.58 165 TYR B CA 1
ATOM 3668 C C . TYR B 1 185 ? 18.526 39.857 4.004 1.00 26.59 165 TYR B C 1
ATOM 3669 O O . TYR B 1 185 ? 17.461 39.357 3.684 1.00 27.41 165 TYR B O 1
ATOM 3678 N N . LEU B 1 186 ? 19.452 40.211 3.108 1.00 26.51 166 LEU B N 1
ATOM 3679 C CA . LEU B 1 186 ? 19.189 40.046 1.669 1.00 26.57 166 LEU B CA 1
ATOM 3680 C C . LEU B 1 186 ? 19.619 38.673 1.161 1.00 26.15 166 LEU B C 1
ATOM 3681 O O . LEU B 1 186 ? 20.728 38.218 1.430 1.00 26.02 166 LEU B O 1
ATOM 3686 N N . TYR B 1 187 ? 18.750 38.033 0.396 1.00 26.83 167 TYR B N 1
ATOM 3687 C CA . TYR B 1 187 ? 19.121 36.818 -0.316 1.00 27.49 167 TYR B CA 1
ATOM 3688 C C . TYR B 1 187 ? 20.383 36.972 -1.180 1.00 27.52 167 TYR B C 1
ATOM 3689 O O . TYR B 1 187 ? 21.182 36.049 -1.270 1.00 27.59 167 TYR B O 1
ATOM 3698 N N . ARG B 1 188 ? 20.559 38.140 -1.799 1.00 27.19 168 ARG B N 1
ATOM 3699 C CA . ARG B 1 188 ? 21.669 38.346 -2.732 1.00 27.31 168 ARG B CA 1
ATOM 3700 C C . ARG B 1 188 ? 23.047 38.480 -2.052 1.00 27.01 168 ARG B C 1
ATOM 3701 O O . ARG B 1 188 ? 24.075 38.454 -2.725 1.00 26.74 168 ARG B O 1
ATOM 3709 N N . THR B 1 189 ? 23.074 38.658 -0.734 1.00 26.63 169 THR B N 1
ATOM 3710 C CA . THR B 1 189 ? 24.332 39.023 -0.059 1.00 27.00 169 THR B CA 1
ATOM 3711 C C . THR B 1 189 ? 25.445 37.974 -0.151 1.00 27.25 169 THR B C 1
ATOM 3712 O O . THR B 1 189 ? 26.616 38.332 -0.353 1.00 26.99 169 THR B O 1
ATOM 3716 N N . GLU B 1 190 ? 25.108 36.684 -0.059 1.00 27.12 170 GLU B N 1
ATOM 3717 C CA . GLU B 1 190 ? 26.179 35.678 -0.129 1.00 27.98 170 GLU B CA 1
ATOM 3718 C C . GLU B 1 190 ? 26.898 35.726 -1.479 1.00 27.77 170 GLU B C 1
ATOM 3719 O O . GLU B 1 190 ? 28.134 35.707 -1.532 1.00 27.15 170 GLU B O 1
ATOM 3725 N N . LYS B 1 191 ? 26.124 35.790 -2.560 1.00 27.52 171 LYS B N 1
ATOM 3726 C CA . LYS B 1 191 ? 26.688 35.948 -3.900 1.00 28.98 171 LYS B CA 1
ATOM 3727 C C . LYS B 1 191 ? 27.501 37.245 -4.065 1.00 28.36 171 LYS B C 1
ATOM 3728 O O . LYS B 1 191 ? 28.569 37.224 -4.675 1.00 28.21 171 LYS B O 1
ATOM 3734 N N . ASP B 1 192 ? 27.008 38.354 -3.519 1.00 28.65 172 ASP B N 1
ATOM 3735 C CA . ASP B 1 192 ? 27.771 39.609 -3.501 1.00 29.00 172 ASP B CA 1
ATOM 3736 C C . ASP B 1 192 ? 29.127 39.450 -2.818 1.00 29.58 172 ASP B C 1
ATOM 3737 O O . ASP B 1 192 ? 30.149 39.881 -3.349 1.00 29.65 172 ASP B O 1
ATOM 3742 N N . LEU B 1 193 ? 29.122 38.822 -1.644 1.00 29.47 173 LEU B N 1
ATOM 3743 C CA . LEU B 1 193 ? 30.337 38.556 -0.891 1.00 30.23 173 LEU B CA 1
ATOM 3744 C C . LEU B 1 193 ? 31.313 37.723 -1.726 1.00 30.01 173 LEU B C 1
ATOM 3745 O O . LEU B 1 193 ? 32.495 38.065 -1.856 1.00 29.68 173 LEU B O 1
ATOM 3750 N N . LEU B 1 194 ? 30.802 36.654 -2.328 1.00 30.44 174 LEU B N 1
ATOM 3751 C CA . LEU B 1 194 ? 31.637 35.740 -3.089 1.00 31.73 174 LEU B CA 1
ATOM 3752 C C . LEU B 1 194 ? 32.198 36.421 -4.341 1.00 31.52 174 LEU B C 1
ATOM 3753 O O . LEU B 1 194 ? 33.367 36.232 -4.679 1.00 31.06 174 LEU B O 1
ATOM 3758 N N . ASP B 1 195 ? 31.364 37.233 -4.993 1.00 31.74 175 ASP B N 1
ATOM 3759 C CA . ASP B 1 195 ? 31.744 38.018 -6.169 1.00 32.40 175 ASP B CA 1
ATOM 3760 C C . ASP B 1 195 ? 32.856 39.030 -5.852 1.00 32.22 175 ASP B C 1
ATOM 3761 O O . ASP B 1 195 ? 33.707 39.311 -6.699 1.00 32.54 175 ASP B O 1
ATOM 3766 N N . LEU B 1 196 ? 32.839 39.568 -4.634 1.00 31.64 176 LEU B N 1
ATOM 3767 C CA . LEU B 1 196 ? 33.780 40.603 -4.201 1.00 31.92 176 LEU B CA 1
ATOM 3768 C C . LEU B 1 196 ? 35.116 40.079 -3.687 1.00 31.28 176 LEU B C 1
ATOM 3769 O O . LEU B 1 196 ? 36.042 40.862 -3.490 1.00 31.36 176 LEU B O 1
ATOM 3774 N N . LEU B 1 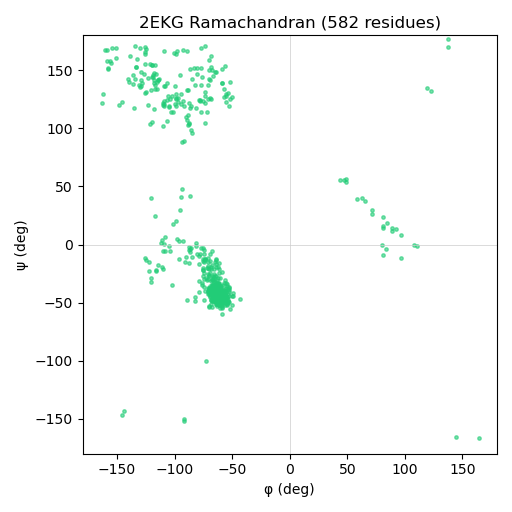197 ? 35.214 38.770 -3.467 1.00 31.18 177 LEU B N 1
ATOM 3775 C CA . LEU B 1 197 ? 36.411 38.182 -2.845 1.00 31.24 177 LEU B CA 1
ATOM 3776 C C . LEU B 1 197 ? 37.769 38.616 -3.459 1.00 30.58 177 LEU B C 1
ATOM 3777 O O . LEU B 1 197 ? 38.704 38.892 -2.709 1.00 30.90 177 LEU B O 1
ATOM 3782 N N . PRO B 1 198 ? 37.875 38.700 -4.802 1.00 30.28 178 PRO B N 1
ATOM 3783 C CA . PRO B 1 198 ? 39.146 39.135 -5.414 1.00 30.11 178 PRO B CA 1
ATOM 3784 C C . PRO B 1 198 ? 39.567 40.560 -5.030 1.00 30.33 178 PRO B C 1
ATOM 3785 O O . PRO B 1 198 ? 40.749 40.909 -5.146 1.00 29.73 178 PRO B O 1
ATOM 3789 N N . TYR B 1 199 ? 38.609 41.360 -4.553 1.00 29.59 179 TYR B N 1
ATOM 3790 C CA . TYR B 1 199 ? 38.898 42.713 -4.059 1.00 30.02 179 TYR B CA 1
ATOM 3791 C C . TYR B 1 199 ? 39.442 42.726 -2.629 1.00 29.81 179 TYR B C 1
ATOM 3792 O O . TYR B 1 199 ? 39.884 43.765 -2.156 1.00 30.57 179 TYR B O 1
ATOM 3801 N N . ARG B 1 200 ? 39.432 41.569 -1.964 1.00 29.55 180 ARG B N 1
ATOM 3802 C CA . ARG B 1 200 ? 39.811 41.441 -0.540 1.00 29.51 180 ARG B CA 1
ATOM 3803 C C . ARG B 1 200 ? 39.181 42.577 0.250 1.00 29.43 180 ARG B C 1
ATOM 3804 O O . ARG B 1 200 ? 39.891 43.335 0.916 1.00 29.11 180 ARG B O 1
ATOM 3812 N N . PRO B 1 201 ? 37.850 42.717 0.164 1.00 29.65 181 PRO B N 1
ATOM 3813 C CA . PRO B 1 201 ? 37.248 43.921 0.738 1.00 29.70 181 PRO B CA 1
ATOM 3814 C C . PRO B 1 201 ? 37.275 43.964 2.257 1.00 30.16 181 PRO B C 1
ATOM 3815 O O . PRO B 1 201 ? 37.263 42.917 2.909 1.00 30.00 181 PRO B O 1
ATOM 3819 N N . ASN B 1 202 ? 37.338 45.186 2.792 1.00 30.15 182 ASN B N 1
ATOM 3820 C CA . ASN B 1 202 ? 37.125 45.430 4.196 1.00 30.19 182 ASN B CA 1
ATOM 3821 C C . ASN B 1 202 ? 35.605 45.567 4.356 1.00 29.70 182 ASN B C 1
ATOM 3822 O O . ASN B 1 202 ? 34.988 46.457 3.732 1.00 28.71 182 ASN B O 1
ATOM 3827 N N . LEU B 1 203 ? 35.014 44.683 5.159 1.00 29.61 183 LEU B N 1
ATOM 3828 C CA . LEU B 1 203 ? 33.559 44.557 5.252 1.00 30.48 183 LEU B CA 1
ATOM 3829 C C . LEU B 1 203 ? 33.018 44.914 6.608 1.00 29.63 183 LEU B C 1
ATOM 3830 O O . LEU B 1 203 ? 33.535 44.457 7.628 1.00 30.33 183 LEU B O 1
ATOM 3835 N N . ARG B 1 204 ? 31.955 45.700 6.618 1.00 28.25 184 ARG B N 1
ATOM 3836 C CA . ARG B 1 204 ? 31.128 45.829 7.804 1.00 27.32 184 ARG B CA 1
ATOM 3837 C C . ARG B 1 204 ? 29.885 44.979 7.564 1.00 27.68 184 ARG B C 1
ATOM 3838 O O . ARG B 1 204 ? 29.218 45.130 6.529 1.00 28.32 184 ARG B O 1
ATOM 3846 N N . LEU B 1 205 ? 29.574 44.094 8.506 1.00 27.15 185 LEU B N 1
ATOM 3847 C CA . LEU B 1 205 ? 28.402 43.230 8.366 1.00 27.81 185 LEU B CA 1
ATOM 3848 C C . LEU B 1 205 ? 27.307 43.705 9.303 1.00 26.53 185 LEU B C 1
ATOM 3849 O O . LEU B 1 205 ? 27.546 43.849 10.502 1.00 25.94 185 LEU B O 1
ATOM 3854 N N . VAL B 1 206 ? 26.117 43.988 8.747 1.00 25.92 186 VAL B N 1
ATOM 3855 C CA . VAL B 1 206 ? 24.957 44.422 9.549 1.00 25.69 186 VAL B CA 1
ATOM 3856 C C . VAL B 1 206 ? 23.797 43.473 9.229 1.00 26.13 186 VAL B C 1
ATOM 3857 O O . VAL B 1 206 ? 23.840 42.773 8.230 1.00 26.27 186 VAL B O 1
ATOM 3861 N N . LYS B 1 207 ? 22.763 43.457 10.064 1.00 26.76 187 LYS B N 1
ATOM 3862 C CA . LYS B 1 207 ? 21.567 42.693 9.744 1.00 27.45 187 LYS B CA 1
ATOM 3863 C C . LYS B 1 207 ? 20.792 43.351 8.608 1.00 27.63 187 LYS B C 1
ATOM 3864 O O . LYS B 1 207 ? 20.340 42.664 7.705 1.00 28.18 187 LYS B O 1
ATOM 3870 N N . GLY B 1 208 ? 20.664 44.678 8.645 1.00 27.32 188 GLY B N 1
ATOM 3871 C CA . GLY B 1 208 ? 19.898 45.405 7.630 1.00 27.61 188 GLY B CA 1
ATOM 3872 C C . GLY B 1 208 ? 18.786 46.228 8.266 1.00 28.76 188 GLY B C 1
ATOM 3873 O O . GLY B 1 208 ? 18.032 45.725 9.103 1.00 29.20 188 GLY B O 1
ATOM 3874 N N . ALA B 1 209 ? 18.685 47.492 7.865 1.00 29.49 189 ALA B N 1
ATOM 3875 C CA . ALA B 1 209 ? 17.797 48.443 8.529 1.00 30.04 189 ALA B CA 1
ATOM 3876 C C . ALA B 1 209 ? 16.546 48.852 7.738 1.00 30.78 189 ALA B C 1
ATOM 3877 O O . ALA B 1 209 ? 15.688 49.570 8.276 1.00 30.70 189 ALA B O 1
ATOM 3879 N N . TYR B 1 210 ? 16.422 48.413 6.488 1.00 30.76 190 TYR B N 1
ATOM 3880 C CA . TYR B 1 210 ? 15.320 48.900 5.626 1.00 31.47 190 TYR B CA 1
ATOM 3881 C C . TYR B 1 210 ? 14.149 47.937 5.572 1.00 31.95 190 TYR B C 1
ATOM 3882 O O . TYR B 1 210 ? 14.282 46.781 5.946 1.00 31.56 190 TYR B O 1
ATOM 3891 N N . ARG B 1 211 ? 12.998 48.417 5.107 1.00 32.78 191 ARG B N 1
ATOM 3892 C CA . ARG B 1 211 ? 11.849 47.539 4.949 1.00 34.06 191 ARG B CA 1
ATOM 3893 C C . ARG B 1 211 ? 11.892 46.940 3.550 1.00 34.20 191 ARG B C 1
ATOM 3894 O O . ARG B 1 211 ? 11.702 47.643 2.553 1.00 34.99 191 ARG B O 1
ATOM 3902 N N . GLU B 1 212 ? 12.175 45.646 3.472 1.00 33.46 192 GLU B N 1
ATOM 3903 C CA . GLU B 1 212 ? 12.307 44.977 2.182 1.00 33.24 192 GLU B CA 1
ATOM 3904 C C . GLU B 1 212 ? 11.269 43.866 2.032 1.00 33.01 192 GLU B C 1
ATOM 3905 O O . GLU B 1 212 ? 10.948 43.196 3.007 1.00 33.43 192 GLU B O 1
ATOM 3911 N N . PRO B 1 213 ? 10.743 43.663 0.807 1.00 33.28 193 PRO B N 1
ATOM 3912 C CA . PRO B 1 213 ? 9.718 42.637 0.602 1.00 33.05 193 PRO B CA 1
ATOM 3913 C C . PRO B 1 213 ? 10.279 41.228 0.720 1.00 33.26 193 PRO B C 1
ATOM 3914 O O . PRO B 1 213 ? 11.490 41.035 0.572 1.00 32.62 193 PRO B O 1
ATOM 3918 N N . LYS B 1 214 ? 9.404 40.257 0.979 1.00 32.99 194 LYS B N 1
ATOM 3919 C CA . LYS B 1 214 ? 9.831 38.877 1.223 1.00 33.75 194 LYS B CA 1
ATOM 3920 C C . LYS B 1 214 ? 10.551 38.261 0.011 1.00 33.59 194 LYS B C 1
ATOM 3921 O O . LYS B 1 214 ? 11.246 37.246 0.136 1.00 34.12 194 LYS B O 1
ATOM 3927 N N . GLU B 1 215 ? 10.397 38.908 -1.141 1.00 33.33 195 GLU B N 1
ATOM 3928 C CA . GLU B 1 215 ? 11.014 38.489 -2.393 1.00 33.25 195 GLU B CA 1
ATOM 3929 C C . GLU B 1 215 ? 12.513 38.774 -2.457 1.00 32.82 195 GLU B C 1
ATOM 3930 O O . GLU B 1 215 ? 13.241 38.109 -3.199 1.00 32.67 195 GLU B O 1
ATOM 3936 N N . VAL B 1 216 ? 12.975 39.756 -1.682 1.00 31.59 196 VAL B N 1
ATOM 3937 C CA . VAL B 1 216 ? 14.389 40.123 -1.696 1.00 30.97 196 VAL B CA 1
ATOM 3938 C C . VAL B 1 216 ? 15.087 39.882 -0.349 1.00 29.98 196 VAL B C 1
ATOM 3939 O O . VAL B 1 216 ? 16.311 39.723 -0.312 1.00 29.36 196 VAL B O 1
ATOM 3943 N N . ALA B 1 217 ? 14.309 39.844 0.736 1.00 29.22 197 ALA B N 1
ATOM 3944 C CA . ALA B 1 217 ? 14.863 39.700 2.097 1.00 29.06 197 ALA B CA 1
ATOM 3945 C C . ALA B 1 217 ? 14.119 38.667 2.946 1.00 29.32 197 ALA B C 1
ATOM 3946 O O . ALA B 1 217 ? 12.887 38.545 2.841 1.00 29.18 197 ALA B O 1
ATOM 3948 N N . PHE B 1 218 ? 14.874 37.919 3.763 1.00 29.21 198 PHE B N 1
ATOM 3949 C CA . PHE B 1 218 ? 14.306 36.961 4.716 1.00 30.09 198 PHE B CA 1
ATOM 3950 C C . PHE B 1 218 ? 13.314 37.726 5.597 1.00 30.73 198 PHE B C 1
ATOM 3951 O O . PHE B 1 218 ? 13.701 38.712 6.222 1.00 30.23 198 PHE B O 1
ATOM 3959 N N . PRO B 1 219 ? 12.042 37.292 5.631 1.00 31.98 199 PRO B N 1
ATOM 3960 C CA . PRO B 1 219 ? 11.079 37.889 6.564 1.00 32.64 199 PRO B CA 1
ATOM 3961 C C . PRO B 1 219 ? 11.294 37.421 8.010 1.00 33.28 199 PRO B C 1
ATOM 3962 O O . PRO B 1 219 ? 10.868 38.101 8.947 1.00 33.77 199 PRO B O 1
ATOM 3966 N N . ASP B 1 220 ? 11.972 36.286 8.177 1.00 32.74 200 ASP B N 1
ATOM 3967 C CA . ASP B 1 220 ? 12.107 35.611 9.469 1.00 32.90 200 ASP B CA 1
ATOM 3968 C C . ASP B 1 220 ? 13.367 36.056 10.224 1.00 32.27 200 ASP B C 1
ATOM 3969 O O . ASP B 1 220 ? 14.478 35.866 9.733 1.00 31.55 200 ASP B O 1
ATOM 3974 N N . LYS B 1 221 ? 13.200 36.631 11.417 1.00 31.87 201 LYS B N 1
ATOM 3975 C CA . LYS B 1 221 ? 14.357 37.087 12.213 1.00 32.43 201 LYS B CA 1
ATOM 3976 C C . LYS B 1 221 ? 15.357 35.973 12.516 1.00 31.58 201 LYS B C 1
ATOM 3977 O O . LYS B 1 221 ? 16.560 36.223 12.590 1.00 31.75 201 LYS B O 1
ATOM 3983 N N . ARG B 1 222 ? 14.869 34.749 12.690 1.00 30.63 202 ARG B N 1
ATOM 3984 C CA . ARG B 1 222 ? 15.756 33.596 12.907 1.00 30.88 202 ARG B CA 1
ATOM 3985 C C . ARG B 1 222 ? 16.700 33.376 11.722 1.00 29.76 202 ARG B C 1
ATOM 3986 O O . ARG B 1 222 ? 17.880 33.068 11.913 1.00 29.02 202 ARG B O 1
ATOM 3994 N N . LEU B 1 223 ? 16.176 33.560 10.506 1.00 28.94 203 LEU B N 1
ATOM 3995 C CA . LEU B 1 223 ? 16.961 33.393 9.292 1.00 28.02 203 LEU B CA 1
ATOM 3996 C C . LEU B 1 223 ? 17.897 34.567 9.044 1.00 27.77 203 LEU B C 1
ATOM 3997 O O . LEU B 1 223 ? 19.013 34.372 8.533 1.00 27.40 203 LEU B O 1
ATOM 4002 N N . ILE B 1 224 ? 17.465 35.782 9.395 1.00 26.32 204 ILE B N 1
ATOM 4003 C CA . ILE B 1 224 ? 18.349 36.954 9.288 1.00 26.35 204 ILE B CA 1
ATOM 4004 C C . ILE B 1 224 ? 19.554 36.777 10.220 1.00 26.37 204 ILE B C 1
ATOM 4005 O O . ILE B 1 224 ? 20.692 37.044 9.824 1.00 25.93 204 ILE B O 1
ATOM 4010 N N . ASP B 1 225 ? 19.292 36.314 11.438 1.00 25.92 205 ASP B N 1
ATOM 4011 C CA . ASP B 1 225 ? 20.348 36.051 12.418 1.00 27.10 205 ASP B CA 1
ATOM 4012 C C . ASP B 1 225 ? 21.266 34.916 11.963 1.00 26.51 205 ASP B C 1
ATOM 4013 O O . ASP B 1 225 ? 22.496 35.025 12.113 1.00 27.11 205 ASP B O 1
ATOM 4018 N N . ALA B 1 226 ? 20.668 33.824 11.454 1.00 25.26 206 ALA B N 1
ATOM 4019 C CA . ALA B 1 226 ? 21.435 32.687 10.936 1.00 24.87 206 ALA B CA 1
ATOM 4020 C C . ALA B 1 226 ? 22.334 33.130 9.787 1.00 24.66 206 ALA B C 1
ATOM 4021 O O . ALA B 1 226 ? 23.507 32.773 9.753 1.00 24.01 206 ALA B O 1
ATOM 4023 N N . GLU B 1 227 ? 21.784 33.918 8.866 1.00 25.10 207 GLU B N 1
ATOM 4024 C CA . GLU B 1 227 ? 22.566 34.452 7.743 1.00 26.31 207 GLU B CA 1
ATOM 4025 C C . GLU B 1 227 ? 23.733 35.341 8.191 1.00 26.01 207 GLU B C 1
ATOM 4026 O O . GLU B 1 227 ? 24.831 35.257 7.640 1.00 26.25 207 GLU B O 1
ATOM 4032 N N . TYR B 1 228 ? 23.489 36.196 9.183 1.00 25.59 208 TYR B N 1
ATOM 4033 C CA . TYR B 1 228 ? 24.541 37.036 9.753 1.00 25.39 208 TYR B CA 1
ATOM 4034 C C . TYR B 1 228 ? 25.739 36.174 10.220 1.00 25.41 208 TYR B C 1
ATOM 4035 O O . TYR B 1 228 ? 26.891 36.451 9.877 1.00 25.02 208 TYR B O 1
ATOM 4044 N N . LEU B 1 229 ? 25.456 35.136 11.007 1.00 25.46 209 LEU B N 1
ATOM 4045 C CA . LEU B 1 229 ? 26.506 34.244 11.487 1.00 25.55 209 LEU B CA 1
ATOM 4046 C C . LEU B 1 229 ? 27.201 33.506 10.332 1.00 26.00 209 LEU B C 1
ATOM 4047 O O . LEU B 1 229 ? 28.432 33.376 10.332 1.00 25.64 209 LEU B O 1
ATOM 4052 N N . HIS B 1 230 ? 26.413 33.013 9.371 1.00 25.92 210 HIS B N 1
ATOM 4053 C CA . HIS B 1 230 ? 26.944 32.294 8.209 1.00 25.52 210 HIS B CA 1
ATOM 4054 C C . HIS B 1 230 ? 27.890 33.180 7.401 1.00 25.90 210 HIS B C 1
ATOM 4055 O O . HIS B 1 230 ? 29.031 32.780 7.115 1.00 25.33 210 HIS B O 1
ATOM 4062 N N . LEU B 1 231 ? 27.426 34.385 7.050 1.00 24.76 211 LEU B N 1
ATOM 4063 C CA . LEU B 1 231 ? 28.261 35.337 6.304 1.00 24.95 211 LEU B CA 1
ATOM 4064 C C . LEU B 1 231 ? 29.498 35.789 7.087 1.00 25.40 211 LEU B C 1
ATOM 4065 O O . LEU B 1 231 ? 30.561 35.908 6.508 1.00 25.19 211 LEU B O 1
ATOM 4070 N N . GLY B 1 232 ? 29.348 36.081 8.384 1.00 26.00 212 GLY B N 1
ATOM 4071 C CA . GLY B 1 232 ? 30.522 36.485 9.217 1.00 25.87 212 GLY B CA 1
ATOM 4072 C C . GLY B 1 232 ? 31.575 35.392 9.211 1.00 26.92 212 GLY B C 1
ATOM 4073 O O . GLY B 1 232 ? 32.762 35.667 9.034 1.00 25.59 212 GLY B O 1
ATOM 4074 N N . LYS B 1 233 ? 31.142 34.145 9.423 1.00 25.51 213 LYS B N 1
ATOM 4075 C CA . LYS B 1 233 ? 32.070 33.017 9.475 1.00 25.74 213 LYS B CA 1
ATOM 4076 C C . LYS B 1 233 ? 32.733 32.729 8.141 1.00 25.94 213 LYS B C 1
ATOM 4077 O O . LYS B 1 233 ? 33.891 32.333 8.103 1.00 25.81 213 LYS B O 1
ATOM 4083 N N . LEU B 1 234 ? 31.982 32.894 7.060 1.00 27.18 214 LEU B N 1
ATOM 4084 C CA . LEU B 1 234 ? 32.498 32.698 5.706 1.00 28.45 214 LEU B CA 1
ATOM 4085 C C . LEU B 1 234 ? 33.582 33.748 5.434 1.00 28.25 214 LEU B C 1
ATOM 4086 O O . LEU B 1 234 ? 34.698 33.419 4.990 1.00 27.23 214 LEU B O 1
ATOM 4091 N N . ALA B 1 235 ? 33.265 35.000 5.772 1.00 27.59 215 ALA B N 1
ATOM 4092 C CA . ALA B 1 235 ? 34.193 36.118 5.554 1.00 27.73 215 ALA B CA 1
ATOM 4093 C C . ALA B 1 235 ? 35.462 35.917 6.362 1.00 27.65 215 ALA B C 1
ATOM 4094 O O . ALA B 1 235 ? 36.565 36.099 5.835 1.00 28.05 215 ALA B O 1
ATOM 4096 N N . LEU B 1 236 ? 35.315 35.531 7.632 1.00 26.80 216 LEU B N 1
ATOM 4097 C CA . LEU B 1 236 ? 36.471 35.264 8.501 1.00 27.13 216 LEU B CA 1
ATOM 4098 C C . LEU B 1 236 ? 37.356 34.137 7.950 1.00 28.08 216 LEU B C 1
ATOM 4099 O O . LEU B 1 236 ? 38.594 34.261 7.889 1.00 28.14 216 LEU B O 1
ATOM 4104 N N . LYS B 1 237 ? 36.736 33.042 7.524 1.00 28.39 217 LYS B N 1
ATOM 4105 C CA . LYS B 1 237 ? 37.510 31.926 6.971 1.00 29.55 217 LYS B CA 1
ATOM 4106 C C . LYS B 1 237 ? 38.192 32.268 5.650 1.00 29.55 217 LYS B C 1
ATOM 4107 O O . LYS B 1 237 ? 39.252 31.710 5.331 1.00 28.97 217 LYS B O 1
ATOM 4113 N N . GLU B 1 238 ? 37.599 33.191 4.899 1.00 29.98 218 GLU B N 1
ATOM 4114 C CA . GLU B 1 238 ? 38.208 33.682 3.664 1.00 30.98 218 GLU B CA 1
ATOM 4115 C C . GLU B 1 238 ? 39.396 34.621 3.927 1.00 30.39 218 GLU B C 1
ATOM 4116 O O . GLU B 1 238 ? 40.147 34.952 3.014 1.00 30.85 218 GLU B O 1
ATOM 4122 N N . GLY B 1 239 ? 39.545 35.068 5.163 1.00 30.05 219 GLY B N 1
ATOM 4123 C CA . GLY B 1 239 ? 40.692 35.905 5.533 1.00 29.81 219 GLY B CA 1
ATOM 4124 C C . GLY B 1 239 ? 40.428 37.394 5.420 1.00 29.11 219 GLY B C 1
ATOM 4125 O O . GLY B 1 239 ? 41.364 38.192 5.470 1.00 28.10 219 GLY B O 1
ATOM 4126 N N . LEU B 1 240 ? 39.156 37.772 5.280 1.00 28.95 220 LEU B N 1
ATOM 4127 C CA . LEU B 1 240 ? 38.775 39.190 5.165 1.00 29.54 220 LEU B CA 1
ATOM 4128 C C . LEU B 1 240 ? 38.732 39.871 6.518 1.00 29.91 220 LEU B C 1
ATOM 4129 O O . LEU B 1 240 ? 38.397 39.243 7.529 1.00 30.71 220 LEU B O 1
ATOM 4134 N N . TYR B 1 241 ? 39.072 41.151 6.543 1.00 29.36 221 TYR B N 1
ATOM 4135 C CA . TYR B 1 241 ? 38.838 41.941 7.750 1.00 29.74 221 TYR B CA 1
ATOM 4136 C C . TYR B 1 241 ? 37.332 42.248 7.832 1.00 28.91 221 TYR B C 1
ATOM 4137 O O . TYR B 1 241 ? 36.769 42.829 6.908 1.00 28.95 221 TYR B O 1
ATOM 4146 N N . VAL B 1 242 ? 36.694 41.873 8.943 1.00 29.24 222 VAL B N 1
ATOM 4147 C CA . VAL B 1 242 ? 35.245 42.053 9.110 1.00 28.10 222 VAL B CA 1
ATOM 4148 C C . VAL B 1 242 ? 34.920 42.834 10.386 1.00 28.15 222 VAL B C 1
ATOM 4149 O O . VAL B 1 242 ? 35.423 42.509 11.469 1.00 26.41 222 VAL B O 1
ATOM 4153 N N . ALA B 1 243 ? 34.078 43.853 10.242 1.00 26.99 223 ALA B N 1
ATOM 4154 C CA . ALA B 1 243 ? 33.561 44.627 11.374 1.00 27.21 223 ALA B CA 1
ATOM 4155 C C . ALA B 1 243 ? 32.136 44.165 11.610 1.00 27.41 223 ALA B C 1
ATOM 4156 O O . ALA B 1 243 ? 31.252 44.338 10.752 1.00 29.16 223 ALA B O 1
ATOM 4158 N N . PHE B 1 244 ? 31.916 43.547 12.757 1.00 27.20 224 PHE B N 1
ATOM 4159 C CA . PHE B 1 244 ? 30.598 43.048 13.129 1.00 27.05 224 PHE B CA 1
ATOM 4160 C C . PHE B 1 244 ? 29.802 44.172 13.775 1.00 26.82 224 PHE B C 1
ATOM 4161 O O . PHE B 1 244 ? 29.999 44.493 14.947 1.00 27.04 224 PHE B O 1
ATOM 4169 N N . ALA B 1 245 ? 28.945 44.785 12.969 1.00 26.52 225 ALA B N 1
ATOM 4170 C CA . ALA B 1 245 ? 28.131 45.904 13.408 1.00 27.19 225 ALA B CA 1
ATOM 4171 C C . ALA B 1 245 ? 26.777 45.392 13.880 1.00 27.46 225 ALA B C 1
ATOM 4172 O O . ALA B 1 245 ? 25.826 45.276 13.105 1.00 28.76 225 ALA B O 1
ATOM 4174 N N . THR B 1 246 ? 26.722 45.048 15.164 1.00 28.67 226 THR B N 1
ATOM 4175 C CA . THR B 1 246 ? 25.532 44.437 15.765 1.00 29.62 226 THR B CA 1
ATOM 4176 C C . THR B 1 246 ? 25.564 44.672 17.262 1.00 29.33 226 THR B C 1
ATOM 4177 O O . THR B 1 246 ? 26.644 44.779 17.841 1.00 30.25 226 THR B O 1
ATOM 4181 N N . HIS B 1 247 ? 24.386 44.717 17.876 1.00 28.86 227 HIS B N 1
ATOM 4182 C CA . HIS B 1 247 ? 24.266 44.891 19.323 1.00 29.52 227 HIS B CA 1
ATOM 4183 C C . HIS B 1 247 ? 23.721 43.601 19.964 1.00 29.55 227 HIS B C 1
ATOM 4184 O O . HIS B 1 247 ? 23.495 43.547 21.178 1.00 29.06 227 HIS B O 1
ATOM 4191 N N . ASP B 1 248 ? 23.499 42.581 19.123 1.00 29.01 228 ASP B N 1
ATOM 4192 C CA . ASP B 1 248 ? 22.822 41.335 19.498 1.00 29.13 228 ASP B CA 1
ATOM 4193 C C . ASP B 1 248 ? 23.744 40.496 20.396 1.00 28.98 228 ASP B C 1
ATOM 4194 O O . ASP B 1 248 ? 24.791 40.030 19.923 1.00 28.96 228 ASP B O 1
ATOM 4199 N N . PRO B 1 249 ? 23.369 40.291 21.685 1.00 29.09 229 PRO B N 1
ATOM 4200 C CA . PRO B 1 249 ? 24.302 39.561 22.545 1.00 29.22 229 PRO B CA 1
ATOM 4201 C C . PRO B 1 249 ? 24.516 38.087 22.169 1.00 29.34 229 PRO B C 1
ATOM 4202 O O . PRO B 1 249 ? 25.602 37.561 22.426 1.00 28.95 229 PRO B O 1
ATOM 4206 N N . ARG B 1 250 ? 23.503 37.435 21.598 1.00 28.48 230 ARG B N 1
ATOM 4207 C CA . ARG B 1 250 ? 23.645 36.036 21.155 1.00 29.72 230 ARG B CA 1
ATOM 4208 C C . ARG B 1 250 ? 24.702 35.927 20.055 1.00 28.61 230 ARG B C 1
ATOM 4209 O O . ARG B 1 250 ? 25.564 35.036 20.073 1.00 28.73 230 ARG B O 1
ATOM 4217 N N . ILE B 1 251 ? 24.614 36.835 19.093 1.00 28.12 231 ILE B N 1
ATOM 4218 C CA . ILE B 1 251 ? 25.553 36.884 17.966 1.00 28.61 231 ILE B CA 1
ATOM 4219 C C . ILE B 1 251 ? 26.969 37.267 18.420 1.00 28.24 231 ILE B C 1
ATOM 4220 O O . ILE B 1 251 ? 27.949 36.648 17.980 1.00 28.00 231 ILE B O 1
ATOM 4225 N N . ILE B 1 252 ? 27.073 38.278 19.282 1.00 28.15 232 ILE B N 1
ATOM 4226 C CA . ILE B 1 252 ? 28.390 38.672 19.826 1.00 28.56 232 ILE B CA 1
ATOM 4227 C C . ILE B 1 252 ? 29.065 37.507 20.579 1.00 28.11 232 ILE B C 1
ATOM 4228 O O . ILE B 1 252 ? 30.246 37.192 20.333 1.00 27.74 232 ILE B O 1
ATOM 4233 N N . ALA B 1 253 ? 28.312 36.854 21.452 1.00 27.41 233 ALA B N 1
ATOM 4234 C CA . ALA B 1 253 ? 28.841 35.709 22.201 1.00 27.52 233 ALA B CA 1
ATOM 4235 C C . ALA B 1 253 ? 29.318 34.606 21.256 1.00 27.26 233 ALA B C 1
ATOM 4236 O O . ALA B 1 253 ? 30.361 34.013 21.493 1.00 26.57 233 ALA B O 1
ATOM 4238 N N . GLU B 1 254 ? 28.571 34.341 20.180 1.00 26.92 234 GLU B N 1
ATOM 4239 C CA . GLU B 1 254 ? 28.951 33.266 19.259 1.00 27.35 234 GLU B CA 1
ATOM 4240 C C . GLU B 1 254 ? 30.193 33.658 18.457 1.00 27.42 234 GLU B C 1
ATOM 4241 O O . GLU B 1 254 ? 31.058 32.822 18.220 1.00 26.77 234 GLU B O 1
ATOM 4247 N N . LEU B 1 255 ? 30.268 34.916 18.004 1.00 27.44 235 LEU B N 1
ATOM 4248 C CA . LEU B 1 255 ? 31.455 35.355 17.261 1.00 28.17 235 LEU B CA 1
ATOM 4249 C C . LEU B 1 255 ? 32.715 35.365 18.141 1.00 27.86 235 LEU B C 1
ATOM 4250 O O . LEU B 1 255 ? 33.793 35.023 17.671 1.00 27.70 235 LEU B O 1
ATOM 4255 N N . LYS B 1 256 ? 32.571 35.720 19.417 1.00 27.95 236 LYS B N 1
ATOM 4256 C CA . LYS B 1 256 ? 33.692 35.605 20.362 1.00 27.87 236 LYS B CA 1
ATOM 4257 C C . LYS B 1 256 ? 34.131 34.145 20.524 1.00 27.50 236 LYS B C 1
ATOM 4258 O O . LYS B 1 256 ? 35.325 33.850 20.515 1.00 26.90 236 LYS B O 1
ATOM 4264 N N . ARG B 1 257 ? 33.166 33.234 20.655 1.00 26.82 237 ARG B N 1
ATOM 4265 C CA . ARG B 1 257 ? 33.505 31.817 20.868 1.00 27.59 237 ARG B CA 1
ATOM 4266 C C . ARG B 1 257 ? 34.200 31.282 19.612 1.00 27.78 237 ARG B C 1
ATOM 4267 O O . ARG B 1 257 ? 35.234 30.632 19.697 1.00 28.01 237 ARG B O 1
ATOM 4275 N N . TYR B 1 258 ? 33.625 31.592 18.458 1.00 27.68 238 TYR B N 1
ATOM 4276 C CA . TYR B 1 258 ? 34.108 31.079 17.168 1.00 27.98 238 TYR B CA 1
ATOM 4277 C C . TYR B 1 258 ? 35.527 31.551 16.855 1.00 28.54 238 TYR B C 1
ATOM 4278 O O . TYR B 1 258 ? 36.397 30.743 16.493 1.00 27.93 238 TYR B O 1
ATOM 4287 N N . THR B 1 259 ? 35.746 32.857 16.960 1.00 28.73 239 THR B N 1
ATOM 4288 C CA . THR B 1 259 ? 37.076 33.425 16.717 1.00 29.37 239 THR B CA 1
ATOM 4289 C C . THR B 1 259 ? 38.137 32.838 17.651 1.00 30.12 239 THR B C 1
ATOM 4290 O O . THR B 1 259 ? 39.259 32.579 17.213 1.00 30.24 239 THR B O 1
ATOM 4294 N N . GLU B 1 260 ? 37.788 32.615 18.921 1.00 30.47 240 GLU B N 1
ATOM 4295 C CA . GLU B 1 260 ? 38.739 32.003 19.871 1.00 31.55 240 GLU B CA 1
ATOM 4296 C C . GLU B 1 260 ? 39.037 30.546 19.495 1.00 30.43 240 GLU B C 1
ATOM 4297 O O . GLU B 1 260 ? 40.196 30.129 19.440 1.00 29.26 240 GLU B O 1
ATOM 4303 N N . ALA B 1 261 ? 37.983 29.794 19.203 1.00 29.56 241 ALA B N 1
ATOM 4304 C CA . ALA B 1 261 ? 38.110 28.389 18.805 1.00 29.60 241 ALA B CA 1
ATOM 4305 C C . ALA B 1 261 ? 38.926 28.223 17.529 1.00 29.56 241 ALA B C 1
ATOM 4306 O O . ALA B 1 261 ? 39.726 27.282 17.417 1.00 29.39 241 ALA B O 1
ATOM 4308 N N . MET B 1 262 ? 38.702 29.117 16.570 1.00 29.15 242 MET B N 1
ATOM 4309 C CA . MET B 1 262 ? 39.369 29.066 15.265 1.00 30.47 242 MET B CA 1
ATOM 4310 C C . MET B 1 262 ? 40.753 29.748 15.234 1.00 31.12 242 MET B C 1
ATOM 4311 O O . MET B 1 262 ? 41.445 29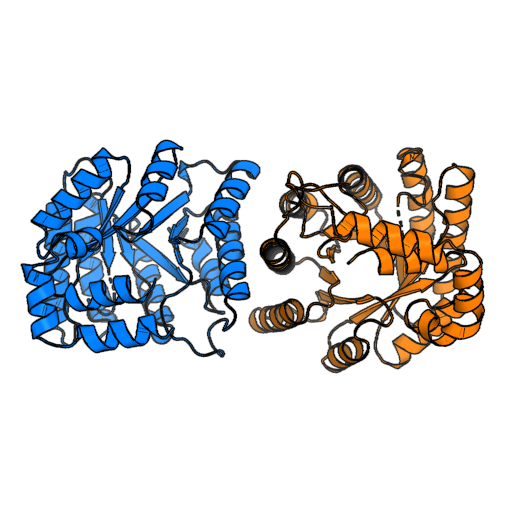.731 14.206 1.00 31.39 242 MET B O 1
ATOM 4316 N N . GLY B 1 263 ? 41.146 30.337 16.355 1.00 31.33 243 GLY B N 1
ATOM 4317 C CA . GLY B 1 263 ? 42.419 31.055 16.468 1.00 32.35 243 GLY B CA 1
ATOM 4318 C C . GLY B 1 263 ? 42.510 32.264 15.547 1.00 32.67 243 GLY B C 1
ATOM 4319 O O . GLY B 1 263 ? 43.560 32.523 14.950 1.00 32.92 243 GLY B O 1
ATOM 4320 N N . ILE B 1 264 ? 41.418 33.010 15.423 1.00 32.24 244 ILE B N 1
ATOM 4321 C CA . ILE B 1 264 ? 41.403 34.179 14.540 1.00 32.55 244 ILE B CA 1
ATOM 4322 C C . ILE B 1 264 ? 41.904 35.366 15.371 1.00 32.73 244 ILE B C 1
ATOM 4323 O O . ILE B 1 264 ? 41.349 35.648 16.424 1.00 32.88 244 ILE B O 1
ATOM 4328 N N . PRO B 1 265 ? 42.988 36.017 14.922 1.00 33.23 245 PRO B N 1
ATOM 4329 C CA . PRO B 1 265 ? 43.612 37.094 15.698 1.00 33.81 245 PRO B CA 1
ATOM 4330 C C . PRO B 1 265 ? 42.680 38.295 15.865 1.00 33.38 245 PRO B C 1
ATOM 4331 O O . PRO B 1 265 ? 41.884 38.574 14.963 1.00 33.15 245 PRO B O 1
ATOM 4335 N N . ARG B 1 266 ? 42.811 39.006 16.991 1.00 33.61 246 ARG B N 1
ATOM 4336 C CA . ARG B 1 266 ? 41.974 40.186 17.301 1.00 33.42 246 ARG B CA 1
ATOM 4337 C C . ARG B 1 266 ? 42.190 41.318 16.317 1.00 32.30 246 ARG B C 1
ATOM 4338 O O . ARG B 1 266 ? 41.366 42.237 16.222 1.00 31.42 246 ARG B O 1
ATOM 4346 N N . SER B 1 267 ? 43.320 41.258 15.621 1.00 30.98 247 SER B N 1
ATOM 4347 C CA . SER B 1 267 ? 43.688 42.237 14.607 1.00 30.99 247 SER B CA 1
ATOM 4348 C C . SER B 1 267 ? 42.939 42.030 13.278 1.00 29.98 247 SER B C 1
ATOM 4349 O O . SER B 1 267 ? 43.121 42.811 12.339 1.00 30.16 247 SER B O 1
ATOM 4352 N N . ARG B 1 268 ? 42.123 40.987 13.181 1.00 29.25 248 ARG B N 1
ATOM 4353 C CA . ARG B 1 268 ? 41.457 40.677 11.904 1.00 29.24 248 ARG B CA 1
ATOM 4354 C C . ARG B 1 268 ? 39.949 40.899 11.917 1.00 28.12 248 ARG B C 1
ATOM 4355 O O . ARG B 1 268 ? 39.263 40.608 10.933 1.00 28.20 248 ARG B O 1
ATOM 4363 N N . PHE B 1 269 ? 39.427 41.412 13.023 1.00 27.07 249 PHE B N 1
ATOM 4364 C CA . PHE B 1 269 ? 37.995 41.696 13.120 1.00 26.58 249 PHE B CA 1
ATOM 4365 C C . PHE B 1 269 ? 37.735 42.690 14.236 1.00 26.60 249 PHE B C 1
ATOM 4366 O O . PHE B 1 269 ? 38.626 42.978 15.040 1.00 26.36 249 PHE B O 1
ATOM 4374 N N . GLU B 1 270 ? 36.526 43.233 14.272 1.00 26.78 250 GLU B N 1
ATOM 4375 C CA . GLU B 1 270 ? 36.142 44.190 15.302 1.00 25.91 250 GLU B CA 1
ATOM 4376 C C . GLU B 1 270 ? 34.628 44.154 15.492 1.00 26.16 250 GLU B C 1
ATOM 4377 O O . GLU B 1 270 ? 33.895 43.542 14.685 1.00 26.39 250 GLU B O 1
ATOM 4383 N N . PHE B 1 271 ? 34.173 44.816 16.559 1.00 26.88 251 PHE B N 1
ATOM 4384 C CA . PHE B 1 271 ? 32.749 45.024 16.822 1.00 27.81 251 PHE B CA 1
ATOM 4385 C C . PHE B 1 271 ? 32.437 46.504 16.731 1.00 28.24 251 PHE B C 1
ATOM 4386 O O . PHE B 1 271 ? 33.240 47.335 17.167 1.00 28.84 251 PHE B O 1
ATOM 4394 N N . GLN B 1 272 ? 31.272 46.825 16.173 1.00 27.71 252 GLN B N 1
ATOM 4395 C CA . GLN B 1 272 ? 30.796 48.211 16.033 1.00 27.28 252 GLN B CA 1
ATOM 4396 C C . GLN B 1 272 ? 29.383 48.339 16.595 1.00 27.76 252 GLN B C 1
ATOM 4397 O O . GLN B 1 272 ? 28.557 47.441 16.401 1.00 27.53 252 GLN B O 1
ATOM 4403 N N . PHE B 1 273 ? 29.134 49.437 17.309 1.00 27.44 253 PHE B N 1
ATOM 4404 C CA . PHE B 1 273 ? 27.870 49.699 17.991 1.00 27.73 253 PHE B CA 1
ATOM 4405 C C . PHE B 1 273 ? 27.476 51.134 17.664 1.00 27.36 253 PHE B C 1
ATOM 4406 O O . PHE B 1 273 ? 28.339 51.975 17.456 1.00 27.06 253 PHE B O 1
ATOM 4414 N N . LEU B 1 274 ? 26.182 51.429 17.672 1.00 27.22 254 LEU B N 1
ATOM 4415 C CA . LEU B 1 274 ? 25.754 52.821 17.588 1.00 27.45 254 LEU B CA 1
ATOM 4416 C C . LEU B 1 274 ? 26.121 53.536 18.885 1.00 27.79 254 LEU B C 1
ATOM 4417 O O . LEU B 1 274 ? 26.045 52.955 19.978 1.00 27.41 254 LEU B O 1
ATOM 4422 N N . TYR B 1 275 ? 26.551 54.785 18.747 1.00 27.45 255 TYR B N 1
ATOM 4423 C CA . TYR B 1 275 ? 26.890 55.644 19.875 1.00 27.44 255 TYR B CA 1
ATOM 4424 C C . TYR B 1 275 ? 25.743 55.627 20.892 1.00 27.39 255 TYR B C 1
ATOM 4425 O O . TYR B 1 275 ? 24.571 55.811 20.530 1.00 26.81 255 TYR B O 1
ATOM 4434 N N . GLY B 1 276 ? 26.076 55.326 22.142 1.00 27.49 256 GLY B N 1
ATOM 4435 C CA . GLY B 1 276 ? 25.093 55.330 23.228 1.00 28.36 256 GLY B CA 1
ATOM 4436 C C . GLY B 1 276 ? 24.264 54.056 23.369 1.00 28.64 256 GLY B C 1
ATOM 4437 O O . GLY B 1 276 ? 23.470 53.937 24.305 1.00 29.64 256 GLY B O 1
ATOM 4438 N N . VAL B 1 277 ? 24.452 53.106 22.463 1.00 28.67 257 VAL B N 1
ATOM 4439 C CA . VAL B 1 277 ? 23.757 51.816 22.522 1.00 29.05 257 VAL B CA 1
ATOM 4440 C C . VAL B 1 277 ? 24.672 50.743 23.118 1.00 28.71 257 VAL B C 1
ATOM 4441 O O . VAL B 1 277 ? 25.749 50.456 22.574 1.00 28.83 257 VAL B O 1
ATOM 4445 N N . ARG B 1 278 ? 24.214 50.152 24.227 1.00 28.80 258 ARG B N 1
ATOM 4446 C CA . ARG B 1 278 ? 25.010 49.227 25.049 1.00 29.05 258 ARG B CA 1
ATOM 4447 C C . ARG B 1 278 ? 26.428 49.773 25.341 1.00 29.21 258 ARG B C 1
ATOM 4448 O O . ARG B 1 278 ? 27.429 49.103 25.028 1.00 29.56 258 ARG B O 1
ATOM 4456 N N . PRO B 1 279 ? 26.527 50.987 25.928 1.00 29.15 259 PRO B N 1
ATOM 4457 C CA . PRO B 1 279 ? 27.873 51.531 26.107 1.00 29.25 259 PRO B CA 1
ATOM 4458 C C . PRO B 1 279 ? 28.704 50.699 27.086 1.00 29.57 259 PRO B C 1
ATOM 4459 O O . PRO B 1 279 ? 29.932 50.657 26.965 1.00 29.44 259 PRO B O 1
ATOM 4463 N N . GLU B 1 280 ? 28.042 50.045 28.040 1.00 29.45 260 GLU B N 1
ATOM 4464 C CA . GLU B 1 280 ? 28.725 49.173 28.992 1.00 30.75 260 GLU B CA 1
ATOM 4465 C C . GLU B 1 280 ? 29.396 47.991 28.296 1.00 30.06 260 GLU B C 1
ATOM 4466 O O . GLU B 1 280 ? 30.497 47.596 28.682 1.00 29.48 260 GLU B O 1
ATOM 4472 N N . GLU B 1 281 ? 28.731 47.429 27.285 1.00 29.75 261 GLU B N 1
ATOM 4473 C CA . GLU B 1 281 ? 29.304 46.311 26.507 1.00 29.65 261 GLU B CA 1
ATOM 4474 C C . GLU B 1 281 ? 30.452 46.781 25.613 1.00 28.83 261 GLU B C 1
ATOM 4475 O O . GLU B 1 281 ? 31.447 46.079 25.458 1.00 28.03 261 GLU B O 1
ATOM 4481 N N . GLN B 1 282 ? 30.324 47.975 25.039 1.00 27.81 262 GLN B N 1
ATOM 4482 C CA . GLN B 1 282 ? 31.405 48.568 24.245 1.00 27.76 262 GLN B CA 1
ATOM 4483 C C . GLN B 1 282 ? 32.688 48.589 25.066 1.00 28.08 262 GLN B C 1
ATOM 4484 O O . GLN B 1 282 ? 33.745 48.126 24.605 1.00 27.26 262 GLN B O 1
ATOM 4490 N N . ARG B 1 283 ? 32.586 49.087 26.294 1.00 28.75 263 ARG B N 1
ATOM 4491 C CA . ARG B 1 283 ? 33.758 49.155 27.170 1.00 29.45 263 ARG B CA 1
ATOM 4492 C C . ARG B 1 283 ? 34.245 47.765 27.576 1.00 29.22 263 ARG B C 1
ATOM 4493 O O . ARG B 1 283 ? 35.447 47.501 27.552 1.00 28.99 263 ARG B O 1
ATOM 4501 N N . ARG B 1 284 ? 33.325 46.877 27.949 1.00 29.11 264 ARG B N 1
ATOM 4502 C CA . ARG B 1 284 ? 33.709 45.508 28.343 1.00 29.89 264 ARG B CA 1
ATOM 4503 C C . ARG B 1 284 ? 34.491 44.813 27.213 1.00 28.29 264 ARG B C 1
ATOM 4504 O O . ARG B 1 284 ? 35.551 44.228 27.444 1.00 26.72 264 ARG B O 1
ATOM 4512 N N . LEU B 1 285 ? 33.982 44.887 25.985 1.00 27.07 265 LEU B N 1
ATOM 4513 C CA . LEU B 1 285 ? 34.694 44.251 24.861 1.00 27.06 265 LEU B CA 1
ATOM 4514 C C . LEU B 1 285 ? 36.064 44.888 24.657 1.00 26.41 265 LEU B C 1
ATOM 4515 O O . LEU B 1 285 ? 37.051 44.193 24.375 1.00 26.15 265 LEU B O 1
ATOM 4520 N N . ALA B 1 286 ? 36.126 46.210 24.804 1.00 26.50 266 ALA B N 1
ATOM 4521 C CA . ALA B 1 286 ? 37.402 46.930 24.732 1.00 26.53 266 ALA B CA 1
ATOM 4522 C C . ALA B 1 286 ? 38.416 46.443 25.778 1.00 26.50 266 ALA B C 1
ATOM 4523 O O . ALA B 1 286 ? 39.592 46.181 25.455 1.00 26.33 266 ALA B O 1
ATOM 4525 N N . ARG B 1 287 ? 37.966 46.294 27.023 1.00 26.01 267 ARG B N 1
ATOM 4526 C CA . ARG B 1 287 ? 38.844 45.796 28.089 1.00 25.85 267 ARG B CA 1
ATOM 4527 C C . ARG B 1 287 ? 39.286 44.349 27.869 1.00 26.53 267 ARG B C 1
ATOM 4528 O O . ARG B 1 287 ? 40.348 43.940 28.356 1.00 25.97 267 ARG B O 1
ATOM 4536 N N . GLU B 1 288 ? 38.486 43.582 27.129 1.00 26.18 268 GLU B N 1
ATOM 4537 C CA . GLU B 1 288 ? 38.820 42.189 26.816 1.00 28.04 268 GLU B CA 1
ATOM 4538 C C . GLU B 1 288 ? 39.810 42.078 25.647 1.00 27.55 268 GLU B C 1
ATOM 4539 O O . GLU B 1 288 ? 40.173 40.977 25.250 1.00 27.38 268 GLU B O 1
ATOM 4545 N N . GLY B 1 289 ? 40.203 43.215 25.078 1.00 27.25 269 GLY B N 1
ATOM 4546 C CA . GLY B 1 289 ? 41.207 43.250 24.020 1.00 28.08 269 GLY B CA 1
ATOM 4547 C C . GLY B 1 289 ? 40.651 43.286 22.598 1.00 28.65 269 GLY B C 1
ATOM 4548 O O . GLY B 1 289 ? 41.420 43.185 21.636 1.00 29.46 269 GLY B O 1
ATOM 4549 N N . TYR B 1 290 ? 39.340 43.452 22.441 1.00 27.58 270 TYR B N 1
ATOM 4550 C CA . TYR B 1 290 ? 38.768 43.535 21.084 1.00 27.32 270 TYR B CA 1
ATOM 4551 C C . TYR B 1 290 ? 38.809 44.965 20.580 1.00 27.65 270 TYR B C 1
ATOM 4552 O O . TYR B 1 290 ? 38.798 45.921 21.370 1.00 28.03 270 TYR B O 1
ATOM 4561 N N . THR B 1 291 ? 38.898 45.113 19.266 1.00 27.12 271 THR B N 1
ATOM 4562 C CA . THR B 1 291 ? 38.757 46.427 18.635 1.00 27.10 271 THR B CA 1
ATOM 4563 C C . THR B 1 291 ? 37.253 46.737 18.601 1.00 27.44 271 THR B C 1
ATOM 4564 O O . THR B 1 291 ? 36.465 45.948 18.076 1.00 27.35 271 THR B O 1
ATOM 4568 N N . VAL B 1 292 ? 36.867 47.864 19.188 1.00 27.12 272 VAL B N 1
ATOM 4569 C CA . VAL B 1 292 ? 35.460 48.252 19.269 1.00 27.66 272 VAL B CA 1
ATOM 4570 C C . VAL B 1 292 ? 35.350 49.687 18.767 1.00 27.97 272 VAL B C 1
ATOM 4571 O O . VAL B 1 292 ? 36.184 50.551 19.128 1.00 27.49 272 VAL B O 1
ATOM 4575 N N . ARG B 1 293 ? 34.332 49.952 17.949 1.00 26.84 273 ARG B N 1
ATOM 4576 C CA . ARG B 1 293 ? 34.065 51.337 17.514 1.00 27.43 273 ARG B CA 1
ATOM 4577 C C . ARG B 1 293 ? 32.629 51.680 17.820 1.00 27.69 273 ARG B C 1
ATOM 4578 O O . ARG B 1 293 ? 31.745 50.811 17.750 1.00 28.03 273 ARG B O 1
ATOM 4586 N N . ALA B 1 294 ? 32.397 52.948 18.146 1.00 27.14 274 ALA B N 1
ATOM 4587 C CA . ALA B 1 294 ? 31.030 53.451 18.193 1.00 27.11 274 ALA B CA 1
ATOM 4588 C C . ALA B 1 294 ? 30.785 54.357 16.986 1.00 26.95 274 ALA B C 1
ATOM 4589 O O . ALA B 1 294 ? 31.645 55.165 16.614 1.00 26.92 274 ALA B O 1
ATOM 4591 N N . TYR B 1 295 ? 29.599 54.205 16.398 1.00 26.90 275 TYR B N 1
ATOM 4592 C CA . TYR B 1 295 ? 29.154 54.971 15.250 1.00 27.15 275 TYR B CA 1
ATOM 4593 C C . TYR B 1 295 ? 28.469 56.261 15.752 1.00 26.82 275 TYR B C 1
ATOM 4594 O O . TYR B 1 295 ? 27.377 56.203 16.348 1.00 26.23 275 TYR B O 1
ATOM 4603 N N . VAL B 1 296 ? 29.113 57.405 15.503 1.00 25.59 276 VAL B N 1
ATOM 4604 C CA . VAL B 1 296 ? 28.753 58.691 16.121 1.00 26.30 276 VAL B CA 1
ATOM 4605 C C . VAL B 1 296 ? 28.127 59.656 15.094 1.00 26.06 276 VAL B C 1
ATOM 4606 O O . VAL B 1 296 ? 28.847 60.277 14.301 1.00 25.78 276 VAL B O 1
ATOM 4610 N N . PRO B 1 297 ? 26.788 59.801 15.108 1.00 27.03 277 PRO B N 1
ATOM 4611 C CA . PRO B 1 297 ? 26.195 60.791 14.193 1.00 26.70 277 PRO B CA 1
ATOM 4612 C C . PRO B 1 297 ? 26.381 62.211 14.732 1.00 27.52 277 PRO B C 1
ATOM 4613 O O . PRO B 1 297 ? 26.462 62.390 15.938 1.00 27.30 277 PRO B O 1
ATOM 4617 N N . TYR B 1 298 ? 26.447 63.200 13.838 1.00 27.26 278 TYR B N 1
ATOM 4618 C CA . TYR B 1 298 ? 26.470 64.619 14.215 1.00 27.99 278 TYR B CA 1
ATOM 4619 C C . TYR B 1 298 ? 25.934 65.456 13.069 1.00 28.34 278 TYR B C 1
ATOM 4620 O O . TYR B 1 298 ? 25.983 65.036 11.911 1.00 27.95 278 TYR B O 1
ATOM 4629 N N . GLY B 1 299 ? 25.438 66.650 13.386 1.00 28.60 279 GLY B N 1
ATOM 4630 C CA . GLY B 1 299 ? 24.944 67.543 12.360 1.00 30.50 279 GLY B CA 1
ATOM 4631 C C . GLY B 1 299 ? 23.645 68.215 12.742 1.00 31.37 279 GLY B C 1
ATOM 4632 O O . GLY B 1 299 ? 23.007 67.867 13.739 1.00 31.66 279 GLY B O 1
ATOM 4633 N N . ARG B 1 300 ? 23.250 69.188 11.935 1.00 33.20 280 ARG B N 1
ATOM 4634 C CA . ARG B 1 300 ? 22.062 69.995 12.217 1.00 34.30 280 ARG B CA 1
ATOM 4635 C C . ARG B 1 300 ? 20.741 69.229 12.033 1.00 35.35 280 ARG B C 1
ATOM 4636 O O . ARG B 1 300 ? 19.702 69.642 12.566 1.00 36.00 280 ARG B O 1
ATOM 4638 N N . ASP B 1 301 ? 20.791 68.118 11.296 1.00 36.11 281 ASP B N 1
ATOM 4639 C CA . ASP B 1 301 ? 19.598 67.332 10.947 1.00 37.57 281 ASP B CA 1
ATOM 4640 C C . ASP B 1 301 ? 19.339 66.144 11.895 1.00 37.44 281 ASP B C 1
ATOM 4641 O O . ASP B 1 301 ? 18.764 65.124 11.485 1.00 37.38 281 ASP B O 1
ATOM 4646 N N . TRP B 1 302 ? 19.751 66.276 13.157 1.00 37.28 282 TRP B N 1
ATOM 4647 C CA . TRP B 1 302 ? 19.672 65.160 14.111 1.00 37.44 282 TRP B CA 1
ATOM 4648 C C . TRP B 1 302 ? 18.239 64.764 14.482 1.00 37.62 282 TRP B C 1
ATOM 4649 O O . TRP B 1 302 ? 17.984 63.602 14.783 1.00 37.87 282 TRP B O 1
ATOM 4660 N N . TYR B 1 303 ? 17.318 65.730 14.472 1.00 37.98 283 TYR B N 1
ATOM 4661 C CA . TYR B 1 303 ? 15.938 65.497 14.930 1.00 38.33 283 TYR B CA 1
ATOM 4662 C C . TYR B 1 303 ? 15.131 64.604 13.980 1.00 38.52 283 TYR B C 1
ATOM 4663 O O . TYR B 1 303 ? 14.565 63.607 14.432 1.00 38.44 283 TYR B O 1
ATOM 4672 N N . PRO B 1 304 ? 15.064 64.956 12.672 1.00 38.77 284 PRO B N 1
ATOM 4673 C CA . PRO B 1 304 ? 14.524 64.003 11.698 1.00 38.80 284 PRO B CA 1
ATOM 4674 C C . PRO B 1 304 ? 15.205 62.639 11.765 1.00 38.97 284 PRO B C 1
ATOM 4675 O O . PRO B 1 304 ? 14.528 61.617 11.670 1.00 38.98 284 PRO B O 1
ATOM 4679 N N . TYR B 1 305 ? 16.528 62.625 11.935 1.00 39.23 285 TYR B N 1
ATOM 4680 C CA . TYR B 1 305 ? 17.280 61.369 12.027 1.00 39.34 285 TYR B CA 1
ATOM 4681 C C . TYR B 1 305 ? 16.824 60.510 13.214 1.00 39.64 285 TYR B C 1
ATOM 4682 O O . TYR B 1 305 ? 16.456 59.343 13.032 1.00 39.31 285 TYR B O 1
ATOM 4691 N N . LEU B 1 306 ? 16.844 61.085 14.421 1.00 39.99 286 LEU B N 1
ATOM 4692 C CA . LEU B 1 306 ? 16.397 60.359 15.621 1.00 40.61 286 LEU B CA 1
ATOM 4693 C C . LEU B 1 306 ? 14.931 59.923 15.527 1.00 40.76 286 LEU B C 1
ATOM 4694 O O . LEU B 1 306 ? 14.573 58.845 16.006 1.00 40.58 286 LEU B O 1
ATOM 4699 N N . THR B 1 307 ? 14.105 60.757 14.893 1.00 41.66 287 THR B N 1
ATOM 4700 C CA . THR B 1 307 ? 12.701 60.432 14.618 1.00 42.21 287 THR B CA 1
ATOM 4701 C C . THR B 1 307 ? 12.606 59.106 13.862 1.00 43.24 287 THR B C 1
ATOM 4702 O O . THR B 1 307 ? 11.871 58.209 14.273 1.00 43.16 287 THR B O 1
ATOM 4706 N N . ARG B 1 308 ? 13.377 58.987 12.778 1.00 44.53 288 ARG B N 1
ATOM 4707 C CA . ARG B 1 308 ? 13.417 57.778 11.945 1.00 45.98 288 ARG B CA 1
ATOM 4708 C C . ARG B 1 308 ? 13.962 56.545 12.669 1.00 46.35 288 ARG B C 1
ATOM 4709 O O . ARG B 1 308 ? 13.482 55.432 12.439 1.00 46.48 288 ARG B O 1
ATOM 4717 N N . ARG B 1 309 ? 14.968 56.731 13.525 1.00 47.15 289 ARG B N 1
ATOM 4718 C CA . ARG B 1 309 ? 15.475 55.623 14.338 1.00 47.70 289 ARG B CA 1
ATOM 4719 C C . ARG B 1 309 ? 14.390 55.116 15.297 1.00 48.04 289 ARG B C 1
ATOM 4720 O O . ARG B 1 309 ? 14.230 53.908 15.478 1.00 47.99 289 ARG B O 1
ATOM 4728 N N . ILE B 1 310 ? 13.651 56.049 15.899 1.00 48.38 290 ILE B N 1
ATOM 4729 C CA . ILE B 1 310 ? 12.529 55.718 16.779 1.00 48.95 290 ILE B CA 1
ATOM 4730 C C . ILE B 1 310 ? 11.398 55.065 15.980 1.00 49.30 290 ILE B C 1
ATOM 4731 O O . ILE B 1 310 ? 10.822 54.070 16.417 1.00 49.23 290 ILE B O 1
ATOM 4736 N N . ALA B 1 311 ? 11.123 55.610 14.795 1.00 49.96 291 ALA B N 1
ATOM 4737 C CA . ALA B 1 311 ? 10.039 55.138 13.926 1.00 50.71 291 ALA B CA 1
ATOM 4738 C C . ALA B 1 311 ? 10.254 53.741 13.336 1.00 51.30 291 ALA B C 1
ATOM 4739 O O . ALA B 1 311 ? 9.357 53.205 12.681 1.00 51.66 291 ALA B O 1
ATOM 4741 N N . GLU B 1 312 ? 11.431 53.163 13.567 1.00 52.07 292 GLU B N 1
ATOM 4742 C CA . GLU B 1 312 ? 11.780 51.842 13.035 1.00 52.71 292 GLU B CA 1
ATOM 4743 C C . GLU B 1 312 ? 11.031 50.710 13.750 1.00 53.09 292 GLU B C 1
ATOM 4744 O O . GLU B 1 312 ? 9.861 50.456 13.457 1.00 53.43 292 GLU B O 1
ATOM 4746 N N . ARG B 1 313 ? 11.708 50.036 14.680 1.00 53.53 293 ARG B N 1
ATOM 4747 C CA . ARG B 1 313 ? 11.114 48.922 15.423 1.00 53.63 293 ARG B CA 1
ATOM 4748 C C . ARG B 1 313 ? 10.234 49.441 16.555 1.00 53.67 293 ARG B C 1
ATOM 4749 O O . ARG B 1 313 ? 10.572 50.433 17.204 1.00 53.77 293 ARG B O 1
#

Sequence (586 aa):
LAYRSFVLGVAGHPQVERLIKHRAKGLVRRYVAGETLEEALKAAEALEREGVHAILDLLGEMVRTEEEARAFQRGLLELVWALAGKPWPKYISLLTQLGLDLSEDLALALLREVLREAEPRGVFVRLDMEDSPRVEATLRLYRALREEGFSQVGIVLQSYLYRTEKDLLDLLPYRPNLRLVKGAYREPKEVAFPDKRLIDAEYLHLGKLALKEGLYVAFATHDPRIIAELKRYTEAMGIPRSRFEFQFLYGVRPEEQRRLAREGYTVRAYVPYGRDWYPYLTRRIAERLYFQGHMNLDLAYRSFVLGVAGHPQVERLIKHRAKGLVRRYVAGETLEEALKAAEALEREGVHAILDLLGEMVRTEEEARAFQRGLLELVWALAGKPWPKYISLLTQLGLDLSEDLALALLREVLREAEPRGVFVRLDMEDSPRVEATLRLYRALREEGFSQVGIVLQSYLYRTEKDLLDLLPYRPNLRLVKGAYREPKEVAFPDKRLIDAEYLHLGKLALKEGLYVAFATHDPRIIAELKRYTEAMGIPRSRFEFQFLYGVRPEEQRRLAREGYTVRAYVPYGRDWYPYLTRRIAER